Protein AF-A0A0M2NJH7-F1 (afdb_monomer_lite)

Foldseek 3Di:
DAAVVCCCPQFVVQLLALLQQLLLLLQPQNQWDDDLNDIDGDPVRDPRPNLSVQLACSQAFALQVLCCVQPVDSDADLLAGFFDFKKKWAFPDPVLLVLALFRCVVLLLQVVCLVVVVFQWEFDKAAPAALRIETDTDNDSVRSSRRHYDRQESYNSSNCQNVLQPDPTAYEYEEALSNVSSLVSSPVNRHSSVVRYSFYEHEFDLFGFYSVLVVLQVVLLVEPAWRHWDQQDDDPNFTFIWTAHPVGDIDTAGPLLSVLCCLATTRVSSQQAQDGQSNNGQWGWYHQVVDDSMIMITGNDPVSVVSVVVCCVVSGMDMDGDDPVSCCVVVVVSSCSRQPLSQVSVVPRPSHHYHNDDGDDDDPVSNVVSVLSVVSSVVSNDPVNVVVVSVDRSVVSNVVSCVCPVPPPNCLVSVLVVLLVVLVVVLVVQLVVQLVVCVVVVHDNVVSNVVSVVVSLVSSLVSCCCPRLVADQPDPVSVVQLVVLLVVQLVVLVVCLVVQLVCCCPVVVDDSVRSNVSSVVVSSVSSSVSCNPPRRDHPDDDD

InterPro domains:
  IPR007267 GtrA/DPMS, transmembrane domain [PF04138] (419-536)
  IPR007516 Coenzyme F420 hydrogenase/dehydrogenase beta subunit, N-terminal [PF04422] (90-160)
  IPR007525 Coenzyme F420 hydrogenase/dehydrogenase beta subunit, C-terminal [PF04432] (169-322)
  IPR017896 4Fe-4S ferredoxin-type, iron-sulphur binding domain [PF13237] (11-57)
  IPR017896 4Fe-4S ferredoxin-type, iron-sulphur binding domain [PS51379] (8-36)
  IPR017896 4Fe-4S ferredoxin-type, iron-sulphur binding domain [PS51379] (37-66)
  IPR017900 4Fe-4S ferredoxin, iron-sulphur binding, conserved site [PS00198] (17-28)
  IPR017900 4Fe-4S ferredoxin, iron-sulphur binding, conserved site [PS00198] (46-57)
  IPR045220 Oxidoreductase FRHB/FDHB/HCAR-like [PTHR31332] (7-348)

Organism: NCBI:txid270498

pLDDT: mean 88.74, std 12.11, range [30.14, 98.88]

Secondary structure (DSSP, 8-state):
---HHHHIIIIITTT-----SHHHHT-TT--EEEETTEEEE-GGG-----HHHHT-TTTB--HHHHHHHHHS-S--BTTTBS-SEEEEEEES-HHHHTTSSSS-HHHHHHHHHHHTTS-SEEEEEEEEETTEEEEEEE-SHHHHHHT-S---S---GGGGHHHHTT-S--EEEEE-HHHHHHHHHHHTTSTTHHHHEEEEEEE--S----HHHHHHHHHHHT-SS-SEEEEEEEETTEEEEEEE-TTS-EEEEEHHHHHHTHHHHS-GGGGG---SS-TTSSEEEEEETTSTTEEEEEE-SHHHHHHHHHHHHTTSEEEEE--HHHHHHHHHHHHIIIIITHHHHHHHSSS--B-SSPPPPPPHHHHHHHHHHHHHHHHHTSHHHHHHHHHS-HHHHHHHHHHHHH-SSHHHHHHHHHHHHHHHHHHHHHHHHHHHHHHHTT--HHHHHHHHHHHHHHHHHHHIIIIII-----SHHHHHHHHHHHHHHHHHHHHHHHHHHHIIIIIT---HHHHHHHHHHHHHHHHHHHIIIIISPPTT---

Structure (mmCIF, N/CA/C/O backbone):
data_AF-A0A0M2NJH7-F1
#
_entry.id   AF-A0A0M2NJH7-F1
#
loop_
_atom_site.group_PDB
_atom_site.id
_atom_site.type_symbol
_atom_site.label_atom_id
_atom_site.label_alt_id
_atom_site.label_comp_id
_atom_site.label_asym_id
_atom_site.label_entity_id
_atom_site.label_seq_id
_atom_site.pdbx_PDB_ins_code
_atom_site.Cartn_x
_atom_site.Cartn_y
_atom_site.Cartn_z
_atom_site.occupancy
_atom_site.B_iso_or_equiv
_atom_site.auth_seq_id
_atom_site.auth_comp_id
_atom_site.auth_asym_id
_atom_site.auth_atom_id
_atom_site.pdbx_PDB_model_num
ATOM 1 N N . MET A 1 1 ? -25.524 -20.243 -9.686 1.00 62.88 1 MET A N 1
ATOM 2 C CA . MET A 1 1 ? -24.996 -19.366 -8.613 1.00 62.88 1 MET A CA 1
ATOM 3 C C . MET A 1 1 ? -23.492 -19.226 -8.776 1.00 62.88 1 MET A C 1
ATOM 5 O O . MET A 1 1 ? -22.848 -20.219 -9.096 1.00 62.88 1 MET A O 1
ATOM 9 N N . ARG A 1 2 ? -22.940 -18.019 -8.592 1.00 84.69 2 ARG A N 1
ATOM 10 C CA . ARG A 1 2 ? -21.485 -17.800 -8.670 1.00 84.69 2 ARG A CA 1
ATOM 11 C C . ARG A 1 2 ? -20.784 -18.461 -7.480 1.00 84.69 2 ARG A C 1
ATOM 13 O O . ARG A 1 2 ? -21.370 -18.520 -6.406 1.00 84.69 2 ARG A O 1
ATOM 20 N N . ASN A 1 3 ? -19.555 -18.943 -7.633 1.00 88.00 3 ASN A N 1
ATOM 21 C CA . ASN A 1 3 ? -18.816 -19.698 -6.616 1.00 88.00 3 ASN A CA 1
ATOM 22 C C . ASN A 1 3 ? -17.289 -19.451 -6.684 1.00 88.00 3 ASN A C 1
ATOM 24 O O . ASN A 1 3 ? -16.809 -18.465 -7.250 1.00 88.00 3 ASN A O 1
ATOM 28 N N . TRP A 1 4 ? -16.498 -20.331 -6.058 1.00 90.31 4 TRP A N 1
ATOM 29 C CA . TRP A 1 4 ? -15.033 -20.251 -6.068 1.00 90.31 4 TRP A CA 1
ATOM 30 C C . TRP A 1 4 ? -14.425 -20.273 -7.480 1.00 90.31 4 TRP A C 1
ATOM 32 O O . TRP A 1 4 ? -13.431 -19.589 -7.725 1.00 90.31 4 TRP A O 1
ATOM 42 N N . CYS A 1 5 ? -14.991 -21.035 -8.418 1.00 91.62 5 CYS A N 1
ATOM 43 C CA . CYS A 1 5 ? -14.500 -21.101 -9.794 1.00 91.62 5 CYS A CA 1
ATOM 44 C C . CYS A 1 5 ? -14.577 -19.731 -10.480 1.00 91.62 5 CYS A C 1
ATOM 46 O O . CYS A 1 5 ? -13.640 -19.359 -11.196 1.00 91.62 5 CYS A O 1
ATOM 48 N N . ASP A 1 6 ? -15.614 -18.943 -10.190 1.00 94.06 6 ASP A N 1
ATOM 49 C CA . ASP A 1 6 ? -15.730 -17.556 -10.650 1.00 94.06 6 ASP A CA 1
ATOM 50 C C . ASP A 1 6 ? -14.686 -16.666 -9.976 1.00 94.06 6 ASP A C 1
ATOM 52 O O . ASP A 1 6 ? -13.975 -15.928 -10.652 1.00 94.06 6 ASP A O 1
ATOM 56 N N . LEU A 1 7 ? -14.482 -16.788 -8.658 1.00 94.75 7 LEU A N 1
ATOM 57 C CA . LEU A 1 7 ? -13.407 -16.058 -7.970 1.00 94.75 7 LEU A CA 1
ATOM 58 C C . LEU A 1 7 ? -12.029 -16.368 -8.574 1.00 94.75 7 LEU A C 1
ATOM 60 O O . LEU A 1 7 ? -11.223 -15.467 -8.833 1.00 94.75 7 LEU A O 1
ATOM 64 N N . LYS A 1 8 ? -11.755 -17.643 -8.845 1.00 94.94 8 LYS A N 1
ATOM 65 C CA . LYS A 1 8 ? -10.498 -18.090 -9.440 1.00 94.94 8 LYS A CA 1
ATOM 66 C C . LYS A 1 8 ? -10.322 -17.546 -10.856 1.00 94.94 8 LYS A C 1
ATOM 68 O O . LYS A 1 8 ? -9.238 -17.058 -11.176 1.00 94.94 8 LYS A O 1
ATOM 73 N N . SER A 1 9 ? -11.342 -17.639 -11.703 1.00 95.06 9 SER A N 1
ATOM 74 C CA . SER A 1 9 ? -11.264 -17.251 -13.118 1.00 95.06 9 SER A CA 1
ATOM 75 C C . SER A 1 9 ? -11.342 -15.738 -13.336 1.00 95.06 9 SER A C 1
ATOM 77 O O . SER A 1 9 ? -10.591 -15.200 -14.150 1.00 95.06 9 SER A O 1
ATOM 79 N N . GLU A 1 10 ? -12.183 -15.037 -12.582 1.00 94.88 10 GLU A N 1
ATOM 80 C CA . GLU A 1 10 ? -12.456 -13.613 -12.769 1.00 94.88 10 GLU A CA 1
ATOM 81 C C . GLU A 1 10 ? -11.580 -12.695 -11.921 1.00 94.88 10 GLU A C 1
ATOM 83 O O . GLU A 1 10 ? -11.419 -11.529 -12.272 1.00 94.88 10 GLU A O 1
ATOM 88 N N . VAL A 1 11 ? -10.997 -13.181 -10.822 1.00 96.25 11 VAL A N 1
ATOM 89 C CA . VAL A 1 11 ? -10.175 -12.343 -9.937 1.00 96.25 11 VAL A CA 1
ATOM 90 C C . VAL A 1 11 ? -8.737 -12.838 -9.874 1.00 96.25 11 VAL A C 1
ATOM 92 O O . VAL A 1 11 ? -7.811 -12.088 -10.190 1.00 96.25 11 VAL A O 1
ATOM 95 N N . ILE A 1 12 ? -8.526 -14.097 -9.481 1.00 95.25 12 ILE A N 1
ATOM 96 C CA . ILE A 1 12 ? -7.175 -14.619 -9.213 1.00 95.25 12 ILE A CA 1
ATOM 97 C C . ILE A 1 12 ? -6.368 -14.719 -10.512 1.00 95.25 12 ILE A C 1
ATOM 99 O O . ILE A 1 12 ? -5.309 -14.106 -10.620 1.00 95.25 12 ILE A O 1
ATOM 103 N N . LYS A 1 13 ? -6.891 -15.416 -11.530 1.00 95.00 13 LYS A N 1
ATOM 104 C CA . LYS A 1 13 ? -6.233 -15.558 -12.844 1.00 95.00 13 LYS A CA 1
ATOM 105 C C . LYS A 1 13 ? -6.076 -14.229 -13.596 1.00 95.00 13 LYS A C 1
ATOM 107 O O . LYS A 1 13 ? -5.265 -14.141 -14.510 1.00 95.00 13 LYS A O 1
ATOM 112 N N . LYS A 1 14 ? -6.839 -13.199 -13.216 1.00 95.31 14 LYS A N 1
ATOM 113 C CA . LYS A 1 14 ? -6.830 -11.865 -13.834 1.00 95.31 14 LYS A CA 1
ATOM 114 C C . LYS A 1 14 ? -5.924 -10.852 -13.117 1.00 95.31 14 LYS A C 1
ATOM 116 O O . LYS A 1 14 ? -5.950 -9.664 -13.451 1.00 95.31 14 LYS A O 1
ATOM 121 N N . ASP A 1 15 ? -5.109 -11.300 -12.158 1.00 94.12 15 ASP A N 1
ATOM 122 C CA . ASP A 1 15 ? -4.221 -10.445 -11.357 1.00 94.12 15 ASP A CA 1
ATOM 123 C C . ASP A 1 15 ? -4.986 -9.315 -10.631 1.00 94.12 15 ASP A C 1
ATOM 125 O O . ASP A 1 15 ? -4.516 -8.176 -10.540 1.00 94.12 15 ASP A O 1
ATOM 129 N N . LEU A 1 16 ? -6.209 -9.602 -10.171 1.00 96.25 16 LEU A N 1
ATOM 130 C CA . LEU A 1 16 ? -7.076 -8.653 -9.462 1.00 96.25 16 LEU A CA 1
ATOM 131 C C . LEU A 1 16 ? -7.138 -8.904 -7.950 1.00 96.25 16 LEU A C 1
ATOM 133 O O . LEU A 1 16 ? -7.712 -8.091 -7.227 1.00 96.25 16 LEU A O 1
ATOM 137 N N . CYS A 1 17 ? -6.563 -10.002 -7.459 1.00 95.88 17 CYS A N 1
ATOM 138 C CA . CYS A 1 17 ? -6.584 -10.343 -6.040 1.00 95.88 17 CYS A CA 1
ATOM 139 C C . CYS A 1 17 ? -5.734 -9.365 -5.207 1.00 95.88 17 CYS A C 1
ATOM 141 O O . CYS A 1 17 ? -4.560 -9.150 -5.499 1.00 95.88 17 CYS A O 1
ATOM 143 N N . CYS A 1 18 ? -6.325 -8.804 -4.148 1.00 92.06 18 CYS A N 1
ATOM 144 C CA . CYS A 1 18 ? -5.639 -7.932 -3.186 1.00 92.06 18 CYS A CA 1
ATOM 145 C C . CYS A 1 18 ? -4.906 -8.695 -2.074 1.00 92.06 18 CYS A C 1
ATOM 147 O O . CYS A 1 18 ? -4.241 -8.057 -1.268 1.00 92.06 18 CYS A O 1
ATOM 149 N N . LEU A 1 19 ? -5.110 -10.016 -1.968 1.00 95.81 19 LEU A N 1
ATOM 150 C CA . LEU A 1 19 ? -4.747 -10.819 -0.791 1.00 95.81 19 LEU A CA 1
ATOM 151 C C . LEU A 1 19 ? -5.238 -10.201 0.535 1.00 95.81 19 LEU A C 1
ATOM 153 O O . LEU A 1 19 ? -4.581 -10.307 1.561 1.00 95.81 19 LEU A O 1
ATOM 157 N N . CYS A 1 20 ? -6.416 -9.566 0.530 1.00 96.56 20 CYS A N 1
ATOM 158 C CA . CYS A 1 20 ? -6.994 -8.954 1.732 1.00 96.56 20 CYS A CA 1
ATOM 159 C C . CYS A 1 20 ? -7.553 -9.977 2.734 1.00 96.56 20 CYS A C 1
ATOM 161 O O . CYS A 1 20 ? -7.760 -9.629 3.889 1.00 96.56 20 CYS A O 1
ATOM 163 N N . GLY A 1 21 ? -7.808 -11.217 2.301 1.00 97.19 21 GLY A N 1
ATOM 164 C CA . GLY A 1 21 ? -8.358 -12.284 3.140 1.00 97.19 21 GLY A CA 1
ATOM 165 C C . GLY A 1 21 ? -9.885 -12.391 3.148 1.00 97.19 21 GLY A C 1
ATOM 166 O O . GLY A 1 21 ? -10.392 -13.367 3.684 1.00 97.19 21 GLY A O 1
ATOM 167 N N . THR A 1 22 ? -10.632 -11.476 2.511 1.00 97.88 22 THR A N 1
ATOM 168 C CA . THR A 1 22 ? -12.107 -11.455 2.620 1.00 97.88 22 THR A CA 1
ATOM 169 C C . THR A 1 22 ? -12.752 -12.774 2.209 1.00 97.88 22 THR A C 1
ATOM 171 O O . THR A 1 22 ? -13.619 -13.273 2.909 1.00 97.88 22 THR A O 1
ATOM 174 N N . CYS A 1 23 ? -12.304 -13.391 1.113 1.00 97.00 23 CYS A N 1
ATOM 175 C CA . CYS A 1 23 ? -12.850 -14.674 0.669 1.00 97.00 23 CYS A CA 1
ATOM 176 C C . CYS A 1 23 ? -12.716 -15.792 1.719 1.00 97.00 23 CYS A C 1
ATOM 178 O O . CYS A 1 23 ? -13.547 -16.693 1.724 1.00 97.00 23 CYS A O 1
ATOM 180 N N . ILE A 1 24 ? -11.699 -15.727 2.587 1.00 97.06 24 ILE A N 1
ATOM 181 C CA . ILE A 1 24 ? -11.510 -16.664 3.702 1.00 97.06 24 ILE A CA 1
ATOM 182 C C . ILE A 1 24 ? -12.488 -16.312 4.816 1.00 97.06 24 ILE A C 1
ATOM 184 O O . ILE A 1 24 ? -13.287 -17.159 5.193 1.00 97.06 24 ILE A O 1
ATOM 188 N N . GLY A 1 25 ? -12.495 -15.052 5.261 1.00 97.12 25 GLY A N 1
ATOM 189 C CA . GLY A 1 25 ? -13.349 -14.601 6.361 1.00 97.12 25 GLY A CA 1
ATOM 190 C C . GLY A 1 25 ? -14.848 -14.576 6.063 1.00 97.12 25 GLY A C 1
ATOM 191 O O . GLY A 1 25 ? -15.627 -14.272 6.951 1.00 97.12 25 GLY A O 1
ATOM 192 N N . VAL A 1 26 ? -15.293 -14.885 4.843 1.00 96.81 26 VAL A N 1
ATOM 193 C CA . VAL A 1 26 ? -16.725 -15.094 4.548 1.00 96.81 26 VAL A CA 1
ATOM 194 C C . VAL A 1 26 ? -17.069 -16.554 4.256 1.00 96.81 26 VAL A C 1
ATOM 196 O O . VAL A 1 26 ? -18.228 -16.866 3.980 1.00 96.81 26 VAL A O 1
ATOM 199 N N . CYS A 1 27 ? -16.081 -17.453 4.223 1.00 95.31 27 CYS A N 1
ATOM 200 C CA . CYS A 1 27 ? -16.302 -18.844 3.852 1.00 95.31 27 CYS A CA 1
ATOM 201 C C . CYS A 1 27 ? -16.870 -19.627 5.047 1.00 95.31 27 CYS A C 1
ATOM 203 O O . CYS A 1 27 ? -16.138 -19.867 6.002 1.00 95.31 27 CYS A O 1
ATOM 205 N N . PRO A 1 28 ? -18.126 -20.109 4.999 1.00 92.25 28 PRO A N 1
ATOM 206 C CA . PRO A 1 28 ? -18.737 -20.778 6.150 1.00 92.25 28 PRO A CA 1
ATOM 207 C C . PRO A 1 28 ? -18.114 -22.147 6.460 1.00 92.25 28 PRO A C 1
ATOM 209 O O . PRO A 1 28 ? -18.207 -22.623 7.585 1.00 92.25 28 PRO A O 1
ATOM 212 N N . THR A 1 29 ? -17.473 -22.782 5.474 1.00 93.06 29 THR A N 1
ATOM 213 C CA . THR A 1 29 ? -16.895 -24.130 5.594 1.00 93.06 29 THR A CA 1
ATOM 214 C C . THR A 1 29 ? -15.364 -24.142 5.610 1.00 93.06 29 THR A C 1
ATOM 216 O O . THR A 1 29 ? -14.759 -25.208 5.478 1.00 93.06 29 THR A O 1
ATOM 219 N N . ASN A 1 30 ? -14.721 -22.973 5.756 1.00 92.44 30 ASN A N 1
ATOM 220 C CA . ASN A 1 30 ? -13.261 -22.824 5.845 1.00 92.44 30 ASN A CA 1
ATOM 221 C C . ASN A 1 30 ? -12.498 -23.555 4.718 1.00 92.44 30 ASN A C 1
ATOM 223 O O . ASN A 1 30 ? -11.486 -24.219 4.941 1.00 92.44 30 ASN A O 1
ATOM 227 N N . THR A 1 31 ? -13.008 -23.467 3.483 1.00 93.75 31 THR A N 1
ATOM 228 C CA . THR A 1 31 ? -12.424 -24.153 2.308 1.00 93.75 31 THR A CA 1
ATOM 229 C C . THR A 1 31 ? -11.221 -23.441 1.702 1.00 93.75 31 THR A C 1
ATOM 231 O O . THR A 1 31 ? -10.504 -24.045 0.904 1.00 93.75 31 THR A O 1
ATOM 234 N N . ILE A 1 32 ? -11.024 -22.164 2.031 1.00 94.56 32 ILE A N 1
ATOM 235 C CA . ILE A 1 32 ? -10.011 -21.295 1.431 1.00 94.56 32 ILE A CA 1
ATOM 236 C C . ILE A 1 32 ? -8.951 -20.989 2.488 1.00 94.56 32 ILE A C 1
ATOM 238 O O . ILE A 1 32 ? -9.289 -20.632 3.613 1.00 94.56 32 ILE A O 1
ATOM 242 N N . SER A 1 33 ? -7.677 -21.076 2.118 1.00 94.25 33 SER A N 1
ATOM 243 C CA . SER A 1 33 ? -6.546 -20.684 2.966 1.00 94.25 33 SER A CA 1
ATOM 244 C C . SER A 1 33 ? -5.506 -19.895 2.167 1.00 94.25 33 SER A C 1
ATOM 246 O O . SER A 1 33 ? -5.556 -19.858 0.935 1.00 94.25 33 SER A O 1
ATOM 248 N N . ILE A 1 34 ? -4.579 -19.220 2.853 1.00 93.69 34 ILE A N 1
ATOM 249 C CA . ILE A 1 34 ? -3.429 -18.551 2.228 1.00 93.69 34 ILE A CA 1
ATOM 250 C C . ILE A 1 34 ? -2.145 -19.177 2.756 1.00 93.69 34 ILE A C 1
ATOM 252 O O . ILE A 1 34 ? -1.926 -19.214 3.962 1.00 93.69 34 ILE A O 1
ATOM 256 N N . GLU A 1 35 ? -1.265 -19.586 1.848 1.00 89.44 35 GLU A N 1
ATOM 257 C CA . GLU A 1 35 ? 0.104 -19.988 2.162 1.00 89.44 35 GLU A CA 1
ATOM 258 C C . GLU A 1 35 ? 1.058 -19.289 1.189 1.00 89.44 35 GLU A C 1
ATOM 260 O O . GLU A 1 35 ? 0.823 -19.273 -0.020 1.00 89.44 35 GLU A O 1
ATOM 265 N N . LYS A 1 36 ? 2.136 -18.673 1.698 1.00 84.88 36 LYS A N 1
ATOM 266 C CA . LYS A 1 36 ? 3.166 -17.998 0.876 1.00 84.88 36 LYS A CA 1
ATOM 267 C C . LYS A 1 36 ? 2.568 -17.056 -0.188 1.00 84.88 36 LYS A C 1
ATOM 269 O O . LYS A 1 36 ? 2.960 -17.098 -1.355 1.00 84.88 36 LYS A O 1
ATOM 274 N N . GLU A 1 37 ? 1.607 -16.225 0.226 1.00 89.94 37 GLU A N 1
ATOM 275 C CA . GLU A 1 37 ? 0.910 -15.247 -0.630 1.00 89.94 37 GLU A CA 1
ATOM 276 C C . GLU A 1 37 ? 0.114 -15.875 -1.792 1.00 89.94 37 GLU A C 1
ATOM 278 O O . GLU A 1 37 ? -0.165 -15.225 -2.801 1.00 89.94 37 GLU A O 1
ATOM 283 N N . LYS A 1 38 ? -0.272 -17.148 -1.673 1.00 90.62 38 LYS A N 1
ATOM 284 C CA . LYS A 1 38 ? -1.129 -17.848 -2.632 1.00 90.62 38 LYS A CA 1
ATOM 285 C C . LYS A 1 38 ? -2.373 -18.373 -1.942 1.00 90.62 38 LYS A C 1
ATOM 287 O O . LYS A 1 38 ? -2.304 -18.886 -0.833 1.00 90.62 38 LYS A O 1
ATOM 292 N N . LEU A 1 39 ? -3.508 -18.255 -2.626 1.00 92.69 39 LEU A N 1
ATOM 293 C CA . LEU A 1 39 ? -4.759 -18.847 -2.172 1.00 92.69 39 LEU A CA 1
ATOM 294 C C . LEU A 1 39 ? -4.795 -20.338 -2.522 1.00 92.69 39 LEU A C 1
ATOM 296 O O . LEU A 1 39 ? -4.555 -20.716 -3.671 1.00 92.69 39 LEU A O 1
ATOM 300 N N . HIS A 1 40 ? -5.158 -21.152 -1.541 1.00 91.88 40 HIS A N 1
ATOM 301 C CA . HIS A 1 40 ? -5.422 -22.579 -1.669 1.00 91.88 40 HIS A CA 1
ATOM 302 C C . HIS A 1 40 ? -6.913 -22.838 -1.448 1.00 91.88 40 HIS A C 1
ATOM 304 O O . HIS A 1 40 ? -7.577 -22.098 -0.723 1.00 91.88 40 HIS A O 1
ATOM 310 N N . PHE A 1 41 ? -7.445 -23.871 -2.102 1.00 92.50 41 PHE A N 1
ATOM 311 C CA . PHE A 1 41 ? -8.864 -24.206 -2.048 1.00 92.50 41 PHE A CA 1
ATOM 312 C C . PHE A 1 41 ? -9.074 -25.712 -1.960 1.00 92.50 41 PHE A C 1
ATOM 314 O O . PHE A 1 41 ? -8.542 -26.462 -2.780 1.00 92.50 41 PHE A O 1
ATOM 321 N N . ASN A 1 42 ? -9.884 -26.132 -0.993 1.00 89.31 42 ASN A N 1
ATOM 322 C CA . ASN A 1 42 ? -10.319 -27.510 -0.829 1.00 89.31 42 ASN A CA 1
ATOM 323 C C . ASN A 1 42 ? -11.724 -27.698 -1.419 1.00 89.31 42 ASN A C 1
ATOM 325 O O . ASN A 1 42 ? -12.719 -27.258 -0.839 1.00 89.31 42 ASN A O 1
ATOM 329 N N . THR A 1 43 ? -11.800 -28.388 -2.558 1.00 82.88 43 THR A N 1
ATOM 330 C CA . THR A 1 43 ? -13.046 -28.636 -3.298 1.00 82.88 43 THR A CA 1
ATOM 331 C C . THR A 1 43 ? -14.067 -29.445 -2.501 1.00 82.88 43 THR A C 1
ATOM 333 O O . THR A 1 43 ? -15.258 -29.174 -2.613 1.00 82.88 43 THR A O 1
ATOM 336 N N . LYS A 1 44 ? -13.628 -30.391 -1.659 1.00 87.50 44 LYS A N 1
ATOM 337 C CA . LYS A 1 44 ? -14.516 -31.353 -0.981 1.00 87.50 44 LYS A CA 1
ATOM 338 C C . LYS A 1 44 ? -15.455 -30.718 0.049 1.00 87.50 44 LYS A C 1
ATOM 340 O O . LYS A 1 44 ? -16.480 -31.300 0.368 1.00 87.50 44 LYS A O 1
ATOM 345 N N . LYS A 1 45 ? -15.106 -29.544 0.585 1.00 89.19 45 LYS A N 1
ATOM 346 C CA . LYS A 1 45 ? -15.878 -28.851 1.636 1.00 89.19 45 LYS A CA 1
ATOM 347 C C . LYS A 1 45 ? -16.724 -27.686 1.099 1.00 89.19 45 LYS A C 1
ATOM 349 O O . LYS A 1 45 ? -17.351 -26.965 1.876 1.00 89.19 45 LYS A O 1
ATOM 354 N N . CYS A 1 46 ? -16.680 -27.408 -0.206 1.00 92.12 46 CYS A N 1
ATOM 355 C CA . CYS A 1 46 ? -17.322 -26.225 -0.768 1.00 92.12 46 CYS A CA 1
ATOM 356 C C . CYS A 1 46 ? -18.806 -26.468 -1.038 1.00 92.12 46 CYS A C 1
ATOM 358 O O . CYS A 1 46 ? -19.162 -27.357 -1.799 1.00 92.12 46 CYS A O 1
ATOM 360 N N . ILE A 1 47 ? -19.653 -25.606 -0.476 1.00 93.56 47 ILE A N 1
ATOM 361 C CA . ILE A 1 47 ? -21.112 -25.643 -0.661 1.00 93.56 47 ILE A CA 1
ATOM 362 C C . ILE A 1 47 ? -21.609 -24.679 -1.752 1.00 93.56 47 ILE A C 1
ATOM 364 O O . ILE A 1 47 ? -22.793 -24.388 -1.834 1.00 93.56 47 ILE A O 1
ATOM 368 N N . SER A 1 48 ? -20.705 -24.111 -2.560 1.00 93.31 48 SER A N 1
ATOM 369 C CA . SER A 1 48 ? -21.038 -23.205 -3.676 1.00 93.31 48 SER A CA 1
ATOM 370 C C . SER A 1 48 ? -21.925 -21.994 -3.324 1.00 93.31 48 SER A C 1
ATOM 372 O O . SER A 1 48 ? -22.626 -21.470 -4.183 1.00 93.31 48 SER A O 1
ATOM 374 N N . CYS A 1 49 ? -21.837 -21.486 -2.089 1.00 93.75 49 CYS A N 1
ATOM 375 C CA . CYS A 1 49 ? -22.662 -20.373 -1.591 1.00 93.75 49 CYS A CA 1
ATOM 376 C C . CYS A 1 49 ? -22.356 -18.991 -2.205 1.00 93.75 49 CYS A C 1
ATOM 378 O O . CYS A 1 49 ? -23.061 -18.028 -1.932 1.00 93.75 49 CYS A O 1
ATOM 380 N N . GLY A 1 50 ? -21.267 -18.842 -2.966 1.00 94.19 50 GLY A N 1
ATOM 381 C CA . GLY A 1 50 ? -20.937 -17.601 -3.681 1.00 94.19 50 GLY A CA 1
ATOM 382 C C . GLY A 1 50 ? -20.439 -16.415 -2.853 1.00 94.19 50 GLY A C 1
ATOM 383 O O . GLY A 1 50 ? -19.918 -15.461 -3.439 1.00 94.19 50 GLY A O 1
ATOM 384 N N . LYS A 1 51 ? -20.478 -16.482 -1.515 1.00 95.31 51 LYS A N 1
ATOM 385 C CA . LYS A 1 51 ? -20.024 -15.390 -0.630 1.00 95.31 51 LYS A CA 1
ATOM 386 C C . LYS A 1 51 ? -18.612 -14.900 -0.969 1.00 95.31 51 LYS A C 1
ATOM 388 O O . LYS A 1 51 ? -18.368 -13.702 -1.000 1.00 95.31 51 LYS A O 1
ATOM 393 N N . CYS A 1 52 ? -17.694 -15.809 -1.315 1.00 95.44 52 CYS A N 1
ATOM 394 C CA . CYS A 1 52 ? -16.295 -15.477 -1.602 1.00 95.44 52 CYS A CA 1
ATOM 395 C C . CYS A 1 52 ? -16.084 -14.553 -2.816 1.00 95.44 52 CYS A C 1
ATOM 397 O O . CYS A 1 52 ? -15.129 -13.778 -2.818 1.00 95.44 52 CYS A O 1
ATOM 399 N N . ILE A 1 53 ? -16.924 -14.650 -3.854 1.00 95.19 53 ILE A N 1
ATOM 400 C CA . ILE A 1 53 ? -16.865 -13.764 -5.028 1.00 95.19 53 ILE A CA 1
ATOM 401 C C . ILE A 1 53 ? -17.715 -12.515 -4.807 1.00 95.19 53 ILE A C 1
ATOM 403 O O . ILE A 1 53 ? -17.267 -11.425 -5.160 1.00 95.19 53 ILE A O 1
ATOM 407 N N . ALA A 1 54 ? -18.882 -12.656 -4.169 1.00 95.06 54 ALA A N 1
ATOM 408 C CA . ALA A 1 54 ? -19.758 -11.535 -3.840 1.00 95.06 54 ALA A CA 1
ATOM 409 C C . ALA A 1 54 ? -19.032 -10.490 -2.980 1.00 95.06 54 ALA A C 1
ATOM 411 O O . ALA A 1 54 ? -19.012 -9.318 -3.342 1.00 95.06 54 ALA A O 1
ATOM 412 N N . SER A 1 55 ? -18.319 -10.922 -1.934 1.00 96.00 55 SER A N 1
ATOM 413 C CA . SER A 1 55 ? -17.585 -10.032 -1.027 1.00 96.00 55 SER A CA 1
ATOM 414 C C . SER A 1 55 ? -16.216 -9.574 -1.546 1.00 96.00 55 SER A C 1
ATOM 416 O O . SER A 1 55 ? -15.539 -8.764 -0.914 1.00 96.00 55 SER A O 1
ATOM 418 N N . CYS A 1 56 ? -15.757 -10.072 -2.700 1.00 96.88 56 CYS A N 1
ATOM 419 C CA . CYS A 1 56 ? -14.412 -9.777 -3.179 1.00 96.88 56 CYS A CA 1
ATOM 420 C C . CYS A 1 56 ? -14.314 -8.335 -3.718 1.00 96.88 56 CYS A C 1
ATOM 422 O O . CYS A 1 56 ? -14.963 -8.025 -4.721 1.00 96.88 56 CYS A O 1
ATOM 424 N N . PRO A 1 57 ? -13.436 -7.469 -3.175 1.00 96.31 57 PRO A N 1
ATOM 425 C CA . PRO A 1 57 ? -13.172 -6.144 -3.754 1.00 96.31 57 PRO A CA 1
ATOM 426 C C . PRO A 1 57 ? -12.281 -6.233 -5.011 1.00 96.31 57 PRO A C 1
ATOM 428 O O . PRO A 1 57 ? -11.960 -5.238 -5.658 1.00 96.31 57 PRO A O 1
ATOM 431 N N . GLY A 1 58 ? -11.831 -7.445 -5.355 1.00 94.25 58 GLY A N 1
ATOM 432 C CA . GLY A 1 58 ? -10.957 -7.733 -6.482 1.00 94.25 58 GLY A CA 1
ATOM 433 C C . GLY A 1 58 ? -11.612 -7.454 -7.837 1.00 94.25 58 GLY A C 1
ATOM 434 O O . GLY A 1 58 ? -11.023 -6.794 -8.687 1.00 94.25 58 GLY A O 1
ATOM 435 N N . LYS A 1 59 ? -12.845 -7.918 -8.051 1.00 87.00 59 LYS A N 1
ATOM 436 C CA . LYS A 1 59 ? -13.536 -7.685 -9.328 1.00 87.00 59 LYS A CA 1
ATOM 437 C C . LYS A 1 59 ? -13.895 -6.207 -9.526 1.00 87.00 59 LYS A C 1
ATOM 439 O O . LYS A 1 59 ? -13.808 -5.703 -10.638 1.00 87.00 59 LYS A O 1
ATOM 444 N N . GLY A 1 60 ? -14.252 -5.538 -8.440 1.00 92.12 60 GLY A N 1
ATOM 445 C CA . GLY A 1 60 ? -14.735 -4.171 -8.449 1.00 92.12 60 GLY A CA 1
ATOM 446 C C . GLY A 1 60 ? -15.339 -3.789 -7.104 1.00 92.12 60 GLY A C 1
ATOM 447 O O . GLY A 1 60 ? -15.575 -4.654 -6.245 1.00 92.12 60 GLY A O 1
ATOM 448 N N . PHE A 1 61 ? -15.555 -2.496 -6.940 1.00 96.75 61 PHE A N 1
ATOM 449 C CA . PHE A 1 61 ? -16.198 -1.863 -5.798 1.00 96.75 61 PHE A CA 1
ATOM 450 C C . PHE A 1 61 ? -16.912 -0.632 -6.349 1.00 96.75 61 PHE A C 1
ATOM 452 O O . PHE A 1 61 ? -16.231 0.220 -6.900 1.00 96.75 61 PHE A O 1
ATOM 459 N N . ASP A 1 62 ? -18.238 -0.570 -6.284 1.00 97.12 62 ASP A N 1
ATOM 460 C CA . ASP A 1 62 ? -19.010 0.515 -6.900 1.00 97.12 62 ASP A CA 1
ATOM 461 C C . ASP A 1 62 ? -18.890 1.789 -6.049 1.00 97.12 62 ASP A C 1
ATOM 463 O O . ASP A 1 62 ? -19.440 1.872 -4.951 1.00 97.12 62 ASP A O 1
ATOM 467 N N . PHE A 1 63 ? -18.098 2.761 -6.509 1.00 97.31 63 PHE A N 1
ATOM 468 C CA . PHE A 1 63 ? -17.812 3.964 -5.723 1.00 97.31 63 PHE A CA 1
ATOM 469 C C . PHE A 1 63 ? -19.082 4.800 -5.487 1.00 97.31 63 PHE A C 1
ATOM 471 O O . PHE A 1 63 ? -19.350 5.109 -4.324 1.00 97.31 63 PHE A O 1
ATOM 478 N N . PRO A 1 64 ? -19.881 5.150 -6.517 1.00 97.25 64 PRO A N 1
ATOM 479 C CA . PRO A 1 64 ? -21.142 5.866 -6.318 1.00 97.25 64 PRO A CA 1
ATOM 480 C C . PRO A 1 64 ? -22.108 5.160 -5.362 1.00 97.25 64 PRO A C 1
ATOM 482 O O . PRO A 1 64 ? -22.632 5.782 -4.441 1.00 97.25 64 PRO A O 1
ATOM 485 N N . GLU A 1 65 ? -22.318 3.850 -5.519 1.00 97.44 65 GLU A N 1
ATOM 486 C CA . GLU A 1 65 ? -23.231 3.093 -4.657 1.00 97.44 65 GLU A CA 1
ATOM 487 C C . GLU A 1 65 ? -22.817 3.166 -3.184 1.00 97.44 65 GLU A C 1
ATOM 489 O O . GLU A 1 65 ? -23.646 3.468 -2.321 1.00 97.44 65 GLU A O 1
ATOM 494 N N . TYR A 1 66 ? -21.536 2.935 -2.883 1.00 97.75 66 TYR A N 1
ATOM 495 C CA . TYR A 1 66 ? -21.044 2.995 -1.508 1.00 97.75 66 TYR A CA 1
ATOM 496 C C . TYR A 1 66 ? -20.991 4.419 -0.954 1.00 97.75 66 TYR A C 1
ATOM 498 O O . TYR A 1 66 ? -21.229 4.596 0.240 1.00 97.75 66 TYR A O 1
ATOM 506 N N . ASN A 1 67 ? -20.756 5.436 -1.787 1.00 98.06 67 ASN A N 1
ATOM 507 C CA . ASN A 1 67 ? -20.858 6.831 -1.355 1.00 98.06 67 ASN A CA 1
ATOM 508 C C . ASN A 1 67 ? -22.296 7.184 -0.946 1.00 98.06 67 ASN A C 1
ATOM 510 O O . ASN A 1 67 ? -22.498 7.731 0.139 1.00 98.06 67 ASN A O 1
ATOM 514 N N . ARG A 1 68 ? -23.312 6.782 -1.722 1.00 97.75 68 ARG A N 1
ATOM 515 C CA . ARG A 1 68 ? -24.722 6.956 -1.326 1.00 97.75 68 ARG A CA 1
ATOM 516 C C . ARG A 1 68 ? -25.062 6.178 -0.061 1.00 97.75 68 ARG A C 1
ATOM 518 O O . ARG A 1 68 ? -25.647 6.744 0.856 1.00 97.75 68 ARG A O 1
ATOM 525 N N . LYS A 1 69 ? -24.670 4.902 0.016 1.00 97.06 69 LYS A N 1
ATOM 526 C CA . LYS A 1 69 ? -24.955 4.033 1.172 1.00 97.06 69 LYS A CA 1
ATOM 527 C C . LYS A 1 69 ? -24.337 4.548 2.474 1.00 97.06 69 LYS A C 1
ATOM 529 O O . LYS A 1 69 ? -24.974 4.446 3.517 1.00 97.06 69 LYS A O 1
ATOM 534 N N . LEU A 1 70 ? -23.097 5.040 2.434 1.00 96.94 70 LEU A N 1
ATOM 535 C CA . LEU A 1 70 ? -22.345 5.420 3.637 1.00 96.94 70 LEU A CA 1
ATOM 536 C C . LEU A 1 70 ? -22.469 6.905 3.985 1.00 96.94 70 LEU A C 1
ATOM 538 O O . LEU A 1 70 ? -22.426 7.257 5.162 1.00 96.94 70 LEU A O 1
ATOM 542 N N . PHE A 1 71 ? -22.600 7.768 2.978 1.00 97.06 71 PHE A N 1
ATOM 543 C CA . PHE A 1 71 ? -22.491 9.220 3.135 1.00 97.06 71 PHE A CA 1
ATOM 544 C C . PHE A 1 71 ? -23.676 9.995 2.546 1.00 97.06 71 PHE A C 1
ATOM 546 O O . PHE A 1 71 ? -23.729 11.214 2.691 1.00 97.06 71 PHE A O 1
ATOM 553 N N . GLY A 1 72 ? -24.630 9.320 1.894 1.00 96.81 72 GLY A N 1
ATOM 554 C CA . GLY A 1 72 ? -25.844 9.946 1.365 1.00 96.81 72 GLY A CA 1
ATOM 555 C C . GLY A 1 72 ? -25.609 10.906 0.196 1.00 96.81 72 GLY A C 1
ATOM 556 O O . GLY A 1 72 ? -26.439 11.775 -0.043 1.00 96.81 72 GLY A O 1
ATOM 557 N N . THR A 1 73 ? -24.485 10.795 -0.518 1.00 94.81 73 THR A N 1
ATOM 558 C CA . THR A 1 73 ? -24.136 11.711 -1.614 1.00 94.81 73 THR A CA 1
ATOM 559 C C . THR A 1 73 ? -23.361 11.010 -2.723 1.00 94.81 73 THR A C 1
ATOM 561 O O . THR A 1 73 ? -22.604 10.081 -2.460 1.00 94.81 73 THR A O 1
ATOM 564 N N . ASP A 1 74 ? -23.520 11.492 -3.955 1.00 89.56 74 ASP A N 1
ATOM 565 C CA . ASP A 1 74 ? -22.658 11.161 -5.098 1.00 89.56 74 ASP A CA 1
ATOM 566 C C . ASP A 1 74 ? -21.572 12.219 -5.339 1.00 89.56 74 ASP A C 1
ATOM 568 O O . ASP A 1 74 ? -20.610 11.984 -6.073 1.00 89.56 74 ASP A O 1
ATOM 572 N N . HIS A 1 75 ? -21.709 13.395 -4.721 1.00 90.06 75 HIS A N 1
ATOM 573 C CA . HIS A 1 75 ? -20.754 14.482 -4.859 1.00 90.06 75 HIS A CA 1
ATOM 574 C C . HIS A 1 75 ? -19.561 14.253 -3.931 1.00 90.06 75 HIS A C 1
ATOM 576 O O . HIS A 1 75 ? -19.660 14.414 -2.711 1.00 90.06 75 HIS A O 1
ATOM 582 N N . VAL A 1 76 ? -18.430 13.874 -4.524 1.00 94.50 76 VAL A N 1
ATOM 583 C CA . VAL A 1 76 ? -17.190 13.563 -3.812 1.00 94.50 76 VAL A CA 1
ATOM 584 C C . VAL A 1 76 ? -15.990 14.230 -4.464 1.00 94.50 76 VAL A C 1
ATOM 586 O O . VAL A 1 76 ? -15.968 14.471 -5.672 1.00 94.50 76 VAL A O 1
ATOM 589 N N . ASP A 1 77 ? -14.963 14.490 -3.661 1.00 95.75 77 ASP A N 1
ATOM 590 C CA . ASP A 1 77 ? -13.684 14.959 -4.173 1.00 95.75 77 ASP A CA 1
ATOM 591 C C . ASP A 1 77 ? -13.010 13.862 -5.002 1.00 95.75 77 ASP A C 1
ATOM 593 O O . ASP A 1 77 ? -12.893 12.718 -4.553 1.00 95.75 77 ASP A O 1
ATOM 597 N N . GLN A 1 78 ? -12.533 14.202 -6.199 1.00 92.94 78 GLN A N 1
ATOM 598 C CA . GLN A 1 78 ? -11.982 13.194 -7.097 1.00 92.94 78 GLN A CA 1
ATOM 599 C C . GLN A 1 78 ? -10.707 12.558 -6.536 1.00 92.94 78 GLN A C 1
ATOM 601 O O . GLN A 1 78 ? -10.498 11.373 -6.776 1.00 92.94 78 GLN A O 1
ATOM 606 N N . GLU A 1 79 ? -9.885 13.281 -5.766 1.00 95.00 79 GLU A N 1
ATOM 607 C CA . GLU A 1 79 ? -8.634 12.791 -5.185 1.00 95.00 79 GLU A CA 1
ATOM 608 C C . GLU A 1 79 ? -8.806 12.127 -3.812 1.00 95.00 79 GLU A C 1
ATOM 610 O O . GLU A 1 79 ? -8.086 11.166 -3.514 1.00 95.00 79 GLU A O 1
ATOM 615 N N . LEU A 1 80 ? -9.718 12.627 -2.977 1.00 96.75 80 LEU A N 1
ATOM 616 C CA . LEU A 1 80 ? -9.840 12.224 -1.571 1.00 96.75 80 LEU A CA 1
ATOM 617 C C . LEU A 1 80 ? -11.139 11.493 -1.212 1.00 96.75 80 LEU A C 1
ATOM 619 O O . LEU A 1 80 ? -11.205 10.959 -0.097 1.00 96.75 80 LEU A O 1
ATOM 623 N N . GLY A 1 81 ? -12.114 11.426 -2.117 1.00 96.94 81 GLY A N 1
ATOM 624 C CA . GLY A 1 81 ? -13.451 10.889 -1.861 1.00 96.94 81 GLY A CA 1
ATOM 625 C C . GLY A 1 81 ? -14.299 11.830 -1.001 1.00 96.94 81 GLY A C 1
ATOM 626 O O . GLY A 1 81 ? -13.983 13.010 -0.844 1.00 96.94 81 GLY A O 1
ATOM 627 N N . TYR A 1 82 ? -15.381 11.314 -0.416 1.00 97.81 82 TYR A N 1
ATOM 628 C CA . TYR A 1 82 ? -16.179 12.085 0.536 1.00 97.81 82 TYR A CA 1
ATOM 629 C C . TYR A 1 82 ? -15.396 12.339 1.829 1.00 97.81 82 TYR A C 1
ATOM 631 O O . TYR A 1 82 ? -14.770 11.429 2.383 1.00 97.81 82 TYR A O 1
ATOM 639 N N . TYR A 1 83 ? -15.456 13.564 2.341 1.00 97.81 83 TYR A N 1
ATOM 640 C CA . TYR A 1 83 ? -14.964 13.891 3.671 1.00 97.81 83 TYR A CA 1
ATOM 641 C C . TYR A 1 83 ? -15.801 14.997 4.302 1.00 97.81 83 TYR A C 1
ATOM 643 O O . TYR A 1 83 ? -16.294 15.893 3.621 1.00 97.81 83 TYR A O 1
ATOM 651 N N . ARG A 1 84 ? -15.906 14.957 5.630 1.00 97.19 84 ARG A N 1
ATOM 652 C CA . ARG A 1 84 ? -16.548 16.006 6.424 1.00 97.19 84 ARG A CA 1
ATOM 653 C C . ARG A 1 84 ? -15.538 17.033 6.916 1.00 97.19 84 ARG A C 1
ATOM 655 O O . ARG A 1 84 ? -15.806 18.228 6.880 1.00 97.19 84 ARG A O 1
ATOM 662 N N . ARG A 1 85 ? -14.374 16.568 7.383 1.00 98.00 85 ARG A N 1
ATOM 663 C CA . ARG A 1 85 ? -13.324 17.425 7.947 1.00 98.00 85 ARG A CA 1
ATOM 664 C C . ARG A 1 85 ? -11.939 16.848 7.686 1.00 98.00 85 ARG A C 1
ATOM 666 O O . ARG A 1 85 ? -11.763 15.629 7.698 1.00 98.00 85 ARG A O 1
ATOM 673 N N . ILE A 1 86 ? -10.968 17.733 7.463 1.00 98.56 86 ILE A N 1
ATOM 674 C CA . ILE A 1 86 ? -9.552 17.387 7.325 1.00 98.56 86 ILE A CA 1
ATOM 675 C C . ILE A 1 86 ? -8.767 18.133 8.403 1.00 98.56 86 ILE A C 1
ATOM 677 O O . ILE A 1 86 ? -8.859 19.352 8.540 1.00 98.56 86 ILE A O 1
ATOM 681 N N . GLU A 1 87 ? -7.974 17.387 9.155 1.00 98.44 87 GLU A N 1
ATOM 682 C CA . GLU A 1 87 ? -7.131 17.894 10.231 1.00 98.44 87 GLU A CA 1
ATOM 683 C C . GLU A 1 87 ? -5.724 17.303 10.126 1.00 98.44 87 GLU A C 1
ATOM 685 O O . GLU A 1 87 ? -5.453 16.355 9.377 1.00 98.44 87 GLU A O 1
ATOM 690 N N . LYS A 1 88 ? -4.800 17.881 10.885 1.00 98.06 88 LYS A N 1
ATOM 691 C CA . LYS A 1 88 ? -3.457 17.350 11.099 1.00 98.06 88 LYS A CA 1
ATOM 692 C C . LYS A 1 88 ? -3.092 17.458 12.569 1.00 98.06 88 LYS A C 1
ATOM 694 O O . LYS A 1 88 ? -3.448 18.439 13.220 1.00 98.06 88 LYS A O 1
ATOM 699 N N . GLY A 1 89 ? -2.385 16.466 13.086 1.00 96.62 89 GLY A N 1
ATOM 700 C CA . GLY A 1 89 ? -2.098 16.411 14.510 1.00 96.62 89 GLY A CA 1
ATOM 701 C C . GLY A 1 89 ? -1.316 15.186 14.941 1.00 96.62 89 GLY A C 1
ATOM 702 O O . GLY A 1 89 ? -0.927 14.352 14.117 1.00 96.62 89 GLY A O 1
ATOM 703 N N . ALA A 1 90 ? -1.098 15.089 16.242 1.00 97.81 90 ALA A N 1
ATOM 704 C CA . ALA A 1 90 ? -0.408 13.979 16.875 1.00 97.81 90 ALA A CA 1
ATOM 705 C C . ALA A 1 90 ? -0.953 13.727 18.287 1.00 97.81 90 ALA A C 1
ATOM 707 O O . ALA A 1 90 ? -1.723 14.521 18.827 1.00 97.81 90 ALA A O 1
ATOM 708 N N . VAL A 1 91 ? -0.553 12.605 18.875 1.00 97.62 91 VAL A N 1
ATOM 709 C CA . VAL A 1 91 ? -0.753 12.329 20.302 1.00 97.62 91 VAL A CA 1
ATOM 710 C C . VAL A 1 91 ? 0.067 13.282 21.166 1.00 97.62 91 VAL A C 1
ATOM 712 O O . VAL A 1 91 ? 1.185 13.644 20.798 1.00 97.62 91 VAL A O 1
ATOM 715 N N . LEU A 1 92 ? -0.483 13.655 22.323 1.00 96.12 92 LEU A N 1
ATOM 716 C CA . LEU A 1 92 ? 0.217 14.478 23.316 1.00 96.12 92 LEU A CA 1
ATOM 717 C C . LEU A 1 92 ? 1.180 13.657 24.190 1.00 96.12 92 LEU A C 1
ATOM 719 O O . LEU A 1 92 ? 2.187 14.183 24.668 1.00 96.12 92 LEU A O 1
ATOM 723 N N . ASP A 1 93 ? 0.915 12.359 24.358 1.00 95.12 93 ASP A N 1
ATOM 724 C CA . ASP A 1 93 ? 1.814 11.438 25.054 1.00 95.12 93 ASP A CA 1
ATOM 725 C C . ASP A 1 93 ? 3.118 11.239 24.261 1.00 95.12 93 ASP A C 1
ATOM 727 O O . ASP A 1 93 ? 3.151 10.584 23.214 1.00 95.12 93 ASP A O 1
ATOM 731 N N . LYS A 1 94 ? 4.217 11.779 24.800 1.00 92.75 94 LYS A N 1
ATOM 732 C CA . LYS A 1 94 ? 5.561 11.677 24.217 1.00 92.75 94 LYS A CA 1
ATOM 733 C C . LYS A 1 94 ? 6.078 10.237 24.174 1.00 92.75 94 LYS A C 1
ATOM 735 O O . LYS A 1 94 ? 6.700 9.857 23.185 1.00 92.75 94 LYS A O 1
ATOM 740 N N . ALA A 1 95 ? 5.797 9.428 25.198 1.00 91.81 95 ALA A N 1
ATOM 741 C CA . ALA A 1 95 ? 6.252 8.041 25.254 1.00 91.81 95 ALA A CA 1
ATOM 742 C C . ALA A 1 95 ? 5.563 7.190 24.179 1.00 91.81 95 ALA A C 1
ATOM 744 O O . ALA A 1 95 ? 6.192 6.311 23.582 1.00 91.81 95 ALA A O 1
ATOM 745 N N . LEU A 1 96 ? 4.289 7.472 23.893 1.00 92.25 96 LEU A N 1
ATOM 746 C CA . LEU A 1 96 ? 3.594 6.883 22.753 1.00 92.25 96 LEU A CA 1
ATOM 747 C C . LEU A 1 96 ? 4.134 7.426 21.425 1.00 92.25 96 LEU A C 1
ATOM 749 O O . LEU A 1 96 ? 4.389 6.639 20.513 1.00 92.25 96 LEU A O 1
ATOM 753 N N . LEU A 1 97 ? 4.340 8.743 21.311 1.00 91.62 97 LEU A N 1
ATOM 754 C CA . LEU A 1 97 ? 4.829 9.388 20.088 1.00 91.62 97 LEU A CA 1
ATOM 755 C C . LEU A 1 97 ? 6.176 8.812 19.616 1.00 91.62 97 LEU A C 1
ATOM 757 O O . LEU A 1 97 ? 6.379 8.624 18.416 1.00 91.62 97 LEU A O 1
ATOM 761 N N . ASP A 1 98 ? 7.067 8.467 20.545 1.00 87.62 98 ASP A N 1
ATOM 762 C CA . ASP A 1 98 ? 8.376 7.878 20.240 1.00 87.62 98 ASP A CA 1
ATOM 763 C C . ASP A 1 98 ? 8.298 6.423 19.743 1.00 87.62 98 ASP A C 1
ATOM 765 O O . ASP A 1 98 ? 9.210 5.945 19.061 1.00 87.62 98 ASP A O 1
ATOM 769 N N . LYS A 1 99 ? 7.197 5.718 20.033 1.00 87.00 99 LYS A N 1
ATOM 770 C CA . LYS A 1 99 ? 6.962 4.324 19.616 1.00 87.00 99 LYS A CA 1
ATOM 771 C C . LYS A 1 99 ? 6.228 4.204 18.277 1.00 87.00 99 LYS A C 1
ATOM 773 O O . LYS A 1 99 ? 6.178 3.117 17.700 1.00 87.00 99 LYS A O 1
ATOM 778 N N . VAL A 1 100 ? 5.658 5.292 17.757 1.00 87.62 100 VAL A N 1
ATOM 779 C CA . VAL A 1 100 ? 4.841 5.291 16.532 1.00 87.62 100 VAL A CA 1
ATOM 780 C C . VAL A 1 100 ? 5.586 5.889 15.331 1.00 87.62 100 VAL A C 1
ATOM 782 O O . VAL A 1 100 ? 6.528 6.662 15.454 1.00 87.62 100 VAL A O 1
ATOM 785 N N . GLY A 1 101 ? 5.160 5.525 14.116 1.00 78.25 101 GLY A N 1
ATOM 786 C CA . GLY A 1 101 ? 5.824 5.963 12.876 1.00 78.25 101 GLY A CA 1
ATOM 787 C C . GLY A 1 101 ? 5.432 7.356 12.351 1.00 78.25 101 GLY A C 1
ATOM 788 O O . GLY A 1 101 ? 6.044 7.811 11.381 1.00 78.25 101 GLY A O 1
ATOM 789 N N . SER A 1 102 ? 4.408 7.982 12.946 1.00 89.56 102 SER A N 1
ATOM 790 C CA . SER A 1 102 ? 3.762 9.247 12.530 1.00 89.56 102 SER A CA 1
ATOM 791 C C . SER A 1 102 ? 3.165 9.935 13.775 1.00 89.56 102 SER A C 1
ATOM 793 O O . SER A 1 102 ? 3.785 9.874 14.827 1.00 89.56 102 SER A O 1
ATOM 795 N N . GLY A 1 103 ? 1.959 10.516 13.716 1.00 94.62 103 GLY A N 1
ATOM 796 C CA . GLY A 1 103 ? 1.302 11.160 14.866 1.00 94.62 103 GLY A CA 1
ATOM 797 C C . GLY A 1 103 ? 0.542 10.244 15.821 1.00 94.62 103 GLY A C 1
ATOM 798 O O . GLY A 1 103 ? -0.181 10.739 16.670 1.00 94.62 103 GLY A O 1
ATOM 799 N N . GLY A 1 104 ? 0.629 8.919 15.685 1.00 96.12 104 GLY A N 1
ATOM 800 C CA . GLY A 1 104 ? 0.053 7.979 16.667 1.00 96.12 104 GLY A CA 1
ATOM 801 C C . GLY A 1 104 ? -1.478 7.900 16.736 1.00 96.12 104 GLY A C 1
ATOM 802 O O . GLY A 1 104 ? -2.002 7.120 17.522 1.00 96.12 104 GLY A O 1
ATOM 803 N N . ILE A 1 105 ? -2.200 8.638 15.887 1.00 98.00 105 ILE A N 1
ATOM 804 C CA . ILE A 1 105 ? -3.664 8.788 15.960 1.00 98.00 105 ILE A CA 1
ATOM 805 C C . ILE A 1 105 ? -4.429 7.454 15.916 1.00 98.00 105 ILE A C 1
ATOM 807 O O . ILE A 1 105 ? -5.372 7.276 16.675 1.00 98.00 105 ILE A O 1
ATOM 811 N N . ALA A 1 106 ? -4.017 6.489 15.081 1.00 97.94 106 ALA A N 1
ATOM 812 C CA . ALA A 1 106 ? -4.691 5.185 15.005 1.00 97.94 106 ALA A CA 1
ATOM 813 C C . ALA A 1 106 ? -4.624 4.426 16.341 1.00 97.94 106 ALA A C 1
ATOM 815 O O . ALA A 1 106 ? -5.623 3.890 16.814 1.00 97.94 106 ALA A O 1
ATOM 816 N N . THR A 1 107 ? -3.435 4.414 16.951 1.00 98.06 107 THR A N 1
ATOM 817 C CA . THR A 1 107 ? -3.186 3.797 18.256 1.00 98.06 107 THR A CA 1
ATOM 818 C C . THR A 1 107 ? -3.930 4.544 19.356 1.00 98.06 107 THR A C 1
ATOM 820 O O . THR A 1 107 ? -4.552 3.914 20.199 1.00 98.06 107 THR A O 1
ATOM 823 N N . ALA A 1 108 ? -3.942 5.876 19.313 1.00 98.25 108 ALA A N 1
ATOM 824 C CA . ALA A 1 108 ? -4.665 6.689 20.283 1.00 98.25 108 ALA A CA 1
ATOM 825 C C . ALA A 1 108 ? -6.174 6.433 20.255 1.00 98.25 108 ALA A C 1
ATOM 827 O O . ALA A 1 108 ? -6.765 6.245 21.310 1.00 98.25 108 ALA A O 1
ATOM 828 N N . ILE A 1 109 ? -6.785 6.366 19.065 1.00 98.69 109 ILE A N 1
ATOM 829 C CA . ILE A 1 109 ? -8.213 6.043 18.920 1.00 98.69 109 ILE A CA 1
ATOM 830 C C . ILE A 1 109 ? -8.506 4.664 19.521 1.00 98.69 109 ILE A C 1
ATOM 832 O O . ILE A 1 109 ? -9.458 4.515 20.281 1.00 98.69 109 ILE A O 1
ATOM 836 N N . ALA A 1 110 ? -7.674 3.666 19.214 1.00 98.62 110 ALA A N 1
ATOM 837 C CA . ALA A 1 110 ? -7.818 2.317 19.752 1.00 98.62 110 ALA A CA 1
ATOM 838 C C . ALA A 1 110 ? -7.778 2.287 21.288 1.00 98.62 110 ALA A C 1
ATOM 840 O O . ALA A 1 110 ? -8.686 1.744 21.916 1.00 98.62 110 ALA A O 1
ATOM 841 N N . LEU A 1 111 ? -6.750 2.894 21.886 1.00 98.56 111 LEU A N 1
ATOM 842 C CA . LEU A 1 111 ? -6.579 2.941 23.339 1.00 98.56 111 LEU A CA 1
ATOM 843 C C . LEU A 1 111 ? -7.707 3.728 24.017 1.00 98.56 111 LEU A C 1
ATOM 845 O O . LEU A 1 111 ? -8.244 3.278 25.024 1.00 98.56 111 LEU A O 1
ATOM 849 N N . TYR A 1 112 ? -8.104 4.860 23.434 1.00 98.62 112 TYR A N 1
ATOM 850 C CA . TYR A 1 112 ? -9.167 5.710 23.964 1.00 98.62 112 TYR A CA 1
ATOM 851 C C . TYR A 1 112 ? -10.523 4.997 23.984 1.00 98.62 112 TYR A C 1
ATOM 853 O O . TYR A 1 112 ? -11.205 4.986 25.008 1.00 98.62 112 TYR A O 1
ATOM 861 N N . LEU A 1 113 ? -10.898 4.343 22.879 1.00 98.75 113 LEU A N 1
ATOM 862 C CA . LEU A 1 113 ? -12.161 3.606 22.789 1.00 98.75 113 LEU A CA 1
ATOM 863 C C . LEU A 1 113 ? -12.190 2.378 23.715 1.00 98.75 113 LEU A C 1
ATOM 865 O O . LEU A 1 113 ? -13.238 2.090 24.291 1.00 98.75 113 LEU A O 1
ATOM 869 N N . LEU A 1 114 ? -11.060 1.682 23.901 1.00 98.62 114 LEU A N 1
ATOM 870 C CA . LEU A 1 114 ? -10.949 0.588 24.878 1.00 98.62 114 LEU A CA 1
ATOM 871 C C . LEU A 1 114 ? -11.095 1.097 26.314 1.00 98.62 114 LEU A C 1
ATOM 873 O O . LEU A 1 114 ? -11.839 0.518 27.101 1.00 98.62 114 LEU A O 1
ATOM 877 N N . GLN A 1 115 ? -10.430 2.205 26.653 1.00 98.12 115 GLN A N 1
ATOM 878 C CA . GLN A 1 115 ? -10.533 2.824 27.976 1.00 98.12 115 GLN A CA 1
ATOM 879 C C . GLN A 1 115 ? -11.975 3.245 28.292 1.00 98.12 115 GLN A C 1
ATOM 881 O O . GLN A 1 115 ? -12.441 3.063 29.416 1.00 98.12 115 GLN A O 1
ATOM 886 N N . LYS A 1 116 ? -12.695 3.762 27.291 1.00 97.94 116 LYS A N 1
ATOM 887 C CA . LYS A 1 116 ? -14.120 4.117 27.375 1.00 97.94 116 LYS A CA 1
ATOM 888 C C . LYS A 1 116 ? -15.061 2.908 27.350 1.00 97.94 116 LYS A C 1
ATOM 890 O O . LYS A 1 116 ? -16.248 3.082 27.598 1.00 97.94 116 LYS A O 1
ATOM 895 N N . ARG A 1 117 ? -14.547 1.699 27.084 1.00 97.94 117 ARG A N 1
ATOM 896 C CA . ARG A 1 117 ? -15.325 0.457 26.908 1.00 97.94 117 ARG A CA 1
ATOM 897 C C . ARG A 1 117 ? -16.370 0.545 25.786 1.00 97.94 117 ARG A C 1
ATOM 899 O O . ARG A 1 117 ? -17.408 -0.104 25.836 1.00 97.94 117 ARG A O 1
ATOM 906 N N . GLU A 1 118 ? -16.085 1.347 24.764 1.00 98.25 118 GLU A N 1
ATOM 907 C CA . GLU A 1 118 ? -16.906 1.472 23.549 1.00 98.25 118 GLU A CA 1
ATOM 908 C C . GLU A 1 118 ? -16.640 0.324 22.560 1.00 98.25 118 GLU A C 1
ATOM 910 O O . GLU A 1 118 ? -17.474 -0.012 21.713 1.00 98.25 118 GLU A O 1
ATOM 915 N N . ILE A 1 119 ? -15.456 -0.279 22.677 1.00 98.62 119 ILE A N 1
ATOM 916 C CA . ILE A 1 119 ? -15.018 -1.466 21.949 1.00 98.62 119 ILE A CA 1
ATOM 917 C C . ILE A 1 119 ? -14.393 -2.459 22.930 1.00 98.62 119 ILE A C 1
ATOM 919 O O . ILE A 1 119 ? -13.842 -2.064 23.955 1.00 98.62 119 ILE A O 1
ATOM 923 N N . ASP A 1 120 ? -14.410 -3.732 22.559 1.00 98.62 120 ASP A N 1
ATOM 924 C CA . ASP A 1 120 ? -13.808 -4.840 23.305 1.00 98.62 120 ASP A CA 1
ATOM 925 C C . ASP A 1 120 ? -12.462 -5.276 22.701 1.00 98.62 120 ASP A C 1
ATOM 927 O O . ASP A 1 120 ? -11.665 -5.967 23.336 1.00 98.62 120 ASP A O 1
ATOM 931 N N . GLY A 1 121 ? -12.185 -4.882 21.455 1.00 98.62 121 GLY A N 1
ATOM 932 C CA . GLY A 1 121 ? -10.929 -5.203 20.791 1.00 98.62 121 GLY A CA 1
ATOM 933 C C . GLY A 1 121 ? -10.703 -4.463 19.479 1.00 98.62 121 GLY A C 1
ATOM 934 O O . GLY A 1 121 ? -11.578 -3.795 18.927 1.00 98.62 121 GLY A O 1
ATOM 935 N N . VAL A 1 122 ? -9.496 -4.617 18.952 1.00 98.88 122 VAL A N 1
ATOM 936 C CA . VAL A 1 122 ? -9.029 -3.968 17.729 1.00 98.88 122 VAL A CA 1
ATOM 937 C C . VAL A 1 122 ? -8.642 -5.036 16.720 1.00 98.88 122 VAL A C 1
ATOM 939 O O . VAL A 1 122 ? -7.717 -5.812 16.954 1.00 98.88 122 VAL A O 1
ATOM 942 N N . ILE A 1 123 ? -9.330 -5.068 15.582 1.00 98.81 123 ILE A N 1
ATOM 943 C CA . ILE A 1 123 ? -8.956 -5.899 14.437 1.00 98.81 123 ILE A CA 1
ATOM 944 C C . ILE A 1 123 ? -7.855 -5.161 13.678 1.00 98.81 123 ILE A C 1
ATOM 946 O O . ILE A 1 123 ? -8.106 -4.142 13.032 1.00 98.81 123 ILE A O 1
ATOM 950 N N . CYS A 1 124 ? -6.631 -5.671 13.749 1.00 98.12 124 CYS A N 1
ATOM 951 C CA . CYS A 1 124 ? -5.471 -5.081 13.090 1.00 98.12 124 CYS A CA 1
ATOM 952 C C . CYS A 1 124 ? -4.448 -6.163 12.712 1.00 98.12 124 CYS A C 1
ATOM 954 O O . CYS A 1 124 ? -4.783 -7.336 12.529 1.00 98.12 124 CYS A O 1
ATOM 956 N N . ILE A 1 125 ? -3.186 -5.765 12.550 1.00 97.19 125 ILE A N 1
ATOM 957 C CA . ILE A 1 125 ? -2.069 -6.675 12.296 1.00 97.19 125 ILE A CA 1
ATOM 958 C C . ILE A 1 125 ? -1.067 -6.612 13.446 1.00 97.19 125 ILE A C 1
ATOM 960 O O . ILE A 1 125 ? -0.913 -5.565 14.068 1.00 97.19 125 ILE A O 1
ATOM 964 N N . ARG A 1 126 ? -0.347 -7.708 13.684 1.00 95.81 126 ARG A N 1
ATOM 965 C CA . ARG A 1 126 ? 0.774 -7.782 14.630 1.00 95.81 126 ARG A CA 1
ATOM 966 C C . ARG A 1 126 ? 1.965 -8.510 14.024 1.00 95.81 126 ARG A C 1
ATOM 968 O O . ARG A 1 126 ? 1.811 -9.259 13.057 1.00 95.81 126 ARG A O 1
ATOM 975 N N . GLU A 1 127 ? 3.139 -8.302 14.602 1.00 95.19 127 GLU A N 1
ATOM 976 C CA . GLU A 1 127 ? 4.326 -9.106 14.310 1.00 95.19 127 GLU A CA 1
ATOM 977 C C . GLU A 1 127 ? 4.266 -10.413 15.112 1.00 95.19 127 GLU A C 1
ATOM 979 O O . GLU A 1 127 ? 3.997 -10.395 16.309 1.00 95.19 127 GLU A O 1
ATOM 984 N N . LYS A 1 128 ? 4.444 -11.554 14.441 1.00 94.31 128 LYS A N 1
ATOM 985 C CA . LYS A 1 128 ? 4.517 -12.883 15.075 1.00 94.31 128 LYS A CA 1
ATOM 986 C C . LYS A 1 128 ? 5.968 -13.304 15.315 1.00 94.31 128 LYS A C 1
ATOM 988 O O . LYS A 1 128 ? 6.262 -13.984 16.290 1.00 94.31 128 LYS A O 1
ATOM 993 N N . ALA A 1 129 ? 6.844 -12.932 14.393 1.00 93.56 129 ALA A N 1
ATOM 994 C CA . ALA A 1 129 ? 8.286 -13.138 14.423 1.00 93.56 129 ALA A CA 1
ATOM 995 C C . ALA A 1 129 ? 8.934 -12.019 13.587 1.00 93.56 129 ALA A C 1
ATOM 997 O O . ALA A 1 129 ? 8.217 -11.397 12.798 1.00 93.56 129 ALA A O 1
ATOM 998 N N . PRO A 1 130 ? 10.247 -11.751 13.708 1.00 93.69 130 PRO A N 1
ATOM 999 C CA . PRO A 1 130 ? 10.893 -10.668 12.972 1.00 93.69 130 PRO A CA 1
ATOM 1000 C C . PRO A 1 130 ? 10.573 -10.695 11.471 1.00 93.69 130 PRO A C 1
ATOM 1002 O O . PRO A 1 130 ? 10.895 -11.649 10.761 1.00 93.69 130 PRO A O 1
ATOM 1005 N N . ALA A 1 131 ? 9.944 -9.622 10.989 1.00 92.81 131 ALA A N 1
ATOM 1006 C CA . ALA A 1 131 ? 9.489 -9.442 9.608 1.00 92.81 131 ALA A CA 1
ATOM 1007 C C . ALA A 1 131 ? 8.306 -10.329 9.155 1.00 92.81 131 ALA A C 1
ATOM 1009 O O . ALA A 1 131 ? 7.955 -10.317 7.970 1.00 92.81 131 ALA A O 1
ATOM 1010 N N . GLU A 1 132 ? 7.672 -11.076 10.058 1.00 94.06 132 GLU A N 1
ATOM 1011 C CA . GLU A 1 132 ? 6.495 -11.910 9.804 1.00 94.06 132 GLU A CA 1
ATOM 1012 C C . GLU A 1 132 ? 5.262 -11.349 10.515 1.00 94.06 132 GLU A C 1
ATOM 1014 O O . GLU A 1 132 ? 5.214 -11.244 11.740 1.00 94.06 132 GLU A O 1
ATOM 1019 N N . TYR A 1 133 ? 4.227 -11.027 9.740 1.00 95.31 133 TYR A N 1
ATOM 1020 C CA . TYR A 1 133 ? 3.045 -10.324 10.236 1.00 95.31 133 TYR A CA 1
ATOM 1021 C C . TYR A 1 133 ? 1.768 -11.131 10.006 1.00 95.31 133 TYR A C 1
ATOM 1023 O O . TYR A 1 133 ? 1.617 -11.798 8.982 1.00 95.31 133 TYR A O 1
ATOM 1031 N N . THR A 1 134 ? 0.828 -11.033 10.942 1.00 96.19 134 THR A N 1
ATOM 1032 C CA . THR A 1 134 ? -0.469 -11.721 10.893 1.00 96.19 134 THR A CA 1
ATOM 1033 C C . THR A 1 134 ? -1.602 -10.794 11.314 1.00 96.19 134 THR A C 1
ATOM 1035 O O . THR A 1 134 ? -1.380 -9.842 12.060 1.00 96.19 134 THR A O 1
ATOM 1038 N N . ALA A 1 135 ? -2.819 -11.091 10.858 1.00 97.62 135 ALA A N 1
ATOM 1039 C CA . ALA A 1 135 ? -4.031 -10.498 11.412 1.00 97.62 135 ALA A CA 1
ATOM 1040 C C . ALA A 1 135 ? -4.182 -10.893 12.891 1.00 97.62 135 ALA A C 1
ATOM 1042 O O . ALA A 1 135 ? -3.810 -12.012 13.265 1.00 97.62 135 ALA A O 1
ATOM 1043 N N . ALA A 1 136 ? -4.715 -9.994 13.714 1.00 97.94 136 ALA A N 1
ATOM 1044 C CA . ALA A 1 136 ? -4.999 -10.244 15.122 1.00 97.94 136 ALA A CA 1
ATOM 1045 C C . ALA A 1 136 ? -6.175 -9.396 15.622 1.00 97.94 136 ALA A C 1
ATOM 1047 O O . ALA A 1 136 ? -6.487 -8.351 15.049 1.00 97.94 136 ALA A O 1
ATOM 1048 N N . VAL A 1 137 ? -6.780 -9.855 16.717 1.00 98.50 137 VAL A N 1
ATOM 1049 C CA . VAL A 1 137 ? -7.661 -9.060 17.575 1.00 98.50 137 VAL A CA 1
ATOM 1050 C C . VAL A 1 137 ? -6.873 -8.733 18.836 1.00 98.50 137 VAL A C 1
ATOM 1052 O O . VAL A 1 137 ? -6.421 -9.655 19.513 1.00 98.50 137 VAL A O 1
ATOM 1055 N N . LEU A 1 138 ? -6.669 -7.450 19.121 1.00 98.56 138 LEU A N 1
ATOM 1056 C CA . LEU A 1 138 ? -5.899 -6.984 20.275 1.00 98.56 138 LEU A CA 1
ATOM 1057 C C . LEU A 1 138 ? -6.798 -6.193 21.225 1.00 98.56 138 LEU A C 1
ATOM 1059 O O . LEU A 1 138 ? -7.527 -5.311 20.780 1.00 98.56 138 LEU A O 1
ATOM 1063 N N . SER A 1 139 ? -6.728 -6.488 22.518 1.00 97.94 139 SER A N 1
ATOM 1064 C CA . SER A 1 139 ? -7.452 -5.760 23.572 1.00 97.94 139 SER A CA 1
ATOM 1065 C C . SER A 1 139 ? -6.530 -5.243 24.679 1.00 97.94 139 SER A C 1
ATOM 1067 O O . SER A 1 139 ? -6.904 -4.331 25.411 1.00 97.94 139 SER A O 1
ATOM 1069 N N . ASN A 1 140 ? -5.309 -5.779 24.787 1.00 98.19 140 ASN A N 1
ATOM 1070 C CA . ASN A 1 140 ? -4.307 -5.293 25.726 1.00 98.19 140 ASN A CA 1
ATOM 1071 C C . ASN A 1 140 ? -3.610 -4.023 25.176 1.00 98.19 140 ASN A C 1
ATOM 1073 O O . ASN A 1 140 ? -3.142 -4.041 24.032 1.00 98.19 140 ASN A O 1
ATOM 1077 N N . PRO A 1 141 ? -3.508 -2.934 25.966 1.00 97.19 141 PRO A N 1
ATOM 1078 C CA . PRO A 1 141 ? -2.848 -1.697 25.546 1.00 97.19 141 PRO A CA 1
ATOM 1079 C C . PRO A 1 141 ? -1.415 -1.867 25.026 1.00 97.19 141 PRO A C 1
ATOM 1081 O O . PRO A 1 141 ? -1.072 -1.290 23.992 1.00 97.19 141 PRO A O 1
ATOM 1084 N N . ASP A 1 142 ? -0.589 -2.682 25.684 1.00 96.62 142 ASP A N 1
ATOM 1085 C CA . ASP A 1 142 ? 0.809 -2.878 25.293 1.00 96.62 142 ASP A CA 1
ATOM 1086 C C . ASP A 1 142 ? 0.921 -3.614 23.959 1.00 96.62 142 ASP A C 1
ATOM 1088 O O . ASP A 1 142 ? 1.736 -3.233 23.114 1.00 96.62 142 ASP A O 1
ATOM 1092 N N . ASP A 1 143 ? 0.063 -4.607 23.718 1.00 97.31 143 ASP A N 1
ATOM 1093 C CA . ASP A 1 143 ? 0.004 -5.310 22.432 1.00 97.31 143 ASP A CA 1
ATOM 1094 C C . ASP A 1 143 ? -0.371 -4.357 21.287 1.00 97.31 143 ASP A C 1
ATOM 1096 O O . ASP A 1 143 ? 0.188 -4.433 20.189 1.00 97.31 143 ASP A O 1
ATOM 1100 N N . ILE A 1 144 ? -1.293 -3.422 21.534 1.00 97.88 144 ILE A N 1
ATOM 1101 C CA . ILE A 1 144 ? -1.723 -2.416 20.549 1.00 97.88 144 ILE A CA 1
ATOM 1102 C C . ILE A 1 144 ? -0.587 -1.434 20.247 1.00 97.88 144 ILE A C 1
ATOM 1104 O O . ILE A 1 144 ? -0.366 -1.073 19.086 1.00 97.88 144 ILE A O 1
ATOM 1108 N N . ILE A 1 145 ? 0.166 -1.021 21.268 1.00 96.31 145 ILE A N 1
ATOM 1109 C CA . ILE A 1 145 ? 1.341 -0.159 21.103 1.00 96.31 145 ILE A CA 1
ATOM 1110 C C . ILE A 1 145 ? 2.439 -0.897 20.326 1.00 96.31 145 ILE A C 1
ATOM 1112 O O . ILE A 1 145 ? 3.011 -0.331 19.394 1.00 96.31 145 ILE A O 1
ATOM 1116 N N . GLN A 1 146 ? 2.700 -2.171 20.626 1.00 94.56 146 GLN A N 1
ATOM 1117 C CA . GLN A 1 146 ? 3.662 -3.001 19.883 1.00 94.56 146 GLN A CA 1
ATOM 1118 C C . GLN A 1 146 ? 3.240 -3.222 18.421 1.00 94.56 146 GLN A C 1
ATOM 1120 O O . GLN A 1 146 ? 4.070 -3.266 17.507 1.00 94.56 146 GLN A O 1
ATOM 1125 N N . ALA A 1 147 ? 1.935 -3.305 18.163 1.00 95.25 147 ALA A N 1
ATOM 1126 C CA . ALA A 1 147 ? 1.383 -3.394 16.817 1.00 95.25 147 ALA A CA 1
ATOM 1127 C C . ALA A 1 147 ? 1.520 -2.091 16.006 1.00 95.25 147 ALA A C 1
ATOM 1129 O O . ALA A 1 147 ? 1.346 -2.122 14.781 1.00 95.25 147 ALA A O 1
ATOM 1130 N N . ALA A 1 148 ? 1.888 -0.963 16.621 1.00 92.69 148 ALA A N 1
ATOM 1131 C CA . ALA A 1 148 ? 1.978 0.328 15.949 1.00 92.69 148 ALA A CA 1
ATOM 1132 C C . ALA A 1 148 ? 3.089 0.409 14.884 1.00 92.69 148 ALA A C 1
ATOM 1134 O O . ALA A 1 148 ? 4.070 -0.337 14.871 1.00 92.69 148 ALA A O 1
ATOM 1135 N N . GLY A 1 149 ? 2.927 1.337 13.939 1.00 88.50 149 GLY A N 1
ATOM 1136 C CA . GLY A 1 149 ? 3.862 1.551 12.831 1.00 88.50 149 GLY A CA 1
ATOM 1137 C C . GLY A 1 149 ? 3.516 0.767 11.560 1.00 88.50 149 GLY A C 1
ATOM 1138 O O . GLY A 1 149 ? 2.775 -0.214 11.571 1.00 88.50 149 GLY A O 1
ATOM 1139 N N . SER A 1 150 ? 4.042 1.235 10.428 1.00 89.88 150 SER A N 1
ATOM 1140 C CA . SER A 1 150 ? 3.714 0.707 9.100 1.00 89.88 150 SER A CA 1
ATOM 1141 C C . SER A 1 150 ? 4.430 -0.614 8.824 1.00 89.88 150 SER A C 1
ATOM 1143 O O . SER A 1 150 ? 5.650 -0.674 8.920 1.00 89.88 150 SER A O 1
ATOM 1145 N N . LYS A 1 151 ? 3.700 -1.651 8.407 1.00 93.06 151 LYS A N 1
ATOM 1146 C CA . LYS A 1 151 ? 4.271 -2.921 7.935 1.00 93.06 151 LYS A CA 1
ATOM 1147 C C . LYS A 1 151 ? 4.020 -3.044 6.435 1.00 93.06 151 LYS A C 1
ATOM 1149 O O . LYS A 1 151 ? 2.893 -3.283 6.013 1.00 93.06 151 LYS A O 1
ATOM 1154 N N . TYR A 1 152 ? 5.056 -2.845 5.621 1.00 92.00 152 TYR A N 1
ATOM 1155 C CA . TYR A 1 152 ? 4.931 -2.847 4.156 1.00 92.00 152 TYR A CA 1
ATOM 1156 C C . TYR A 1 152 ? 5.021 -4.271 3.585 1.00 92.00 152 TYR A C 1
ATOM 1158 O O . TYR A 1 152 ? 5.927 -4.585 2.812 1.00 92.00 152 TYR A O 1
ATOM 1166 N N . SER A 1 153 ? 4.094 -5.128 4.011 1.00 92.75 153 SER A N 1
ATOM 1167 C CA . SER A 1 153 ? 3.924 -6.508 3.553 1.00 92.75 153 SER A CA 1
ATOM 1168 C C . SER A 1 153 ? 2.436 -6.814 3.355 1.00 92.75 153 SER A C 1
ATOM 1170 O O . SER A 1 153 ? 1.566 -6.193 3.979 1.00 92.75 153 SER A O 1
ATOM 1172 N N . LEU A 1 154 ? 2.115 -7.767 2.482 1.00 94.88 154 LEU A N 1
ATOM 1173 C CA . LEU A 1 154 ? 0.743 -8.227 2.282 1.00 94.88 154 LEU A CA 1
ATOM 1174 C C . LEU A 1 154 ? 0.297 -9.081 3.474 1.00 94.88 154 LEU A C 1
ATOM 1176 O O . LEU A 1 154 ? 0.718 -10.225 3.624 1.00 94.88 154 LEU A O 1
ATOM 1180 N N . VAL A 1 155 ? -0.590 -8.524 4.301 1.00 95.81 155 VAL A N 1
ATOM 1181 C CA . VAL A 1 155 ? -1.195 -9.217 5.445 1.00 95.81 155 VAL A CA 1
ATOM 1182 C C . VAL A 1 155 ? -2.704 -9.325 5.220 1.00 95.81 155 VAL A C 1
ATOM 1184 O O . VAL A 1 155 ? -3.363 -8.299 5.034 1.00 95.81 155 VAL A O 1
ATOM 1187 N N . PRO A 1 156 ? -3.287 -10.534 5.200 1.00 96.50 156 PRO A N 1
ATOM 1188 C CA . PRO A 1 156 ? -4.706 -10.711 4.927 1.00 96.50 156 PRO A CA 1
ATOM 1189 C C . PRO A 1 156 ? -5.548 -10.462 6.193 1.00 96.50 156 PRO A C 1
ATOM 1191 O O . PRO A 1 156 ? -5.983 -11.403 6.844 1.00 96.50 156 PRO A O 1
ATOM 1194 N N . THR A 1 157 ? -5.794 -9.199 6.556 1.00 97.12 157 THR A N 1
ATOM 1195 C CA . THR A 1 157 ? -6.536 -8.830 7.783 1.00 97.12 157 THR A CA 1
ATOM 1196 C C . THR A 1 157 ? -7.947 -9.432 7.849 1.00 97.12 157 THR A C 1
ATOM 1198 O O . THR A 1 157 ? -8.407 -9.832 8.914 1.00 97.12 157 THR A O 1
ATOM 1201 N N . ASN A 1 158 ? -8.627 -9.587 6.707 1.00 98.50 158 ASN A N 1
ATOM 1202 C CA . ASN A 1 158 ? -10.023 -10.036 6.657 1.00 98.50 158 ASN A CA 1
ATOM 1203 C C . ASN A 1 158 ? -10.206 -11.553 6.808 1.00 98.50 158 ASN A C 1
ATOM 1205 O O . ASN A 1 158 ? -11.306 -12.044 6.574 1.00 98.50 158 ASN A O 1
ATOM 1209 N N . ILE A 1 159 ? -9.174 -12.320 7.171 1.00 97.62 159 ILE A N 1
ATOM 1210 C CA . ILE A 1 159 ? -9.350 -13.751 7.479 1.00 97.62 159 ILE A CA 1
ATOM 1211 C C . ILE A 1 159 ? -10.196 -13.975 8.738 1.00 97.62 159 ILE A C 1
ATOM 1213 O O . ILE A 1 159 ? -10.817 -15.021 8.860 1.00 97.62 159 ILE A O 1
ATOM 1217 N N . LEU A 1 160 ? -10.249 -12.988 9.639 1.00 96.94 160 LEU A N 1
ATOM 1218 C CA . LEU A 1 160 ? -10.905 -13.099 10.946 1.00 96.94 160 LEU A CA 1
ATOM 1219 C C . LEU A 1 160 ? -12.430 -12.887 10.892 1.00 96.94 160 LEU A C 1
ATOM 1221 O O . LEU A 1 160 ? -13.119 -13.162 11.867 1.00 96.94 160 LEU A O 1
ATOM 1225 N N . LEU A 1 161 ? -12.985 -12.401 9.774 1.00 97.62 161 LEU A N 1
ATOM 1226 C CA . LEU A 1 161 ? -14.360 -11.875 9.736 1.00 97.62 161 LEU A CA 1
ATOM 1227 C C . LEU A 1 161 ? -15.438 -12.903 10.117 1.00 97.62 161 LEU A C 1
ATOM 1229 O O . LEU A 1 161 ? -16.393 -12.553 10.803 1.00 97.62 161 LEU A O 1
ATOM 1233 N N . SER A 1 162 ? -15.282 -14.169 9.729 1.00 92.62 162 SER A N 1
ATOM 1234 C CA . SER A 1 162 ? -16.258 -15.224 10.028 1.00 92.62 162 SER A CA 1
ATOM 1235 C C . SER A 1 162 ? -16.262 -15.613 11.499 1.00 92.62 162 SER A C 1
ATOM 1237 O O . SER A 1 162 ? -17.273 -16.091 12.003 1.00 92.62 162 SER A O 1
ATOM 1239 N N . GLU A 1 163 ? -15.121 -15.464 12.172 1.00 94.00 163 GLU A N 1
ATOM 1240 C CA . GLU A 1 163 ? -15.016 -15.680 13.612 1.00 94.00 163 GLU A CA 1
ATOM 1241 C C . GLU A 1 163 ? -15.609 -14.487 14.352 1.00 94.00 163 GLU A C 1
ATOM 1243 O O . GLU A 1 163 ? -16.439 -14.685 15.232 1.00 94.00 163 GLU A O 1
ATOM 1248 N N . ILE A 1 164 ? -15.273 -13.266 13.923 1.00 97.31 164 ILE A N 1
ATOM 1249 C CA . ILE A 1 164 ? -15.817 -12.014 14.464 1.00 97.31 164 ILE A CA 1
ATOM 1250 C C . ILE A 1 164 ? -17.345 -11.980 14.379 1.00 97.31 164 ILE A C 1
ATOM 1252 O O . ILE A 1 164 ? -17.993 -11.632 15.354 1.00 97.31 164 ILE A O 1
ATOM 1256 N N . ALA A 1 165 ? -17.942 -12.402 13.264 1.00 96.56 165 ALA A N 1
ATOM 1257 C CA . ALA A 1 165 ? -19.398 -12.402 13.094 1.00 96.56 165 ALA A CA 1
ATOM 1258 C C . ALA A 1 165 ? -20.155 -13.266 14.126 1.00 96.56 165 ALA A C 1
ATOM 1260 O O . ALA A 1 165 ? -21.342 -13.056 14.352 1.00 96.56 165 ALA A O 1
ATOM 1261 N N . LYS A 1 166 ? -19.476 -14.234 14.760 1.00 95.19 166 LYS A N 1
ATOM 1262 C CA . LYS A 1 166 ? -20.051 -15.138 15.774 1.00 95.19 166 LYS A CA 1
ATOM 1263 C C . LYS A 1 166 ? -19.888 -14.621 17.206 1.00 95.19 166 LYS A C 1
ATOM 1265 O O . LYS A 1 166 ? -20.332 -15.281 18.143 1.00 95.19 166 LYS A O 1
ATOM 1270 N N . LYS A 1 167 ? -19.189 -13.502 17.382 1.00 96.62 167 LYS A N 1
ATOM 1271 C CA . LYS A 1 167 ? -18.878 -12.890 18.676 1.00 96.62 167 LYS A CA 1
ATOM 1272 C C . LYS A 1 167 ? -19.979 -11.925 19.103 1.00 96.62 167 LYS A C 1
ATOM 1274 O O . LYS A 1 167 ? -20.810 -11.535 18.285 1.00 96.62 167 LYS A O 1
ATOM 1279 N N . GLN A 1 168 ? -20.000 -11.567 20.385 1.00 96.06 168 GLN A N 1
ATOM 1280 C CA . GLN A 1 168 ? -20.891 -10.518 20.899 1.00 96.06 168 GLN A CA 1
ATOM 1281 C C . GLN A 1 168 ? -20.177 -9.172 21.053 1.00 96.06 168 GLN A C 1
ATOM 1283 O O . GLN A 1 168 ? -20.804 -8.117 20.992 1.00 96.06 168 GLN A O 1
ATOM 1288 N N . GLU A 1 169 ? -18.862 -9.236 21.169 1.00 97.88 169 GLU A N 1
ATOM 1289 C CA . GLU A 1 169 ? -17.926 -8.135 21.276 1.00 97.88 169 GLU A CA 1
ATOM 1290 C C . GLU A 1 169 ? -17.999 -7.167 20.078 1.00 97.88 169 GLU A C 1
ATOM 1292 O O . GLU A 1 169 ? -18.309 -7.552 18.941 1.00 97.88 169 GLU A O 1
ATOM 1297 N N . LYS A 1 170 ? -17.687 -5.897 20.337 1.00 98.38 170 LYS A N 1
ATOM 1298 C CA . LYS A 1 170 ? -17.575 -4.816 19.355 1.00 98.38 170 LYS A CA 1
ATOM 1299 C C . LYS A 1 170 ? -16.117 -4.470 19.092 1.00 98.38 170 LYS A C 1
ATOM 1301 O O . LYS A 1 170 ? -15.299 -4.391 20.004 1.00 98.38 170 LYS A O 1
ATOM 1306 N N . TYR A 1 171 ? -15.793 -4.193 17.835 1.00 98.81 171 TYR 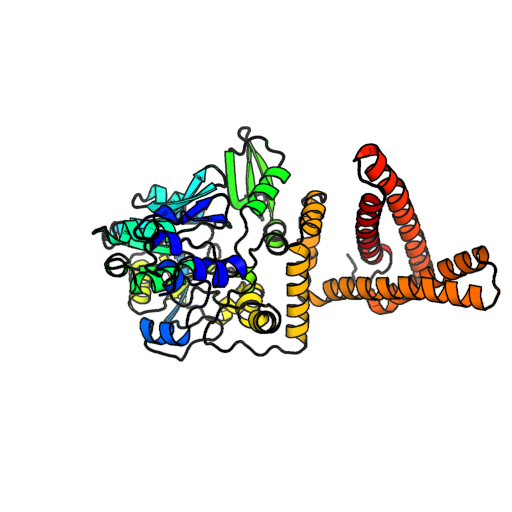A N 1
ATOM 1307 C CA . TYR A 1 171 ? -14.416 -4.039 17.390 1.00 98.81 171 TYR A CA 1
ATOM 1308 C C . TYR A 1 171 ? -14.174 -2.743 16.624 1.00 98.81 171 TYR A C 1
ATOM 1310 O O . TYR A 1 171 ? -14.950 -2.364 15.742 1.00 98.81 171 TYR A O 1
ATOM 1318 N N . LEU A 1 172 ? -13.034 -2.110 16.893 1.00 98.88 172 LEU A N 1
ATOM 1319 C CA . LEU A 1 172 ? -12.431 -1.139 15.983 1.00 98.88 172 LEU A CA 1
ATOM 1320 C C . LEU A 1 172 ? -11.666 -1.893 14.895 1.00 98.88 172 LEU A C 1
ATOM 1322 O O . LEU A 1 172 ? -10.807 -2.718 15.195 1.00 98.88 172 LEU A O 1
ATOM 1326 N N . TYR A 1 173 ? -11.933 -1.596 13.631 1.00 98.88 173 TYR A N 1
ATOM 1327 C CA . TYR A 1 173 ? -11.215 -2.194 12.511 1.00 98.88 173 TYR A CA 1
ATOM 1328 C C . TYR A 1 173 ? -10.160 -1.231 11.964 1.00 98.88 173 TYR A C 1
ATOM 1330 O O . TYR A 1 173 ? -10.495 -0.114 11.580 1.00 98.88 173 TYR A O 1
ATOM 1338 N N . ILE A 1 174 ? -8.903 -1.665 11.855 1.00 98.75 174 ILE A N 1
ATOM 1339 C CA . ILE A 1 174 ? -7.810 -0.885 11.258 1.00 98.75 174 ILE A CA 1
ATOM 1340 C C . ILE A 1 174 ? -7.234 -1.650 10.067 1.00 98.75 174 ILE A C 1
ATOM 1342 O O . ILE A 1 174 ? -6.669 -2.737 10.216 1.00 98.75 174 ILE A O 1
ATOM 1346 N N . GLY A 1 175 ? -7.324 -1.063 8.874 1.00 98.00 175 GLY A N 1
ATOM 1347 C CA . GLY A 1 175 ? -6.845 -1.705 7.653 1.00 98.00 175 GLY A CA 1
ATOM 1348 C C . GLY A 1 175 ? -6.427 -0.746 6.546 1.00 98.00 175 GLY A C 1
ATOM 1349 O O . GLY A 1 175 ? -6.351 0.469 6.706 1.00 98.00 175 GLY A O 1
ATOM 1350 N N . LEU A 1 176 ? -6.109 -1.327 5.396 1.00 98.25 176 LEU A N 1
ATOM 1351 C CA . LEU A 1 176 ? -5.838 -0.622 4.146 1.00 98.25 176 LEU A CA 1
ATOM 1352 C C . LEU A 1 176 ? -7.128 -0.468 3.323 1.00 98.25 176 LEU A C 1
ATOM 1354 O O . LEU A 1 176 ? -8.062 -1.253 3.516 1.00 98.25 176 LEU A O 1
ATOM 1358 N N . PRO A 1 177 ? -7.168 0.429 2.319 1.00 98.38 177 PRO A N 1
ATOM 1359 C CA . PRO A 1 177 ? -8.396 0.717 1.578 1.00 98.38 177 PRO A CA 1
ATOM 1360 C C . PRO A 1 177 ? -9.052 -0.523 0.957 1.00 98.38 177 PRO A C 1
ATOM 1362 O O . PRO A 1 177 ? -10.248 -0.755 1.092 1.00 98.38 177 PRO A O 1
ATOM 1365 N N . CYS A 1 178 ? -8.253 -1.408 0.351 1.00 97.62 178 CYS A N 1
ATOM 1366 C CA . CYS A 1 178 ? -8.760 -2.647 -0.240 1.00 97.62 178 CYS A CA 1
ATOM 1367 C C . CYS A 1 178 ? -9.293 -3.656 0.792 1.00 97.62 178 CYS A C 1
ATOM 1369 O O . CYS A 1 178 ? -10.081 -4.531 0.434 1.00 97.62 178 CYS A O 1
ATOM 1371 N N . GLN A 1 179 ? -8.848 -3.570 2.047 1.00 98.50 179 GLN A N 1
ATOM 1372 C CA . GLN A 1 179 ? -9.327 -4.418 3.131 1.00 98.50 179 GLN A CA 1
ATOM 1373 C C . GLN A 1 179 ? -10.633 -3.858 3.707 1.00 98.50 179 GLN A C 1
ATOM 1375 O O . GLN A 1 179 ? -11.566 -4.638 3.875 1.00 98.50 179 GLN A O 1
ATOM 1380 N N . VAL A 1 180 ? -10.749 -2.532 3.871 1.00 98.81 180 VAL A N 1
ATOM 1381 C CA . VAL A 1 180 ? -12.010 -1.859 4.243 1.00 98.81 180 VAL A CA 1
ATOM 1382 C C . VAL A 1 180 ? -13.093 -2.113 3.194 1.00 98.81 180 VAL A C 1
ATOM 1384 O O . VAL A 1 180 ? -14.171 -2.580 3.537 1.00 98.81 180 VAL A O 1
ATOM 1387 N N . GLN A 1 181 ? -12.793 -1.947 1.903 1.00 98.56 181 GLN A N 1
ATOM 1388 C CA . GLN A 1 181 ? -13.726 -2.293 0.818 1.00 98.56 181 GLN A CA 1
ATOM 1389 C C . GLN A 1 181 ? -14.197 -3.754 0.902 1.00 98.56 181 GLN A C 1
ATOM 1391 O O . GLN A 1 181 ? -15.371 -4.059 0.716 1.00 98.56 181 GLN A O 1
ATOM 1396 N N . GLY A 1 182 ? -13.282 -4.679 1.203 1.00 98.31 182 GLY A N 1
ATOM 1397 C CA . GLY A 1 182 ? -13.627 -6.084 1.392 1.00 98.31 182 GLY A CA 1
ATOM 1398 C C . GLY A 1 182 ? -14.455 -6.350 2.653 1.00 98.31 182 GLY A C 1
ATOM 1399 O O . GLY A 1 182 ? -15.282 -7.253 2.633 1.00 98.31 182 GLY A O 1
ATOM 1400 N N . LEU A 1 183 ? -14.234 -5.596 3.730 1.00 98.75 183 LEU A N 1
ATOM 1401 C CA . LEU A 1 183 ? -15.023 -5.667 4.960 1.00 98.75 183 LEU A CA 1
ATOM 1402 C C . LEU A 1 183 ? -16.456 -5.186 4.709 1.00 98.75 183 LEU A C 1
ATOM 1404 O O . LEU A 1 183 ? -17.393 -5.896 5.056 1.00 98.75 183 LEU A O 1
ATOM 1408 N N . LEU A 1 184 ? -16.624 -4.037 4.050 1.00 98.62 184 LEU A N 1
ATOM 1409 C CA . LEU A 1 184 ? -17.936 -3.471 3.725 1.00 98.62 184 LEU A CA 1
ATOM 1410 C C . LEU A 1 184 ? -18.777 -4.442 2.892 1.00 98.62 184 LEU A C 1
ATOM 1412 O O . LEU A 1 184 ? -19.909 -4.746 3.250 1.00 98.62 184 LEU A O 1
ATOM 1416 N N . LYS A 1 185 ? -18.191 -5.033 1.843 1.00 98.19 185 LYS A N 1
ATOM 1417 C CA . LYS A 1 185 ? -18.875 -6.067 1.051 1.00 98.19 185 LYS A CA 1
ATOM 1418 C C . LYS A 1 185 ? -19.149 -7.351 1.845 1.00 98.19 185 LYS A C 1
ATOM 1420 O O . LYS A 1 185 ? -20.086 -8.081 1.540 1.00 98.19 185 LYS A O 1
ATOM 1425 N N . ALA A 1 186 ? -18.316 -7.682 2.835 1.00 98.00 186 ALA A N 1
ATOM 1426 C CA . ALA A 1 186 ? -18.555 -8.837 3.699 1.00 98.00 186 ALA A CA 1
ATOM 1427 C C . ALA A 1 186 ? -19.745 -8.611 4.640 1.00 98.00 186 ALA A C 1
ATOM 1429 O O . ALA A 1 186 ? -20.534 -9.533 4.819 1.00 98.00 186 ALA A O 1
ATOM 1430 N N . MET A 1 187 ? -19.916 -7.399 5.177 1.00 97.94 187 MET A N 1
ATOM 1431 C CA . MET A 1 187 ? -21.054 -7.032 6.034 1.00 97.94 187 MET A CA 1
ATOM 1432 C C . MET A 1 187 ? -22.412 -7.193 5.341 1.00 97.94 187 MET A C 1
ATOM 1434 O O . MET A 1 187 ? -23.413 -7.386 6.016 1.00 97.94 187 MET A O 1
ATOM 1438 N N . GLU A 1 188 ? -22.455 -7.139 4.009 1.00 95.75 188 GLU A N 1
ATOM 1439 C CA . GLU A 1 188 ? -23.684 -7.344 3.230 1.00 95.75 188 GLU A CA 1
ATOM 1440 C C . GLU A 1 188 ? -24.063 -8.826 3.055 1.00 95.75 188 GLU A C 1
ATOM 1442 O O . GLU A 1 188 ? -25.167 -9.125 2.611 1.00 95.75 188 GLU A O 1
ATOM 1447 N N . CYS A 1 189 ? -23.160 -9.770 3.349 1.00 93.50 189 CYS A N 1
ATOM 1448 C CA . CYS A 1 189 ? -23.377 -11.200 3.072 1.00 93.50 189 CYS A CA 1
ATOM 1449 C C . CYS A 1 189 ? -23.006 -12.148 4.227 1.00 93.50 189 CYS A C 1
ATOM 1451 O O . CYS A 1 189 ? -23.155 -13.375 4.110 1.00 93.50 189 CYS A O 1
ATOM 1453 N N . VAL A 1 190 ? -22.490 -11.605 5.329 1.00 95.25 190 VAL A N 1
ATOM 1454 C CA . VAL A 1 190 ? -22.178 -12.325 6.563 1.00 95.25 190 VAL A CA 1
ATOM 1455 C C . VAL A 1 190 ? -23.042 -11.756 7.677 1.00 95.25 190 VAL A C 1
ATOM 1457 O O . VAL A 1 190 ? -22.794 -10.653 8.160 1.00 95.25 190 VAL A O 1
ATOM 1460 N N . ASP A 1 191 ? -24.034 -12.542 8.080 1.00 94.12 191 ASP A N 1
ATOM 1461 C CA . ASP A 1 191 ? -24.977 -12.181 9.134 1.00 94.12 191 ASP A CA 1
ATOM 1462 C C . ASP A 1 191 ? -24.241 -11.904 10.449 1.00 94.12 191 ASP A C 1
ATOM 1464 O O . ASP A 1 191 ? -23.291 -12.608 10.803 1.00 94.12 191 ASP A O 1
ATOM 1468 N N . GLY A 1 192 ? -24.656 -10.854 11.157 1.00 94.56 192 GLY A N 1
ATOM 1469 C CA . GLY A 1 192 ? -24.079 -10.453 12.439 1.00 94.56 192 GLY A CA 1
ATOM 1470 C C . GLY A 1 192 ? -22.767 -9.668 12.349 1.00 94.56 192 GLY A C 1
ATOM 1471 O O . GLY A 1 192 ? -22.363 -9.082 13.349 1.00 94.56 192 GLY A O 1
ATOM 1472 N N . LEU A 1 193 ? -22.078 -9.633 11.197 1.00 97.94 193 LEU A N 1
ATOM 1473 C CA . LEU A 1 193 ? -20.766 -8.978 11.085 1.00 97.94 193 LEU A CA 1
ATOM 1474 C C . LEU A 1 193 ? -20.854 -7.454 11.233 1.00 97.94 193 LEU A C 1
ATOM 1476 O O . LEU A 1 193 ? -19.971 -6.848 11.842 1.00 97.94 193 LEU A O 1
ATOM 1480 N N . LYS A 1 194 ? -21.892 -6.829 10.668 1.00 97.44 194 LYS A N 1
ATOM 1481 C CA . LYS A 1 194 ? -22.062 -5.369 10.686 1.00 97.44 194 LYS A CA 1
ATOM 1482 C C . LYS A 1 194 ? -22.196 -4.847 12.117 1.00 97.44 194 LYS A C 1
ATOM 1484 O O . LYS A 1 194 ? -21.591 -3.837 12.459 1.00 97.44 194 LYS A O 1
ATOM 1489 N N . GLU A 1 195 ? -22.924 -5.572 12.956 1.00 97.25 195 GLU A N 1
ATOM 1490 C CA . GLU A 1 195 ? -23.214 -5.239 14.351 1.00 97.25 195 GLU A CA 1
ATOM 1491 C C . GLU A 1 195 ? -21.965 -5.304 15.242 1.00 97.25 195 GLU A C 1
ATOM 1493 O O . GLU A 1 195 ? -21.927 -4.661 16.293 1.00 97.25 195 GLU A O 1
ATOM 1498 N N . ARG A 1 196 ? -20.929 -6.047 14.822 1.00 98.31 196 ARG A N 1
ATOM 1499 C CA . ARG A 1 196 ? -19.659 -6.163 15.558 1.00 98.31 196 ARG A CA 1
ATOM 1500 C C . ARG A 1 196 ? -18.643 -5.097 15.212 1.00 98.31 196 ARG A C 1
ATOM 1502 O O . ARG A 1 196 ? -17.712 -4.904 15.983 1.00 98.31 196 ARG A O 1
ATOM 1509 N N . ILE A 1 197 ? -18.769 -4.398 14.089 1.00 98.56 197 ILE A N 1
ATOM 1510 C CA . ILE A 1 197 ? -17.796 -3.364 13.729 1.00 98.56 197 ILE A CA 1
ATOM 1511 C C . ILE A 1 197 ? -18.280 -2.017 14.248 1.00 98.56 197 ILE A C 1
ATOM 1513 O O . ILE A 1 197 ? -19.216 -1.421 13.724 1.00 98.56 197 ILE A O 1
ATOM 1517 N N . TYR A 1 198 ? -17.606 -1.528 15.286 1.00 98.56 198 TYR A N 1
ATOM 1518 C CA . TYR A 1 198 ? -17.892 -0.236 15.889 1.00 98.56 198 TYR A CA 1
ATOM 1519 C C . TYR A 1 198 ? -17.515 0.900 14.941 1.00 98.56 198 TYR A C 1
ATOM 1521 O O . TYR A 1 198 ? -18.329 1.779 14.691 1.00 98.56 198 TYR A O 1
ATOM 1529 N N . MET A 1 199 ? -16.287 0.889 14.426 1.00 98.62 199 MET A N 1
ATOM 1530 C CA . MET A 1 199 ? -15.740 1.927 13.552 1.00 98.62 199 MET A CA 1
ATOM 1531 C C . MET A 1 199 ? -14.619 1.339 12.691 1.00 98.62 199 MET A C 1
ATOM 1533 O O . MET A 1 199 ? -13.973 0.357 13.066 1.00 98.62 199 MET A O 1
ATOM 1537 N N . THR A 1 200 ? -14.367 1.957 11.546 1.00 98.88 200 THR A N 1
ATOM 1538 C CA . THR A 1 200 ? -13.311 1.610 10.601 1.00 98.88 200 THR A CA 1
ATOM 1539 C C . THR A 1 200 ? -12.298 2.744 10.456 1.00 98.88 200 THR A C 1
ATOM 1541 O O . THR A 1 200 ? -12.636 3.905 10.225 1.00 98.88 200 THR A O 1
ATOM 1544 N N . ILE A 1 201 ? -11.021 2.386 10.538 1.00 98.88 201 ILE A N 1
ATOM 1545 C CA . ILE A 1 201 ? -9.885 3.239 10.211 1.00 98.88 201 ILE A CA 1
ATOM 1546 C C . ILE A 1 201 ? -9.220 2.674 8.960 1.00 98.88 201 ILE A C 1
ATOM 1548 O O . ILE A 1 201 ? -8.775 1.522 8.948 1.00 98.88 201 ILE A O 1
ATOM 1552 N N . SER A 1 202 ? -9.090 3.501 7.922 1.00 98.62 202 SER A N 1
ATOM 1553 C CA . SER A 1 202 ? -8.221 3.191 6.786 1.00 98.62 202 SER A CA 1
ATOM 1554 C C . SER A 1 202 ? -6.939 4.005 6.836 1.00 98.62 202 SER A C 1
ATOM 1556 O O . SER A 1 202 ? -6.963 5.227 6.963 1.00 98.62 202 SER A O 1
ATOM 1558 N N . LEU A 1 203 ? -5.804 3.347 6.642 1.00 98.00 203 LEU A N 1
ATOM 1559 C CA . LEU A 1 203 ? -4.536 4.037 6.419 1.00 98.00 203 LEU A CA 1
ATOM 1560 C C . LEU A 1 203 ? -4.400 4.437 4.944 1.00 98.00 203 LEU A C 1
ATOM 1562 O O . LEU A 1 203 ? -4.794 3.678 4.053 1.00 98.00 203 LEU A O 1
ATOM 1566 N N . PHE A 1 204 ? -3.796 5.593 4.669 1.00 97.31 204 PHE A N 1
ATOM 1567 C CA . PHE A 1 204 ? -3.425 5.989 3.311 1.00 97.31 204 PHE A CA 1
ATOM 1568 C C . PHE A 1 204 ? -2.481 4.944 2.720 1.00 97.31 204 PHE A C 1
ATOM 1570 O O . PHE A 1 204 ? -1.512 4.518 3.353 1.00 97.31 204 PHE A O 1
ATOM 1577 N N . CYS A 1 205 ? -2.738 4.535 1.481 1.00 95.88 205 CYS A N 1
ATOM 1578 C CA . CYS A 1 205 ? -1.983 3.461 0.852 1.00 95.88 205 CYS A CA 1
ATOM 1579 C C . CYS A 1 205 ? -1.608 3.823 -0.580 1.00 95.88 205 CYS A C 1
ATOM 1581 O O . CYS A 1 205 ? -2.470 3.938 -1.445 1.00 95.88 205 CYS A O 1
ATOM 1583 N N . GLY A 1 206 ? -0.309 3.944 -0.858 1.00 92.31 206 GLY A N 1
ATOM 1584 C CA . GLY A 1 206 ? 0.207 4.065 -2.225 1.00 92.31 206 GLY A CA 1
ATOM 1585 C C . GLY A 1 206 ? 0.456 2.703 -2.867 1.00 92.31 206 GLY A C 1
ATOM 1586 O O . GLY A 1 206 ? -0.171 2.331 -3.861 1.00 92.31 206 GLY A O 1
ATOM 1587 N N . PHE A 1 207 ? 1.362 1.946 -2.253 1.00 87.75 207 PHE A N 1
ATOM 1588 C CA . PHE A 1 207 ? 1.760 0.602 -2.653 1.00 87.75 207 PHE A CA 1
ATOM 1589 C C . PHE A 1 207 ? 1.822 -0.291 -1.419 1.00 87.75 207 PHE A C 1
ATOM 1591 O O . PHE A 1 207 ? 2.140 0.176 -0.327 1.00 87.75 207 PHE A O 1
ATOM 1598 N N . ASN A 1 208 ? 1.582 -1.579 -1.626 1.00 91.75 208 ASN A N 1
ATOM 1599 C CA . ASN A 1 208 ? 2.057 -2.617 -0.723 1.00 91.75 208 ASN A CA 1
ATOM 1600 C C . ASN A 1 208 ? 3.107 -3.461 -1.469 1.00 91.75 208 ASN A C 1
ATOM 1602 O O . ASN A 1 208 ? 3.284 -3.288 -2.679 1.00 91.75 208 ASN A O 1
ATOM 1606 N N . MET A 1 209 ? 3.814 -4.348 -0.778 1.00 92.38 209 MET A N 1
ATOM 1607 C CA . MET A 1 209 ? 4.865 -5.181 -1.362 1.00 92.38 209 MET A CA 1
ATOM 1608 C C . MET A 1 209 ? 4.628 -6.659 -1.069 1.00 92.38 209 MET A C 1
ATOM 1610 O O . MET A 1 209 ? 4.187 -7.023 0.017 1.00 92.38 209 MET A O 1
ATOM 1614 N N . GLU A 1 210 ? 4.961 -7.504 -2.047 1.00 94.25 210 GLU A N 1
ATOM 1615 C CA . GLU A 1 210 ? 5.116 -8.944 -1.834 1.00 94.25 210 GLU A CA 1
ATOM 1616 C C . GLU A 1 210 ? 6.166 -9.190 -0.735 1.00 94.25 210 GLU A C 1
ATOM 1618 O O . GLU A 1 210 ? 7.214 -8.535 -0.715 1.00 94.25 210 GLU A O 1
ATOM 1623 N N . TYR A 1 211 ? 5.971 -10.210 0.097 1.00 92.94 211 TYR A N 1
ATOM 1624 C CA . TYR A 1 211 ? 6.911 -10.635 1.143 1.00 92.94 211 TYR A CA 1
ATOM 1625 C C . TYR A 1 211 ? 8.313 -10.953 0.590 1.00 92.94 211 TYR A C 1
ATOM 1627 O O . TYR A 1 211 ? 9.326 -10.896 1.290 1.00 92.94 211 TYR A O 1
ATOM 1635 N N . LYS A 1 212 ? 8.415 -11.222 -0.716 1.00 92.94 212 LYS A N 1
ATOM 1636 C CA . LYS A 1 212 ? 9.693 -11.329 -1.437 1.00 92.94 212 LYS A CA 1
ATOM 1637 C C . LYS A 1 212 ? 10.574 -10.079 -1.314 1.00 92.94 212 LYS A C 1
ATOM 1639 O O . LYS A 1 212 ? 11.791 -10.238 -1.311 1.00 92.94 212 LYS A O 1
ATOM 1644 N N . ALA A 1 213 ? 10.006 -8.877 -1.191 1.00 93.06 213 ALA A N 1
ATOM 1645 C CA . ALA A 1 213 ? 10.769 -7.648 -0.949 1.00 93.06 213 ALA A CA 1
ATOM 1646 C C . ALA A 1 213 ? 11.459 -7.678 0.421 1.00 93.06 213 ALA A C 1
ATOM 1648 O O . ALA A 1 213 ? 12.638 -7.355 0.542 1.00 93.06 213 ALA A O 1
ATOM 1649 N N . THR A 1 214 ? 10.745 -8.137 1.447 1.00 93.19 214 THR A N 1
ATOM 1650 C CA . THR A 1 214 ? 11.281 -8.329 2.798 1.00 93.19 214 THR A CA 1
ATOM 1651 C C . THR A 1 214 ? 12.389 -9.375 2.796 1.00 93.19 214 THR A C 1
ATOM 1653 O O . THR A 1 214 ? 13.490 -9.110 3.275 1.00 93.19 214 THR A O 1
ATOM 1656 N N . LYS A 1 215 ? 12.163 -10.528 2.148 1.00 92.81 215 LYS A N 1
ATOM 1657 C CA . LYS A 1 215 ? 13.201 -11.560 1.980 1.00 92.81 215 LYS A CA 1
ATOM 1658 C C . LYS A 1 215 ? 14.424 -11.052 1.222 1.00 92.81 215 LYS A C 1
ATOM 1660 O O . LYS A 1 215 ? 15.539 -11.453 1.538 1.00 92.81 215 LYS A O 1
ATOM 1665 N N . TYR A 1 216 ? 14.230 -10.194 0.222 1.00 92.50 216 TYR A N 1
ATOM 1666 C CA . TYR A 1 216 ? 15.326 -9.548 -0.496 1.00 92.50 216 TYR A CA 1
ATOM 1667 C C . TYR A 1 216 ? 16.199 -8.725 0.460 1.00 92.50 216 TYR A C 1
ATOM 1669 O O . TYR A 1 216 ? 17.417 -8.884 0.452 1.00 92.50 216 TYR A O 1
ATOM 1677 N N . LEU A 1 217 ? 15.590 -7.907 1.322 1.00 93.31 217 LEU A N 1
ATOM 1678 C CA . LEU A 1 217 ? 16.325 -7.089 2.289 1.00 93.31 217 LEU A CA 1
ATOM 1679 C C . LEU A 1 217 ? 17.056 -7.935 3.337 1.00 93.31 217 LEU A C 1
ATOM 1681 O O . LEU A 1 217 ? 18.227 -7.678 3.595 1.00 93.31 217 LEU A O 1
ATOM 1685 N N . ILE A 1 218 ? 16.414 -8.982 3.863 1.00 93.94 218 ILE A N 1
ATOM 1686 C CA . ILE A 1 218 ? 17.045 -9.928 4.801 1.00 93.94 218 ILE A CA 1
ATOM 1687 C C . ILE A 1 218 ? 18.246 -10.628 4.150 1.00 93.94 218 ILE A C 1
ATOM 1689 O O . ILE A 1 218 ? 19.301 -10.759 4.753 1.00 93.94 218 ILE A O 1
ATOM 1693 N N . ARG A 1 219 ? 18.141 -11.039 2.883 1.00 92.94 219 ARG A N 1
ATOM 1694 C CA . ARG A 1 219 ? 19.288 -11.624 2.169 1.00 92.94 219 ARG A CA 1
ATOM 1695 C C . ARG A 1 219 ? 20.410 -10.612 1.965 1.00 92.94 219 ARG A C 1
ATOM 1697 O O . ARG A 1 219 ? 21.576 -10.962 2.100 1.00 92.94 219 ARG A O 1
ATOM 1704 N N . LYS A 1 220 ? 20.066 -9.363 1.642 1.00 89.19 220 LYS A N 1
ATOM 1705 C CA . LYS A 1 220 ? 21.041 -8.285 1.436 1.00 89.19 220 LYS A CA 1
ATOM 1706 C C . LYS A 1 220 ? 21.735 -7.833 2.719 1.00 89.19 220 LYS A C 1
ATOM 1708 O O . LYS A 1 220 ? 22.838 -7.309 2.606 1.00 89.19 220 LYS A O 1
ATOM 1713 N N . SER A 1 221 ? 21.149 -8.057 3.897 1.00 92.25 221 SER A N 1
ATOM 1714 C CA . SER A 1 221 ? 21.852 -7.815 5.162 1.00 92.25 221 SER A CA 1
ATOM 1715 C C . SER A 1 221 ? 22.980 -8.816 5.413 1.00 92.25 221 SER A C 1
ATOM 1717 O O . SER A 1 221 ? 23.919 -8.505 6.140 1.00 92.25 221 SER A O 1
ATOM 1719 N N . GLY A 1 222 ? 22.910 -10.004 4.803 1.00 91.31 222 GLY A N 1
ATOM 1720 C CA . GLY A 1 222 ? 23.870 -11.086 5.021 1.00 91.31 222 GLY A CA 1
ATOM 1721 C C . GLY A 1 222 ? 23.710 -11.786 6.375 1.00 91.31 222 GLY A C 1
ATOM 1722 O O . GLY A 1 222 ? 24.574 -12.575 6.754 1.00 91.31 222 GLY A O 1
ATOM 1723 N N . PHE A 1 223 ? 22.631 -11.516 7.116 1.00 94.38 223 PHE A N 1
ATOM 1724 C CA . PHE A 1 223 ? 22.404 -12.113 8.432 1.00 94.38 223 PHE A CA 1
ATOM 1725 C C . PHE A 1 223 ? 21.790 -13.506 8.304 1.00 94.38 223 PHE A C 1
ATOM 1727 O O . PHE A 1 223 ? 20.805 -13.701 7.591 1.00 94.38 223 PHE A O 1
ATOM 1734 N N . LYS A 1 224 ? 22.358 -14.481 9.024 1.00 89.44 224 LYS A N 1
ATOM 1735 C CA . LYS A 1 224 ? 21.813 -15.848 9.095 1.00 89.44 224 LYS A CA 1
ATOM 1736 C C . LYS A 1 224 ? 20.519 -15.899 9.909 1.00 89.44 224 LYS A C 1
ATOM 1738 O O . LYS A 1 224 ? 19.598 -16.623 9.545 1.00 89.44 224 LYS A O 1
ATOM 1743 N N . LYS A 1 225 ? 20.460 -15.118 10.990 1.00 92.94 225 LYS A N 1
ATOM 1744 C CA . LYS A 1 225 ? 19.309 -14.991 11.883 1.00 92.94 225 LYS A CA 1
ATOM 1745 C C . LYS A 1 225 ? 19.047 -13.513 12.154 1.00 92.94 225 LYS A C 1
ATOM 1747 O O . LYS A 1 225 ? 19.980 -12.756 12.402 1.00 92.94 225 LYS A O 1
ATOM 1752 N N . VAL A 1 226 ? 17.785 -13.116 12.032 1.00 95.81 226 VAL A N 1
ATOM 1753 C CA . VAL A 1 226 ? 17.326 -11.741 12.248 1.00 95.81 226 VAL A CA 1
ATOM 1754 C C . VAL A 1 226 ? 16.641 -11.690 13.606 1.00 95.81 226 VAL A C 1
ATOM 1756 O O . VAL A 1 226 ? 15.668 -12.412 13.813 1.00 95.81 226 VAL A O 1
ATOM 1759 N N . SER A 1 227 ? 17.133 -10.834 14.498 1.00 96.19 227 SER A N 1
ATOM 1760 C CA . SER A 1 227 ? 16.536 -10.581 15.816 1.00 96.19 227 SER A CA 1
ATOM 1761 C C . SER A 1 227 ? 15.441 -9.522 15.737 1.00 96.19 227 SER A C 1
ATOM 1763 O O . SER A 1 227 ? 14.439 -9.591 16.445 1.00 96.19 227 SER A O 1
ATOM 1765 N N . ARG A 1 228 ? 15.613 -8.537 14.846 1.00 95.25 228 ARG A N 1
ATOM 1766 C CA . ARG A 1 228 ? 14.723 -7.381 14.720 1.00 95.25 228 ARG A CA 1
ATOM 1767 C C . ARG A 1 228 ? 14.620 -6.921 13.273 1.00 95.25 228 ARG A C 1
ATOM 1769 O O . ARG A 1 228 ? 15.630 -6.785 12.582 1.00 95.25 228 ARG A O 1
ATOM 1776 N N . PHE A 1 229 ? 13.402 -6.624 12.827 1.00 95.56 229 PHE A N 1
ATOM 1777 C CA . PHE A 1 229 ? 13.138 -6.031 11.519 1.00 95.56 229 PHE A CA 1
ATOM 1778 C C . PHE A 1 229 ? 12.172 -4.858 11.668 1.00 95.56 229 PHE A C 1
ATOM 1780 O O . PHE A 1 229 ? 11.021 -5.032 12.056 1.00 95.56 229 PHE A O 1
ATOM 1787 N N . GLN A 1 230 ? 12.617 -3.650 11.336 1.00 93.50 230 GLN A N 1
ATOM 1788 C CA . GLN A 1 230 ? 11.817 -2.442 11.507 1.00 93.50 230 GLN A CA 1
ATOM 1789 C C . GLN A 1 230 ? 11.667 -1.675 10.206 1.00 93.50 230 GLN A C 1
ATOM 1791 O O . GLN A 1 230 ? 12.626 -1.127 9.658 1.00 93.50 230 GLN A O 1
ATOM 1796 N N . TYR A 1 231 ? 10.427 -1.556 9.747 1.00 92.00 231 TYR A N 1
ATOM 1797 C CA . TYR A 1 231 ? 10.069 -0.535 8.774 1.00 92.00 231 TYR A CA 1
ATOM 1798 C C . TYR A 1 231 ? 10.001 0.834 9.447 1.00 92.00 231 TYR A C 1
ATOM 1800 O O . TYR A 1 231 ? 9.495 0.964 10.557 1.00 92.00 231 TYR A O 1
ATOM 1808 N N . ARG A 1 232 ? 10.461 1.867 8.734 1.00 89.06 232 ARG A N 1
ATOM 1809 C CA . ARG A 1 232 ? 10.608 3.235 9.261 1.00 89.06 232 ARG A CA 1
ATOM 1810 C C . ARG A 1 232 ? 11.519 3.311 10.498 1.00 89.06 232 ARG A C 1
ATOM 1812 O O . ARG A 1 232 ? 11.368 4.226 11.300 1.00 89.06 232 ARG A O 1
ATOM 1819 N N . GLY A 1 233 ? 12.474 2.387 10.624 1.00 89.62 233 GLY A N 1
ATOM 1820 C CA . GLY A 1 233 ? 13.548 2.490 11.611 1.00 89.62 233 GLY A CA 1
ATOM 1821 C C . GLY A 1 233 ? 14.399 3.734 11.357 1.00 89.62 233 GLY A C 1
ATOM 1822 O O . GLY A 1 233 ? 14.513 4.188 10.212 1.00 89.62 233 GLY A O 1
ATOM 1823 N N . LYS A 1 234 ? 14.976 4.294 12.420 1.00 88.94 234 LYS A N 1
ATOM 1824 C CA . LYS A 1 234 ? 15.842 5.475 12.354 1.00 88.94 234 LYS A CA 1
ATOM 1825 C C . LYS A 1 234 ? 17.294 5.062 12.570 1.00 88.94 234 LYS A C 1
ATOM 1827 O O . LYS A 1 234 ? 17.568 4.297 13.489 1.00 88.94 234 LYS A O 1
ATOM 1832 N N . LYS A 1 235 ? 18.200 5.574 11.742 1.00 89.56 235 LYS A N 1
ATOM 1833 C CA . LYS A 1 235 ? 19.649 5.430 11.913 1.00 89.56 235 LYS A CA 1
ATOM 1834 C C . LYS A 1 235 ? 20.344 6.658 11.339 1.00 89.56 235 LYS A C 1
ATOM 1836 O O . LYS A 1 235 ? 20.002 7.076 10.237 1.00 89.56 235 LYS A O 1
ATOM 1841 N N . ASP A 1 236 ? 21.260 7.252 12.099 1.00 88.19 236 ASP A N 1
ATOM 1842 C CA . ASP A 1 236 ? 22.058 8.419 11.688 1.00 88.19 236 ASP A CA 1
ATOM 1843 C C . ASP A 1 236 ? 21.210 9.594 11.151 1.00 88.19 236 ASP A C 1
ATOM 1845 O O . ASP A 1 236 ? 21.529 10.216 10.142 1.00 88.19 236 ASP A O 1
ATOM 1849 N N . GLY A 1 237 ? 20.067 9.866 11.794 1.00 82.50 237 GLY A N 1
ATOM 1850 C CA . GLY A 1 237 ? 19.126 10.921 11.384 1.00 82.50 237 GLY A CA 1
ATOM 1851 C C . GLY A 1 237 ? 18.250 10.584 10.166 1.00 82.50 237 GLY A C 1
ATOM 1852 O O . GLY A 1 237 ? 17.322 11.328 9.852 1.00 82.50 237 GLY A O 1
ATOM 1853 N N . GLU A 1 238 ? 18.474 9.444 9.513 1.00 85.19 238 GLU A N 1
ATOM 1854 C CA . GLU A 1 238 ? 17.707 8.974 8.361 1.00 85.19 238 GLU A CA 1
ATOM 1855 C C . GLU A 1 238 ? 16.616 7.982 8.776 1.00 85.19 238 GLU A C 1
ATOM 1857 O O . GLU A 1 238 ? 16.759 7.209 9.722 1.00 85.19 238 GLU A O 1
ATOM 1862 N N . THR A 1 239 ? 15.510 7.963 8.029 1.00 88.12 239 THR A N 1
ATOM 1863 C CA . THR A 1 239 ? 14.441 6.963 8.193 1.00 88.12 239 THR A CA 1
ATOM 1864 C C . THR A 1 239 ? 14.514 5.929 7.075 1.00 88.12 239 THR A C 1
ATOM 1866 O O . THR A 1 239 ? 14.635 6.278 5.899 1.00 88.12 239 THR A O 1
ATOM 1869 N N . GLY A 1 240 ? 14.381 4.649 7.411 1.00 89.81 240 GLY A N 1
ATOM 1870 C CA . GLY A 1 240 ? 14.564 3.551 6.468 1.00 89.81 240 GLY A CA 1
ATOM 1871 C C . GLY A 1 240 ? 14.021 2.217 6.963 1.00 89.81 240 GLY A C 1
ATOM 1872 O O . GLY A 1 240 ? 13.093 2.167 7.767 1.00 89.81 240 GLY A O 1
ATOM 1873 N N . VAL A 1 241 ? 14.572 1.125 6.447 1.00 94.12 241 VAL A N 1
ATOM 1874 C CA . VAL A 1 241 ? 14.415 -0.212 7.023 1.00 94.12 241 VAL A CA 1
ATOM 1875 C C . VAL A 1 241 ? 15.683 -0.531 7.800 1.00 94.12 241 VAL A C 1
ATOM 1877 O O . VAL A 1 241 ? 16.776 -0.460 7.236 1.00 94.12 241 VAL A O 1
ATOM 1880 N N . LEU A 1 242 ? 15.517 -0.877 9.074 1.00 95.06 242 LEU A N 1
ATOM 1881 C CA . LEU A 1 242 ? 16.588 -1.290 9.974 1.00 95.06 242 LEU A CA 1
ATOM 1882 C C . LEU A 1 242 ? 16.415 -2.776 10.295 1.00 95.06 242 LEU A C 1
ATOM 1884 O O . LEU A 1 242 ? 15.328 -3.209 10.680 1.00 95.06 242 LEU A O 1
ATOM 1888 N N . ILE A 1 243 ? 17.473 -3.554 10.101 1.00 96.44 243 ILE A N 1
ATOM 1889 C CA . ILE A 1 243 ? 17.522 -4.989 10.387 1.00 96.44 243 ILE A CA 1
ATOM 1890 C C . ILE A 1 243 ? 18.675 -5.217 11.352 1.00 96.44 243 ILE A C 1
ATOM 1892 O O . ILE A 1 243 ? 19.764 -4.702 11.105 1.00 96.44 243 ILE A O 1
ATOM 1896 N N . SER A 1 244 ? 18.456 -6.015 12.390 1.00 96.75 244 SER A N 1
ATOM 1897 C CA . SER A 1 244 ? 19.492 -6.390 13.355 1.00 96.75 244 SER A CA 1
ATOM 1898 C C . SER A 1 244 ? 19.615 -7.911 13.450 1.00 96.75 244 SER A C 1
ATOM 1900 O O . SER A 1 244 ? 18.625 -8.629 13.268 1.00 96.75 244 SER A O 1
ATOM 1902 N N . ASP A 1 245 ? 20.823 -8.405 13.708 1.00 95.88 245 ASP A N 1
ATOM 1903 C CA . ASP A 1 245 ? 21.064 -9.803 14.081 1.00 95.88 245 ASP A CA 1
ATOM 1904 C C . ASP A 1 245 ? 21.082 -9.987 15.610 1.00 95.88 245 ASP A C 1
ATOM 1906 O O . ASP A 1 245 ? 20.908 -9.034 16.376 1.00 95.88 245 ASP A O 1
ATOM 1910 N N . ASP A 1 246 ? 21.249 -11.229 16.065 1.00 93.56 246 ASP A N 1
ATOM 1911 C CA . ASP A 1 246 ? 21.307 -11.561 17.497 1.00 93.56 246 ASP A CA 1
ATOM 1912 C C . ASP A 1 246 ? 22.569 -11.006 18.192 1.00 93.56 246 ASP A C 1
ATOM 1914 O O . ASP A 1 246 ? 22.594 -10.903 19.414 1.00 93.56 246 ASP A O 1
ATOM 1918 N N . ASN A 1 247 ? 23.598 -10.615 17.431 1.00 93.00 247 ASN A N 1
ATOM 1919 C CA . ASN A 1 247 ? 24.851 -10.053 17.950 1.00 93.00 247 ASN A CA 1
ATOM 1920 C C . ASN A 1 247 ? 24.833 -8.513 17.990 1.00 93.00 247 ASN A C 1
ATOM 1922 O O . ASN A 1 247 ? 25.854 -7.890 18.273 1.00 93.00 247 ASN A O 1
ATOM 1926 N N . GLY A 1 248 ? 23.701 -7.883 17.656 1.00 91.12 248 GLY A N 1
ATOM 1927 C CA . GLY A 1 248 ? 23.561 -6.427 17.599 1.00 91.12 248 GLY A CA 1
ATOM 1928 C C . GLY A 1 248 ? 24.133 -5.777 16.335 1.00 91.12 248 GLY A C 1
ATOM 1929 O O . GLY A 1 248 ? 24.165 -4.550 16.245 1.00 91.12 248 GLY A O 1
ATOM 1930 N N . LYS A 1 249 ? 24.555 -6.549 15.325 1.00 94.62 249 LYS A N 1
ATOM 1931 C CA . LYS A 1 249 ? 24.977 -6.001 14.032 1.00 94.62 249 LYS A CA 1
ATOM 1932 C C . LYS A 1 249 ? 23.763 -5.496 13.268 1.00 94.62 249 LYS A C 1
ATOM 1934 O O . LYS A 1 249 ? 22.752 -6.183 13.148 1.00 94.62 249 LYS A O 1
ATOM 1939 N N . GLU A 1 250 ? 23.897 -4.313 12.678 1.00 95.44 250 GLU A N 1
ATOM 1940 C CA . GLU A 1 250 ? 22.801 -3.650 11.979 1.00 95.44 250 GLU A CA 1
ATOM 1941 C C . GLU A 1 250 ? 23.038 -3.522 10.474 1.00 95.44 250 GLU A C 1
ATOM 1943 O O . GLU A 1 250 ? 24.132 -3.207 10.004 1.00 95.44 250 GLU A O 1
ATOM 1948 N N . PHE A 1 251 ? 21.962 -3.685 9.715 1.00 93.88 251 PHE A N 1
ATOM 1949 C CA . PHE A 1 251 ? 21.865 -3.358 8.303 1.00 93.88 251 PHE A CA 1
ATOM 1950 C C . PHE A 1 251 ? 20.769 -2.312 8.114 1.00 93.88 251 PHE A C 1
ATOM 1952 O O . PHE A 1 251 ? 19.641 -2.490 8.573 1.00 93.88 251 PHE A O 1
ATOM 1959 N N . PHE A 1 252 ? 21.092 -1.232 7.406 1.00 93.94 252 PHE A N 1
ATOM 1960 C CA . PHE A 1 252 ? 20.167 -0.132 7.169 1.00 93.94 252 PHE A CA 1
ATOM 1961 C C . PHE A 1 252 ? 20.064 0.201 5.685 1.00 93.94 252 PHE A C 1
ATOM 1963 O O . PHE A 1 252 ? 21.066 0.300 4.975 1.00 93.94 252 PHE A O 1
ATOM 1970 N N . ILE A 1 253 ? 18.836 0.420 5.227 1.00 88.38 253 ILE A N 1
ATOM 1971 C CA . ILE A 1 253 ? 18.543 0.963 3.904 1.00 88.38 253 ILE A CA 1
ATOM 1972 C C . ILE A 1 253 ? 17.558 2.117 4.046 1.00 88.38 253 ILE A C 1
ATOM 1974 O O . ILE A 1 253 ? 16.472 1.962 4.597 1.00 88.38 253 ILE A O 1
ATOM 1978 N N . ASP A 1 254 ? 17.927 3.286 3.533 1.00 86.69 254 ASP A N 1
ATOM 1979 C CA . ASP A 1 254 ? 17.105 4.489 3.671 1.00 86.69 254 ASP A CA 1
ATOM 1980 C C . ASP A 1 254 ? 15.755 4.403 2.930 1.00 86.69 254 ASP A C 1
ATOM 1982 O O . ASP A 1 254 ? 15.481 3.491 2.132 1.00 86.69 254 ASP A O 1
ATOM 1986 N N . LYS A 1 255 ? 14.901 5.410 3.163 1.00 82.00 255 LYS A N 1
ATOM 1987 C CA . LYS A 1 255 ? 13.578 5.534 2.540 1.00 82.00 255 LYS A CA 1
ATOM 1988 C C . LYS A 1 255 ? 13.605 5.408 1.022 1.00 82.00 255 LYS A C 1
ATOM 1990 O O . LYS A 1 255 ? 12.686 4.841 0.430 1.00 82.00 255 LYS A O 1
ATOM 1995 N N . HIS A 1 256 ? 14.632 5.928 0.365 1.00 73.62 256 HIS A N 1
ATOM 1996 C CA . HIS A 1 256 ? 14.735 5.908 -1.090 1.00 73.62 256 HIS A CA 1
ATOM 1997 C C . HIS A 1 256 ? 15.093 4.516 -1.602 1.00 73.62 256 HIS A C 1
ATOM 1999 O O . HIS A 1 256 ? 14.498 4.055 -2.579 1.00 73.62 256 HIS A O 1
ATOM 2005 N N . GLY A 1 257 ? 16.020 3.833 -0.935 1.00 71.56 257 GLY A N 1
ATOM 2006 C CA . GLY A 1 257 ? 16.412 2.471 -1.276 1.00 71.56 257 GLY A CA 1
ATOM 2007 C C . GLY A 1 257 ? 15.253 1.485 -1.152 1.00 71.56 257 GLY A C 1
ATOM 2008 O O . GLY A 1 257 ? 14.989 0.743 -2.097 1.00 71.56 257 GLY A O 1
ATOM 2009 N N . TYR A 1 258 ? 14.509 1.509 -0.041 1.00 82.19 258 TYR A N 1
ATOM 2010 C CA . TYR A 1 258 ? 13.396 0.567 0.121 1.00 82.19 258 TYR A CA 1
ATOM 2011 C C . TYR A 1 258 ? 12.191 0.926 -0.763 1.00 82.19 258 TYR A C 1
ATOM 2013 O O . TYR A 1 258 ? 11.585 0.029 -1.340 1.00 82.19 258 TYR A O 1
ATOM 2021 N N . THR A 1 259 ? 11.838 2.211 -0.938 1.00 80.88 259 THR A N 1
ATOM 2022 C CA . THR A 1 259 ? 10.681 2.579 -1.789 1.00 80.88 259 THR A CA 1
ATOM 2023 C C . THR A 1 259 ? 10.907 2.262 -3.267 1.00 80.88 259 THR A C 1
ATOM 2025 O O . THR A 1 259 ? 9.942 2.049 -3.999 1.00 80.88 259 THR A O 1
ATOM 2028 N N . PHE A 1 260 ? 12.164 2.160 -3.708 1.00 78.31 260 PHE A N 1
ATOM 2029 C CA . PHE A 1 260 ? 12.510 1.688 -5.049 1.00 78.31 260 PHE A CA 1
ATOM 2030 C C . PHE A 1 260 ? 12.060 0.239 -5.297 1.00 78.31 260 PHE A C 1
ATOM 2032 O O . PHE A 1 260 ? 11.704 -0.113 -6.423 1.00 78.31 260 PHE A O 1
ATOM 2039 N N . LEU A 1 261 ? 11.976 -0.586 -4.246 1.00 85.81 261 LEU A N 1
ATOM 2040 C CA . LEU A 1 261 ? 11.509 -1.972 -4.337 1.00 85.81 261 LEU A CA 1
ATOM 2041 C C . LEU A 1 261 ? 10.052 -2.086 -4.797 1.00 85.81 261 LEU A C 1
ATOM 2043 O O . LEU A 1 261 ? 9.691 -3.118 -5.362 1.00 85.81 261 LEU A O 1
ATOM 2047 N N . ASN A 1 262 ? 9.243 -1.027 -4.665 1.00 87.25 262 ASN A N 1
ATOM 2048 C CA . ASN A 1 262 ? 7.882 -0.988 -5.211 1.00 87.25 262 ASN A CA 1
ATOM 2049 C C . ASN A 1 262 ? 7.861 -1.282 -6.720 1.00 87.25 262 ASN A C 1
ATOM 2051 O O . ASN A 1 262 ? 6.940 -1.935 -7.203 1.00 87.25 262 ASN A O 1
ATOM 2055 N N . VAL A 1 263 ? 8.892 -0.865 -7.466 1.00 85.44 263 VAL A N 1
ATOM 2056 C CA . VAL A 1 263 ? 8.983 -1.111 -8.917 1.00 85.44 263 VAL A CA 1
ATOM 2057 C C . VAL A 1 263 ? 9.123 -2.603 -9.241 1.00 85.44 263 VAL A C 1
ATOM 2059 O O . VAL A 1 263 ? 8.682 -3.057 -10.294 1.00 85.44 263 VAL A O 1
ATOM 2062 N N . PHE A 1 264 ? 9.696 -3.377 -8.321 1.00 87.19 264 PHE A N 1
ATOM 2063 C CA . PHE A 1 264 ? 10.024 -4.786 -8.529 1.00 87.19 264 PHE A CA 1
ATOM 2064 C C . PHE A 1 264 ? 9.023 -5.727 -7.870 1.00 87.19 264 PHE A C 1
ATOM 2066 O O . PHE A 1 264 ? 8.709 -6.778 -8.430 1.00 87.19 264 PHE A O 1
ATOM 2073 N N . TYR A 1 265 ? 8.528 -5.361 -6.688 1.00 93.25 265 TYR A N 1
ATOM 2074 C CA . TYR A 1 265 ? 7.799 -6.250 -5.784 1.00 93.25 265 TYR A CA 1
ATOM 2075 C C . TYR A 1 265 ? 6.395 -5.760 -5.417 1.00 93.25 265 TYR A C 1
ATOM 2077 O O . TYR A 1 265 ? 5.732 -6.413 -4.615 1.00 93.25 265 TYR A O 1
ATOM 2085 N N . ALA A 1 266 ? 5.901 -4.654 -5.986 1.00 92.44 266 ALA A N 1
ATOM 2086 C CA . ALA A 1 266 ? 4.488 -4.319 -5.826 1.00 92.44 266 ALA A CA 1
ATOM 2087 C C . ALA A 1 266 ? 3.615 -5.374 -6.533 1.00 92.44 266 ALA A C 1
ATOM 2089 O O . ALA A 1 266 ? 3.866 -5.687 -7.704 1.00 92.44 266 ALA A O 1
ATOM 2090 N N . PRO A 1 267 ? 2.564 -5.901 -5.881 1.00 93.75 267 PRO A N 1
ATOM 2091 C CA . PRO A 1 267 ? 1.651 -6.825 -6.534 1.00 93.75 267 PRO A CA 1
ATOM 2092 C C . PRO A 1 267 ? 0.909 -6.094 -7.656 1.00 93.75 267 PRO A C 1
ATOM 2094 O O . PRO A 1 267 ? 0.524 -4.930 -7.520 1.00 93.75 267 PRO A O 1
ATOM 2097 N N . LYS A 1 268 ? 0.640 -6.792 -8.765 1.00 93.62 268 LYS A N 1
ATOM 2098 C CA . LYS A 1 268 ? -0.039 -6.208 -9.938 1.00 93.62 268 LYS A CA 1
ATOM 2099 C C . LYS A 1 268 ? -1.389 -5.569 -9.603 1.00 93.62 268 LYS A C 1
ATOM 2101 O O . LYS A 1 268 ? -1.790 -4.613 -10.260 1.00 93.62 268 LYS A O 1
ATOM 2106 N N . ARG A 1 269 ? -2.080 -6.045 -8.561 1.00 94.19 269 ARG A N 1
ATOM 2107 C CA . ARG A 1 269 ? -3.308 -5.416 -8.063 1.00 94.19 269 ARG A CA 1
ATOM 2108 C C . ARG A 1 269 ? -3.082 -3.977 -7.581 1.00 94.19 269 ARG A C 1
ATOM 2110 O O . ARG A 1 269 ? -3.918 -3.121 -7.856 1.00 94.19 269 ARG A O 1
ATOM 2117 N N . CYS A 1 270 ? -1.955 -3.654 -6.944 1.00 95.19 270 CYS A N 1
ATOM 2118 C CA . CYS A 1 270 ? -1.644 -2.268 -6.573 1.00 95.19 270 CYS A CA 1
ATOM 2119 C C . CYS A 1 270 ? -1.540 -1.351 -7.804 1.00 95.19 270 CYS A C 1
ATOM 2121 O O . CYS A 1 270 ? -1.854 -0.167 -7.703 1.00 95.19 270 CYS A O 1
ATOM 2123 N N . TRP A 1 271 ? -1.219 -1.896 -8.986 1.00 95.06 271 TRP A N 1
ATOM 2124 C CA . TRP A 1 271 ? -1.198 -1.140 -10.243 1.00 95.06 271 TRP A CA 1
ATOM 2125 C C . TRP A 1 271 ? -2.582 -0.800 -10.782 1.00 95.06 271 TRP A C 1
ATOM 2127 O O . TRP A 1 271 ? -2.680 -0.035 -11.738 1.00 95.06 271 TRP A O 1
ATOM 2137 N N . LYS A 1 272 ? -3.633 -1.360 -10.197 1.00 96.06 272 LYS A N 1
ATOM 2138 C CA . LYS A 1 272 ? -5.016 -1.179 -10.632 1.00 96.06 272 LYS A CA 1
ATOM 2139 C C . LYS A 1 272 ? -5.894 -0.577 -9.535 1.00 96.06 272 LYS A C 1
ATOM 2141 O O . LYS A 1 272 ? -7.094 -0.473 -9.714 1.00 96.06 272 LYS A O 1
ATOM 2146 N N . CYS A 1 273 ? -5.308 -0.226 -8.390 1.00 95.62 273 CYS A N 1
ATOM 2147 C CA . CYS A 1 273 ? -6.049 0.261 -7.236 1.00 95.62 273 CYS A CA 1
ATOM 2148 C C . CYS A 1 273 ? -6.215 1.782 -7.299 1.00 95.62 273 CYS A C 1
ATOM 2150 O O . CYS A 1 273 ? -5.206 2.487 -7.231 1.00 95.62 273 CYS A O 1
ATOM 2152 N N . TYR A 1 274 ? -7.462 2.251 -7.386 1.00 96.06 274 TYR A N 1
ATOM 2153 C CA . TYR A 1 274 ? -7.805 3.677 -7.433 1.00 96.06 274 TYR A CA 1
ATOM 2154 C C . TYR A 1 274 ? -7.785 4.347 -6.052 1.00 96.06 274 TYR A C 1
ATOM 2156 O O . TYR A 1 274 ? -7.289 5.457 -5.907 1.00 96.06 274 TYR A O 1
ATOM 2164 N N . ASP A 1 275 ? -8.241 3.632 -5.024 1.00 97.38 275 ASP A N 1
ATOM 2165 C CA . ASP A 1 275 ? -8.379 4.174 -3.671 1.00 97.38 275 ASP A CA 1
ATOM 2166 C C . ASP A 1 275 ? -7.010 4.431 -3.017 1.00 97.38 275 ASP A C 1
ATOM 2168 O O . ASP A 1 275 ? -6.174 3.520 -2.884 1.00 97.38 275 ASP A O 1
ATOM 2172 N N . TYR A 1 276 ? -6.777 5.692 -2.657 1.00 97.50 276 TYR A N 1
ATOM 2173 C CA . TYR A 1 276 ? -5.572 6.170 -1.983 1.00 97.50 276 TYR A CA 1
ATOM 2174 C C . TYR A 1 276 ? -5.829 6.442 -0.505 1.00 97.50 276 TYR A C 1
ATOM 2176 O O . TYR A 1 276 ? -5.108 5.916 0.348 1.00 97.50 276 TYR A O 1
ATOM 2184 N N . SER A 1 277 ? -6.821 7.289 -0.228 1.00 97.81 277 SER A N 1
ATOM 2185 C CA . SER A 1 277 ? -7.066 7.845 1.096 1.00 97.81 277 SER A CA 1
ATOM 2186 C C . SER A 1 277 ? -7.892 6.913 1.975 1.00 97.81 277 SER A C 1
ATOM 2188 O O . SER A 1 277 ? -8.033 7.209 3.150 1.00 97.81 277 SER A O 1
ATOM 2190 N N . GLY A 1 278 ? -8.416 5.794 1.467 1.00 98.06 278 GLY A N 1
ATOM 2191 C CA . GLY A 1 278 ? -9.336 4.947 2.220 1.00 98.06 278 GLY A CA 1
ATOM 2192 C C . GLY A 1 278 ? -10.740 5.522 2.223 1.00 98.06 278 GLY A C 1
ATOM 2193 O O . GLY A 1 278 ? -11.283 5.793 3.291 1.00 98.06 278 GLY A O 1
ATOM 2194 N N . GLU A 1 279 ? -11.285 5.745 1.029 1.00 98.31 279 GLU A N 1
ATOM 2195 C CA . GLU A 1 279 ? -12.457 6.600 0.765 1.00 98.31 279 GLU A CA 1
ATOM 2196 C C . GLU A 1 279 ? -13.735 6.198 1.507 1.00 98.31 279 GLU A C 1
ATOM 2198 O O . GLU A 1 279 ? -14.599 7.036 1.739 1.00 98.31 279 GLU A O 1
ATOM 2203 N N . PHE A 1 280 ? -13.812 4.944 1.949 1.00 98.50 280 PHE A N 1
ATOM 2204 C CA . PHE A 1 280 ? -15.014 4.342 2.525 1.00 98.50 280 PHE A CA 1
ATOM 2205 C C . PHE A 1 280 ? -14.861 3.935 4.001 1.00 98.50 280 PHE A C 1
ATOM 2207 O O . PHE A 1 280 ? -15.635 3.121 4.492 1.00 98.50 280 PHE A O 1
ATOM 2214 N N . ALA A 1 281 ? -13.846 4.446 4.704 1.00 98.69 281 ALA A N 1
ATOM 2215 C CA . ALA A 1 281 ? -13.708 4.265 6.155 1.00 98.69 281 ALA A CA 1
ATOM 2216 C C . ALA A 1 281 ? -14.430 5.370 6.946 1.00 98.69 281 ALA A C 1
ATOM 2218 O O . ALA A 1 281 ? -14.747 6.415 6.393 1.00 98.69 281 ALA A O 1
ATOM 2219 N N . ASP A 1 282 ? -14.627 5.203 8.252 1.00 98.88 282 ASP A N 1
ATOM 2220 C CA . ASP A 1 282 ? -15.122 6.289 9.114 1.00 98.88 282 ASP A CA 1
ATOM 2221 C C . ASP A 1 282 ? -14.042 7.360 9.324 1.00 98.88 282 ASP A C 1
ATOM 2223 O O . ASP A 1 282 ? -14.298 8.563 9.217 1.00 98.88 282 ASP A O 1
ATOM 2227 N N . VAL A 1 283 ? -12.810 6.909 9.576 1.00 98.88 283 VAL A N 1
ATOM 2228 C CA . VAL A 1 283 ? -11.618 7.749 9.724 1.00 98.88 283 VAL A CA 1
ATOM 2229 C C . VAL A 1 283 ? -10.559 7.286 8.733 1.00 98.88 283 VAL A C 1
ATOM 2231 O O . VAL A 1 283 ? -10.279 6.092 8.596 1.00 98.88 283 VAL A O 1
ATOM 2234 N N . SER A 1 284 ? -9.905 8.227 8.064 1.00 98.81 284 SER A N 1
ATOM 2235 C CA . SER A 1 284 ? -8.717 7.931 7.272 1.00 98.81 284 SER A CA 1
ATOM 2236 C C . SER A 1 284 ? -7.484 8.653 7.775 1.00 98.81 284 SER A C 1
ATOM 2238 O O . SER A 1 284 ? -7.525 9.849 8.054 1.00 98.81 284 SER A O 1
ATOM 2240 N N . LEU A 1 285 ? -6.375 7.921 7.868 1.00 98.38 285 LEU A N 1
ATOM 2241 C CA . LEU A 1 285 ? -5.141 8.408 8.472 1.00 98.38 285 LEU A CA 1
ATOM 2242 C C . LEU A 1 285 ? -3.963 8.290 7.510 1.00 98.38 285 LEU A C 1
ATOM 2244 O O . LEU A 1 285 ? -3.725 7.240 6.916 1.00 98.38 285 LEU A O 1
ATOM 2248 N N . GLY A 1 286 ? -3.186 9.358 7.399 1.00 95.75 286 GLY A N 1
ATOM 2249 C CA . GLY A 1 286 ? -1.963 9.404 6.600 1.00 95.75 286 GLY A CA 1
ATOM 2250 C C . GLY A 1 286 ? -0.862 10.177 7.304 1.00 95.75 286 GLY A C 1
ATOM 2251 O O . GLY A 1 286 ? -1.057 10.683 8.402 1.00 95.75 286 GLY A O 1
ATOM 2252 N N . ASP A 1 287 ? 0.295 10.307 6.666 1.00 93.12 287 ASP A N 1
ATOM 2253 C CA . ASP A 1 287 ? 1.347 11.179 7.187 1.00 93.12 287 ASP A CA 1
ATOM 2254 C C . ASP A 1 287 ? 1.072 12.652 6.825 1.00 93.12 287 ASP A C 1
ATOM 2256 O O . ASP A 1 287 ? 0.776 12.961 5.665 1.00 93.12 287 ASP A O 1
ATOM 2260 N N . ALA A 1 288 ? 1.270 13.564 7.780 1.00 93.69 288 ALA A N 1
ATOM 2261 C CA . ALA A 1 288 ? 1.356 15.007 7.541 1.00 93.69 288 ALA A CA 1
ATOM 2262 C C . ALA A 1 288 ? 2.830 15.440 7.617 1.00 93.69 288 ALA A C 1
ATOM 2264 O O . ALA A 1 288 ? 3.315 15.820 8.677 1.00 93.69 288 ALA A O 1
ATOM 2265 N N . TRP A 1 289 ? 3.575 15.308 6.511 1.00 86.06 289 TRP A N 1
ATOM 2266 C CA . TRP A 1 289 ? 5.038 15.506 6.489 1.00 86.06 289 TRP A CA 1
ATOM 2267 C C . TRP A 1 289 ? 5.494 16.938 6.781 1.00 86.06 289 TRP A C 1
ATOM 2269 O O . TRP A 1 289 ? 6.668 17.142 7.076 1.00 86.06 289 TRP A O 1
ATOM 2279 N N . GLU A 1 290 ? 4.597 17.915 6.707 1.00 88.00 290 GLU A N 1
ATOM 2280 C CA . GLU A 1 290 ? 4.867 19.292 7.114 1.00 88.00 290 GLU A CA 1
ATOM 2281 C C . GLU A 1 290 ? 4.794 19.503 8.634 1.00 88.00 290 GLU A C 1
ATOM 2283 O O . GLU A 1 290 ? 5.184 20.557 9.125 1.00 88.00 290 GLU A O 1
ATOM 2288 N N . VAL A 1 291 ? 4.310 18.508 9.383 1.00 87.19 291 VAL A N 1
ATOM 2289 C CA . VAL A 1 291 ? 4.266 18.506 10.847 1.00 87.19 291 VAL A CA 1
ATOM 2290 C C . VAL A 1 291 ? 5.232 17.439 11.357 1.00 87.19 291 VAL A C 1
ATOM 2292 O O . VAL A 1 291 ? 5.189 16.278 10.940 1.00 87.19 291 VAL A O 1
ATOM 2295 N N . LYS A 1 292 ? 6.124 17.813 12.278 1.00 84.25 292 LYS A N 1
ATOM 2296 C CA . LYS A 1 292 ? 7.060 16.861 12.891 1.00 84.25 292 LYS A CA 1
ATOM 2297 C C . LYS A 1 292 ? 6.268 15.769 13.611 1.00 84.25 292 LYS A C 1
ATOM 2299 O O . LYS A 1 292 ? 5.494 16.069 14.508 1.00 84.25 292 LYS A O 1
ATOM 2304 N N . ASN A 1 293 ? 6.472 14.513 13.208 1.00 84.31 293 ASN A N 1
ATOM 2305 C CA . ASN A 1 293 ? 5.685 13.367 13.676 1.00 84.31 293 ASN A CA 1
ATOM 2306 C C . ASN A 1 293 ? 4.163 13.581 13.530 1.00 84.31 293 ASN A C 1
ATOM 2308 O O . ASN A 1 293 ? 3.403 13.135 14.373 1.00 84.31 293 ASN A O 1
ATOM 2312 N N . GLY A 1 294 ? 3.697 14.271 12.485 1.00 93.44 294 GLY A N 1
ATOM 2313 C CA . GLY A 1 294 ? 2.271 14.528 12.286 1.00 93.44 294 GLY A CA 1
ATOM 2314 C C . GLY A 1 294 ? 1.547 13.439 11.500 1.00 93.44 294 GLY A C 1
ATOM 2315 O O . GLY A 1 294 ? 2.084 12.842 10.560 1.00 93.44 294 GLY A O 1
ATOM 2316 N N . SER A 1 295 ? 0.280 13.235 11.838 1.00 97.12 295 SER A N 1
ATOM 2317 C CA . SER A 1 295 ? -0.683 12.486 11.037 1.00 97.12 295 SER A CA 1
ATOM 2318 C C . SER A 1 295 ? -1.708 13.426 10.415 1.00 97.12 295 SER A C 1
ATOM 2320 O O . SER A 1 295 ? -2.170 14.370 11.050 1.00 97.12 295 SER A O 1
ATOM 2322 N N . ARG A 1 296 ? -2.105 13.132 9.178 1.00 97.69 296 ARG A N 1
ATOM 2323 C CA . ARG A 1 296 ? -3.314 13.673 8.559 1.00 97.69 296 ARG A CA 1
ATOM 2324 C C . ARG A 1 296 ? -4.510 12.853 9.029 1.00 97.69 296 ARG A C 1
ATOM 2326 O O . ARG A 1 296 ? -4.418 11.625 9.056 1.00 97.69 296 ARG A O 1
ATOM 2333 N N . ILE A 1 297 ? -5.609 13.523 9.343 1.00 98.62 297 ILE A N 1
ATOM 2334 C CA . ILE A 1 297 ? -6.864 12.921 9.789 1.00 98.62 297 ILE A CA 1
ATOM 2335 C C . ILE A 1 297 ? -7.962 13.387 8.838 1.00 98.62 297 ILE A C 1
ATOM 2337 O O . ILE A 1 297 ? -8.169 14.586 8.673 1.00 98.62 297 ILE A O 1
ATOM 2341 N N . ILE A 1 298 ? -8.642 12.449 8.188 1.00 98.75 298 ILE A N 1
ATOM 2342 C CA . ILE A 1 298 ? -9.851 12.718 7.410 1.00 98.75 298 ILE A CA 1
ATOM 2343 C C . ILE A 1 298 ? -11.010 12.041 8.133 1.00 98.75 298 ILE A C 1
ATOM 2345 O O . ILE A 1 298 ? -11.103 10.813 8.139 1.00 98.75 298 ILE A O 1
ATOM 2349 N N . SER A 1 299 ? -11.892 12.840 8.721 1.00 98.75 299 SER A N 1
ATOM 2350 C CA . SER A 1 299 ? -13.145 12.356 9.299 1.00 98.75 299 SER A CA 1
ATOM 2351 C C . SER A 1 299 ? -14.195 12.311 8.197 1.00 98.75 299 SER A C 1
ATOM 2353 O O . SER A 1 299 ? -14.508 13.342 7.589 1.00 98.75 299 SER A O 1
ATOM 2355 N N . ARG A 1 300 ? -14.723 11.120 7.903 1.00 98.44 300 ARG A N 1
ATOM 2356 C CA . ARG A 1 300 ? -15.671 10.919 6.795 1.00 98.44 300 ARG A CA 1
ATOM 2357 C C . ARG A 1 300 ? -17.122 11.020 7.209 1.00 98.44 300 ARG A C 1
ATOM 2359 O O . ARG A 1 300 ? -17.967 11.198 6.355 1.00 98.44 300 ARG A O 1
ATOM 2366 N N . ASN A 1 301 ? -17.427 10.944 8.497 1.00 97.69 301 ASN A N 1
ATOM 2367 C CA . ASN A 1 301 ? -18.783 11.119 8.999 1.00 97.69 301 ASN A CA 1
ATOM 2368 C C . ASN A 1 301 ? -18.798 11.842 10.348 1.00 97.69 301 ASN A C 1
ATOM 2370 O O . ASN A 1 301 ? -17.759 12.141 10.938 1.00 97.69 301 ASN A O 1
ATOM 2374 N N . GLU A 1 302 ? -20.005 12.148 10.818 1.00 97.69 302 GLU A N 1
ATOM 2375 C CA . GLU A 1 302 ? -20.230 12.892 12.057 1.00 97.69 302 GLU A CA 1
ATOM 2376 C C . GLU A 1 302 ? -19.712 12.154 13.296 1.00 97.69 302 GLU A C 1
ATOM 2378 O O . GLU A 1 302 ? -19.185 12.770 14.217 1.00 97.69 302 GLU A O 1
ATOM 2383 N N . ARG A 1 303 ? -19.820 10.823 13.330 1.00 97.62 303 ARG A N 1
ATOM 2384 C CA . ARG A 1 303 ? -19.319 10.026 14.455 1.00 97.62 303 ARG A CA 1
ATOM 2385 C C . ARG A 1 303 ? -17.797 10.108 14.564 1.00 97.62 303 ARG A C 1
ATOM 2387 O O . ARG A 1 303 ? -17.280 10.304 15.658 1.00 97.62 303 ARG A O 1
ATOM 2394 N N . ALA A 1 304 ? -17.098 10.000 13.437 1.00 98.50 304 ALA A N 1
ATOM 2395 C CA . ALA A 1 304 ? -15.655 10.186 13.366 1.00 98.50 304 ALA A CA 1
ATOM 2396 C C . ALA A 1 304 ? -15.234 11.602 13.788 1.00 98.50 304 ALA A C 1
ATOM 2398 O O . ALA A 1 304 ? -14.308 11.748 14.578 1.00 98.50 304 ALA A O 1
ATOM 2399 N N . ALA A 1 305 ? -15.921 12.643 13.303 1.00 98.56 305 ALA A N 1
ATOM 2400 C CA . ALA A 1 305 ? -15.620 14.029 13.669 1.00 98.56 305 ALA A CA 1
ATOM 2401 C C . ALA A 1 305 ? -15.775 14.276 15.181 1.00 98.56 305 ALA A C 1
ATOM 2403 O O . ALA A 1 305 ? -14.845 14.778 15.810 1.00 98.56 305 ALA A O 1
ATOM 2404 N N . ARG A 1 306 ? -16.889 13.825 15.775 1.00 98.50 306 ARG A N 1
ATOM 2405 C CA . ARG A 1 306 ? -17.135 13.947 17.221 1.00 98.50 306 ARG A CA 1
ATOM 2406 C C . ARG A 1 306 ? -16.097 13.216 18.065 1.00 98.50 306 ARG A C 1
ATOM 2408 O O . ARG A 1 306 ? -15.642 13.774 19.054 1.00 98.50 306 ARG A O 1
ATOM 2415 N N . LEU A 1 307 ? -15.677 12.017 17.655 1.00 98.69 307 LEU A N 1
ATOM 2416 C CA . LEU A 1 307 ? -14.625 11.278 18.360 1.00 98.69 307 LEU A CA 1
ATOM 2417 C C . LEU A 1 307 ? -13.301 12.058 18.386 1.00 98.69 307 LEU A C 1
ATOM 2419 O O . LEU A 1 307 ? -12.647 12.127 19.422 1.00 98.69 307 LEU A O 1
ATOM 2423 N N . ILE A 1 308 ? -12.907 12.668 17.263 1.00 98.62 308 ILE A N 1
ATOM 2424 C CA . ILE A 1 308 ? -11.688 13.489 17.206 1.00 98.62 308 ILE A CA 1
ATOM 2425 C C . ILE A 1 308 ? -11.813 14.728 18.109 1.00 98.62 308 ILE A C 1
ATOM 2427 O O . ILE A 1 308 ? -10.866 15.040 18.832 1.00 98.62 308 ILE A O 1
ATOM 2431 N N . ASP A 1 309 ? -12.974 15.389 18.127 1.00 98.56 309 ASP A N 1
ATOM 2432 C CA . ASP A 1 309 ? -13.231 16.549 18.997 1.00 98.56 309 ASP A CA 1
ATOM 2433 C C . ASP A 1 309 ? -13.205 16.173 20.488 1.00 98.56 309 ASP A C 1
ATOM 2435 O O . ASP A 1 309 ? -12.631 16.896 21.310 1.00 98.56 309 ASP A O 1
ATOM 2439 N N . GLU A 1 310 ? -13.766 15.015 20.840 1.00 98.50 310 GLU A N 1
ATOM 2440 C CA . GLU A 1 310 ? -13.755 14.476 22.202 1.00 98.50 310 GLU A CA 1
ATOM 2441 C C . GLU A 1 310 ? -12.328 14.140 22.653 1.00 98.50 310 GLU A C 1
ATOM 2443 O O . GLU A 1 310 ? -11.909 14.542 23.741 1.00 98.50 310 GLU A O 1
ATOM 2448 N N . MET A 1 311 ? -11.548 13.455 21.811 1.00 98.56 311 MET A N 1
ATOM 2449 C CA . MET A 1 311 ? -10.151 13.117 22.106 1.00 98.56 311 MET A CA 1
ATOM 2450 C C . MET A 1 311 ? -9.275 14.364 22.251 1.00 98.56 311 MET A C 1
ATOM 2452 O O . MET A 1 311 ? -8.402 14.399 23.123 1.00 98.56 311 MET A O 1
ATOM 2456 N N . LYS A 1 312 ? -9.510 15.392 21.427 1.00 98.12 312 LYS A N 1
ATOM 2457 C CA . LYS A 1 312 ? -8.839 16.692 21.541 1.00 98.12 312 LYS A CA 1
ATOM 2458 C C . LYS A 1 312 ? -9.180 17.378 22.862 1.00 98.12 312 LYS A C 1
ATOM 2460 O O . LYS A 1 312 ? -8.280 17.787 23.587 1.00 98.12 312 LYS A O 1
ATOM 2465 N N . SER A 1 313 ? -10.466 17.453 23.203 1.00 98.00 313 SER A N 1
ATOM 2466 C CA . SER A 1 313 ? -10.938 18.077 24.450 1.00 98.00 313 SER A CA 1
ATOM 2467 C C . SER A 1 313 ? -10.479 17.315 25.698 1.00 98.00 313 SER A C 1
ATOM 2469 O O . SER A 1 313 ? -10.249 17.916 26.740 1.00 98.00 313 SER A O 1
ATOM 2471 N N . SER A 1 314 ? -10.287 15.998 25.580 1.00 97.44 314 SER A N 1
ATOM 2472 C CA . SER A 1 314 ? -9.761 15.134 26.645 1.00 97.44 314 SER A CA 1
ATOM 2473 C C . SER A 1 314 ? -8.232 15.190 26.786 1.00 97.44 314 SER A C 1
ATOM 2475 O O . SER A 1 314 ? -7.677 14.447 27.592 1.00 97.44 314 SER A O 1
ATOM 2477 N N . GLY A 1 315 ? -7.527 16.001 25.987 1.00 97.19 315 GLY A N 1
ATOM 2478 C CA . GLY A 1 315 ? -6.067 16.121 26.051 1.00 97.19 315 GLY A CA 1
ATOM 2479 C C . GLY A 1 315 ? -5.303 14.875 25.583 1.00 97.19 315 GLY A C 1
ATOM 2480 O O . GLY A 1 315 ? -4.149 14.684 25.958 1.00 97.19 315 GLY A O 1
ATOM 2481 N N . VAL A 1 316 ? -5.919 14.017 24.764 1.00 97.62 316 VAL A N 1
ATOM 2482 C CA . VAL A 1 316 ? -5.277 12.798 24.230 1.00 97.62 316 VAL A CA 1
ATOM 2483 C C . VAL A 1 316 ? -4.467 13.112 22.971 1.00 97.62 316 VAL A C 1
ATOM 2485 O O . VAL A 1 316 ? -3.388 12.555 22.742 1.00 97.62 316 VAL A O 1
ATOM 2488 N N . ILE A 1 317 ? -4.990 14.016 22.144 1.00 97.88 317 ILE A N 1
ATOM 2489 C CA . ILE A 1 317 ? -4.389 14.445 20.881 1.00 97.88 317 ILE A CA 1
ATOM 2490 C C . ILE A 1 317 ? -4.423 15.964 20.762 1.00 97.88 317 ILE A C 1
ATOM 2492 O O . ILE A 1 317 ? -5.312 16.626 21.292 1.00 97.88 317 ILE A O 1
ATOM 2496 N N . GLU A 1 318 ? -3.492 16.503 19.987 1.00 97.19 318 GLU A N 1
ATOM 2497 C CA . GLU A 1 318 ? -3.517 17.884 19.525 1.00 97.19 318 GLU A CA 1
ATOM 2498 C C . GLU A 1 318 ? -3.731 17.891 18.011 1.00 97.19 318 GLU A C 1
ATOM 2500 O O . GLU A 1 318 ? -2.988 17.247 17.264 1.00 97.19 318 GLU A O 1
ATOM 2505 N N . THR A 1 319 ? -4.755 18.614 17.548 1.00 97.19 319 THR A N 1
ATOM 2506 C CA . THR A 1 319 ? -5.073 18.745 16.122 1.00 97.19 319 THR A CA 1
ATOM 2507 C C . THR A 1 319 ? -5.314 20.195 15.722 1.00 97.19 319 THR A C 1
ATOM 2509 O O . THR A 1 319 ? -5.851 21.009 16.482 1.00 97.19 319 THR A O 1
ATOM 2512 N N . SER A 1 320 ? -4.959 20.502 14.478 1.00 97.12 320 SER A N 1
ATOM 2513 C CA . SER A 1 320 ? -5.244 21.765 13.800 1.00 97.12 320 SER A CA 1
ATOM 2514 C C . SER A 1 320 ? -5.925 21.502 12.452 1.00 97.12 320 SER A C 1
ATOM 2516 O O . SER A 1 320 ? -5.725 20.430 11.863 1.00 97.12 320 SER A O 1
ATOM 2518 N N . PRO A 1 321 ? -6.719 22.457 11.932 1.00 98.00 321 PRO A N 1
ATOM 2519 C CA . PRO A 1 321 ? -7.308 22.339 10.605 1.00 98.00 321 PRO A CA 1
ATOM 2520 C C . PRO A 1 321 ? -6.258 22.102 9.516 1.00 98.00 321 PRO A C 1
ATOM 2522 O O . PRO A 1 321 ? -5.117 22.572 9.583 1.00 98.00 321 PRO A O 1
ATOM 2525 N N . SER A 1 322 ? -6.656 21.378 8.477 1.00 97.25 322 SER A N 1
ATOM 2526 C CA . SER A 1 322 ? -5.848 21.164 7.284 1.00 97.25 322 SER A CA 1
ATOM 2527 C C . SER A 1 322 ? -6.729 21.144 6.040 1.00 97.25 322 SER A C 1
ATOM 2529 O O . SER A 1 322 ? -7.944 20.993 6.123 1.00 97.25 322 SER A O 1
ATOM 2531 N N . ALA A 1 323 ? -6.121 21.316 4.871 1.00 96.19 323 ALA A N 1
ATOM 2532 C CA . ALA A 1 323 ? -6.819 21.325 3.598 1.00 96.19 323 ALA A CA 1
ATOM 2533 C C . ALA A 1 323 ? -6.362 20.188 2.680 1.00 96.19 323 ALA A C 1
ATOM 2535 O O . ALA A 1 323 ? -5.248 19.665 2.783 1.00 96.19 323 ALA A O 1
ATOM 2536 N N . LYS A 1 324 ? -7.197 19.884 1.679 1.00 96.12 324 LYS A N 1
ATOM 2537 C CA . LYS A 1 324 ? -6.846 19.016 0.543 1.00 96.12 324 LYS A CA 1
ATOM 2538 C C . LYS A 1 324 ? -5.484 19.384 -0.054 1.00 96.12 324 LYS A C 1
ATOM 2540 O O . LYS A 1 324 ? -4.650 18.510 -0.277 1.00 96.12 324 LYS A O 1
ATOM 2545 N N . ASN A 1 325 ? -5.231 20.678 -0.255 1.00 96.00 325 ASN A N 1
ATOM 2546 C CA . ASN A 1 325 ? -3.985 21.165 -0.845 1.00 96.00 325 ASN A CA 1
ATOM 2547 C C . ASN A 1 325 ? -2.737 20.799 -0.024 1.00 96.00 325 ASN A C 1
ATOM 2549 O O . ASN A 1 325 ? -1.680 20.594 -0.615 1.00 96.00 325 ASN A O 1
ATOM 2553 N N . ASP A 1 326 ? -2.839 20.648 1.300 1.00 95.00 326 ASP A N 1
ATOM 2554 C CA . ASP A 1 326 ? -1.713 20.197 2.131 1.00 95.00 326 ASP A CA 1
ATOM 2555 C C . ASP A 1 326 ? -1.368 18.729 1.843 1.00 95.00 326 ASP A C 1
ATOM 2557 O O . ASP A 1 326 ? -0.194 18.354 1.740 1.00 95.00 326 ASP A O 1
ATOM 2561 N N . ILE A 1 327 ? -2.395 17.891 1.653 1.00 94.56 327 ILE A N 1
ATOM 2562 C CA . ILE A 1 327 ? -2.234 16.488 1.253 1.00 94.56 327 ILE A CA 1
ATOM 2563 C C . ILE A 1 327 ? -1.616 16.418 -0.141 1.00 94.56 327 ILE A C 1
ATOM 2565 O O . ILE A 1 327 ? -0.652 15.681 -0.333 1.00 94.56 327 ILE A O 1
ATOM 2569 N N . LEU A 1 328 ? -2.120 17.201 -1.098 1.00 92.44 328 LEU A N 1
ATOM 2570 C CA . LEU A 1 328 ? -1.581 17.217 -2.458 1.00 92.44 328 LEU A CA 1
ATOM 2571 C C . LEU A 1 328 ? -0.118 17.668 -2.478 1.00 92.44 328 LEU A C 1
ATOM 2573 O O . LEU A 1 328 ? 0.702 17.007 -3.100 1.00 92.44 328 LEU A O 1
ATOM 2577 N N . LYS A 1 329 ? 0.249 18.719 -1.738 1.00 90.81 329 LYS A N 1
ATOM 2578 C CA . LYS A 1 329 ? 1.639 19.201 -1.664 1.00 90.81 329 LYS A CA 1
ATOM 2579 C C . LYS A 1 329 ? 2.592 18.165 -1.070 1.00 90.81 329 LYS A C 1
ATOM 2581 O O . LYS A 1 329 ? 3.696 17.979 -1.575 1.00 90.81 329 LYS A O 1
ATOM 2586 N N . THR A 1 330 ? 2.181 17.486 -0.001 1.00 88.88 330 THR A N 1
ATOM 2587 C CA . THR A 1 330 ? 3.060 16.542 0.709 1.00 88.88 330 THR A CA 1
ATOM 2588 C C . THR A 1 330 ? 3.068 15.142 0.103 1.00 88.88 330 THR A C 1
ATOM 2590 O O . THR A 1 330 ? 4.077 14.449 0.200 1.00 88.88 330 THR A O 1
ATOM 2593 N N . GLN A 1 331 ? 1.992 14.723 -0.565 1.00 88.75 331 GLN A N 1
ATOM 2594 C CA . GLN A 1 331 ? 1.810 13.358 -1.072 1.00 88.75 331 GLN A CA 1
ATOM 2595 C C . GLN A 1 331 ? 1.617 13.285 -2.596 1.00 88.75 331 GLN A C 1
ATOM 2597 O O . GLN A 1 331 ? 1.232 12.229 -3.104 1.00 88.75 331 GLN A O 1
ATOM 2602 N N . ASP A 1 332 ? 1.933 14.359 -3.333 1.00 86.06 332 ASP A N 1
ATOM 2603 C CA . ASP A 1 332 ? 1.697 14.513 -4.780 1.00 86.06 332 ASP A CA 1
ATOM 2604 C C . ASP A 1 332 ? 2.018 13.250 -5.584 1.00 86.06 332 ASP A C 1
ATOM 2606 O O . ASP A 1 332 ? 1.159 12.709 -6.267 1.00 86.06 332 ASP A O 1
ATOM 2610 N N . LYS A 1 333 ? 3.232 12.705 -5.451 1.00 86.56 333 LYS A N 1
ATOM 2611 C CA . LYS A 1 333 ? 3.666 11.546 -6.252 1.00 86.56 333 LYS A CA 1
ATOM 2612 C C . LYS A 1 333 ? 2.763 10.323 -6.068 1.00 86.56 333 LYS A C 1
ATOM 2614 O O . LYS A 1 333 ? 2.555 9.563 -7.012 1.00 86.56 333 LYS A O 1
ATOM 2619 N N . VAL A 1 334 ? 2.254 10.106 -4.856 1.00 90.12 334 VAL A N 1
ATOM 2620 C CA . VAL A 1 334 ? 1.390 8.960 -4.549 1.00 90.12 334 VAL A CA 1
ATOM 2621 C C . VAL A 1 334 ? -0.046 9.242 -4.975 1.00 90.12 334 VAL A C 1
ATOM 2623 O O . VAL A 1 334 ? -0.672 8.355 -5.553 1.00 90.12 334 VAL A O 1
ATOM 2626 N N . VAL A 1 335 ? -0.543 10.463 -4.760 1.00 93.44 335 VAL A N 1
ATOM 2627 C CA . VAL A 1 335 ? -1.870 10.885 -5.234 1.00 93.44 335 VAL A CA 1
ATOM 2628 C C . VAL A 1 335 ? -1.925 10.848 -6.759 1.00 93.44 335 VAL A C 1
ATOM 2630 O O . VAL A 1 335 ? -2.801 10.197 -7.317 1.00 93.44 335 VAL A O 1
ATOM 2633 N N . THR A 1 336 ? -0.948 11.442 -7.442 1.00 91.88 336 THR A N 1
ATOM 2634 C CA . THR A 1 336 ? -0.803 11.412 -8.902 1.00 91.88 336 THR A CA 1
ATOM 2635 C C . THR A 1 336 ? -0.760 9.980 -9.411 1.00 91.88 336 THR A C 1
ATOM 2637 O O . THR A 1 336 ? -1.540 9.638 -10.297 1.00 91.88 336 THR A O 1
ATOM 2640 N N . TYR A 1 337 ? 0.043 9.100 -8.798 1.00 92.50 337 TYR A N 1
ATOM 2641 C CA . TYR A 1 337 ? 0.003 7.682 -9.145 1.00 92.50 337 TYR A CA 1
ATOM 2642 C C . TYR A 1 337 ? -1.422 7.137 -9.006 1.00 92.50 337 TYR A C 1
ATOM 2644 O O . TYR A 1 337 ? -1.998 6.673 -9.984 1.00 92.50 337 TYR A O 1
ATOM 2652 N N . LYS A 1 338 ? -2.021 7.204 -7.817 1.00 95.31 338 LYS A N 1
ATOM 2653 C CA . LYS A 1 338 ? -3.282 6.526 -7.486 1.00 95.31 338 LYS A CA 1
ATOM 2654 C C . LYS A 1 338 ? -4.512 7.072 -8.200 1.00 95.31 338 LYS A C 1
ATOM 2656 O O . LYS A 1 338 ? -5.349 6.271 -8.602 1.00 95.31 338 LYS A O 1
ATOM 2661 N N . LYS A 1 339 ? -4.601 8.388 -8.361 1.00 95.06 339 LYS A N 1
ATOM 2662 C CA . LYS A 1 339 ? -5.815 9.095 -8.775 1.00 95.06 339 LYS A CA 1
ATOM 2663 C C . LYS A 1 339 ? -5.734 9.609 -10.211 1.00 95.06 339 LYS A C 1
ATOM 2665 O O . LYS A 1 339 ? -6.732 9.541 -10.917 1.00 95.06 339 LYS A O 1
ATOM 2670 N N . LYS A 1 340 ? -4.547 9.999 -10.694 1.00 94.19 340 LYS A N 1
ATOM 2671 C CA . LYS A 1 340 ? -4.352 10.486 -12.073 1.00 94.19 340 LYS A CA 1
ATOM 2672 C C . LYS A 1 340 ? -3.849 9.394 -13.019 1.00 94.19 340 LYS A C 1
ATOM 2674 O O . LYS A 1 340 ? -4.568 8.973 -13.924 1.00 94.19 340 LYS A O 1
ATOM 2679 N N . ASP A 1 341 ? -2.657 8.840 -12.781 1.00 94.25 341 ASP A N 1
ATOM 2680 C CA . ASP A 1 341 ? -2.011 7.847 -13.665 1.00 94.25 341 ASP A CA 1
ATOM 2681 C C . ASP A 1 341 ? -2.830 6.555 -13.823 1.00 94.25 341 ASP A C 1
ATOM 2683 O O . ASP A 1 341 ? -2.585 5.728 -14.709 1.00 94.25 341 ASP A O 1
ATOM 2687 N N . ILE A 1 342 ? -3.794 6.334 -12.929 1.00 95.75 342 ILE A N 1
ATOM 2688 C CA . ILE A 1 342 ? -4.763 5.244 -13.007 1.00 95.75 342 ILE A CA 1
ATOM 2689 C C . ILE A 1 342 ? -5.581 5.280 -14.303 1.00 95.75 342 ILE A C 1
ATOM 2691 O O . ILE A 1 342 ? -5.841 4.212 -14.848 1.00 95.75 342 ILE A O 1
ATOM 2695 N N . ALA A 1 343 ? -5.882 6.460 -14.858 1.00 95.50 343 ALA A N 1
ATOM 2696 C CA . ALA A 1 343 ? -6.645 6.609 -16.096 1.00 95.50 343 ALA A CA 1
ATOM 2697 C C . ALA A 1 343 ? -5.938 5.920 -17.272 1.00 95.50 343 ALA A C 1
ATOM 2699 O O . ALA A 1 343 ? -6.525 5.123 -18.006 1.00 95.50 343 ALA A O 1
ATOM 2700 N N . LEU A 1 344 ? -4.624 6.137 -17.400 1.00 95.56 344 LEU A N 1
ATOM 2701 C CA . LEU A 1 344 ? -3.812 5.440 -18.396 1.00 95.56 344 LEU A CA 1
ATOM 2702 C C . LEU A 1 344 ? -3.771 3.929 -18.129 1.00 95.56 344 LEU A C 1
ATOM 2704 O O . LEU A 1 344 ? -3.807 3.129 -19.067 1.00 95.56 344 LEU A O 1
ATOM 2708 N N . ARG A 1 345 ? -3.643 3.525 -16.863 1.00 95.38 345 ARG A N 1
ATOM 2709 C CA . ARG A 1 345 ? -3.550 2.109 -16.485 1.00 95.38 345 ARG A CA 1
ATOM 2710 C C . ARG A 1 345 ? -4.861 1.373 -16.751 1.00 95.38 345 ARG A C 1
ATOM 2712 O O . ARG A 1 345 ? -4.787 0.256 -17.250 1.00 95.38 345 ARG A O 1
ATOM 2719 N N . ALA A 1 346 ? -6.010 2.005 -16.531 1.00 95.62 346 ALA A N 1
ATOM 2720 C CA . ALA A 1 346 ? -7.324 1.487 -16.900 1.00 95.62 346 ALA A CA 1
ATOM 2721 C C . ALA A 1 346 ? -7.443 1.258 -18.414 1.00 95.62 346 ALA A C 1
ATOM 2723 O O . ALA A 1 346 ? -7.907 0.208 -18.841 1.00 95.62 346 ALA A O 1
ATOM 2724 N N . GLN A 1 347 ? -6.916 2.179 -19.230 1.00 94.19 347 GLN A N 1
ATOM 2725 C CA . GLN A 1 347 ? -6.900 2.043 -20.694 1.00 94.19 347 GLN A CA 1
ATOM 2726 C C . GLN A 1 347 ? -5.914 0.975 -21.204 1.00 94.19 347 GLN A C 1
ATOM 2728 O O . GLN A 1 347 ? -6.135 0.367 -22.250 1.00 94.19 347 GLN A O 1
ATOM 2733 N N . LYS A 1 348 ? -4.769 0.779 -20.531 1.00 93.88 348 LYS A N 1
ATOM 2734 C CA . LYS A 1 348 ? -3.646 -0.038 -21.044 1.00 93.88 348 LYS A CA 1
ATOM 2735 C C . LYS A 1 348 ? -3.504 -1.418 -20.409 1.00 93.88 348 LYS A C 1
ATOM 2737 O O . LYS A 1 348 ? -2.825 -2.271 -20.988 1.00 93.88 348 LYS A O 1
ATOM 2742 N N . LEU A 1 349 ? -4.037 -1.643 -19.212 1.00 93.69 349 LEU A N 1
ATOM 2743 C CA . LEU A 1 349 ? -3.951 -2.932 -18.531 1.00 93.69 349 LEU A CA 1
ATOM 2744 C C . LEU A 1 349 ? -5.198 -3.762 -18.820 1.00 93.69 349 LEU A C 1
ATOM 2746 O O . LEU A 1 349 ? -6.317 -3.335 -18.569 1.00 93.69 349 LEU A O 1
ATOM 2750 N N . LYS A 1 350 ? -4.988 -4.999 -19.282 1.00 90.31 350 LYS A N 1
ATOM 2751 C CA . LYS A 1 350 ? -6.066 -5.987 -19.380 1.00 90.31 350 LYS A CA 1
ATOM 2752 C C . LYS A 1 350 ? -6.594 -6.320 -17.985 1.00 90.31 350 LYS A C 1
ATOM 2754 O O . LYS A 1 350 ? -5.805 -6.444 -17.042 1.00 90.31 350 LYS A O 1
ATOM 2759 N N . ASN A 1 351 ? -7.899 -6.575 -17.902 1.00 92.44 351 ASN A N 1
ATOM 2760 C CA . ASN A 1 351 ? -8.616 -6.914 -16.674 1.00 92.44 351 ASN A CA 1
ATOM 2761 C C . ASN A 1 351 ? -8.421 -5.843 -15.591 1.00 92.44 351 ASN A C 1
ATOM 2763 O O . ASN A 1 351 ? -7.478 -5.918 -14.797 1.00 92.44 351 ASN A O 1
ATOM 2767 N N . PHE A 1 352 ? -9.302 -4.852 -15.561 1.00 95.44 352 PHE A N 1
ATOM 2768 C CA . PHE A 1 352 ? -9.258 -3.746 -14.612 1.00 95.44 352 PHE A CA 1
ATOM 2769 C C . PHE A 1 352 ? -10.439 -3.849 -13.628 1.00 95.44 352 PHE A C 1
ATOM 2771 O O . PHE A 1 352 ? -11.484 -4.349 -14.042 1.00 95.44 352 PHE A O 1
ATOM 2778 N N . PRO A 1 353 ? -10.282 -3.473 -12.342 1.00 95.62 353 PRO A N 1
ATOM 2779 C CA . PRO A 1 353 ? -11.397 -3.461 -11.404 1.00 95.62 353 PRO A CA 1
ATOM 2780 C C . PRO A 1 353 ? -12.471 -2.487 -11.868 1.00 95.62 353 PRO A C 1
ATOM 2782 O O . PRO A 1 353 ? -12.150 -1.375 -12.285 1.00 95.62 353 PRO A O 1
ATOM 2785 N N . ASP A 1 354 ? -13.725 -2.896 -11.756 1.00 94.19 354 ASP A N 1
ATOM 2786 C CA . ASP A 1 354 ? -14.839 -1.997 -12.014 1.00 94.19 354 ASP A CA 1
ATOM 2787 C C . ASP A 1 354 ? -15.103 -1.130 -10.780 1.00 94.19 354 ASP A C 1
ATOM 2789 O O . ASP A 1 354 ? -15.447 -1.644 -9.713 1.00 94.19 354 ASP A O 1
ATOM 2793 N N . TYR A 1 355 ? -14.863 0.170 -10.912 1.00 95.62 355 TYR A N 1
ATOM 2794 C CA . TYR A 1 355 ? -15.109 1.142 -9.849 1.00 95.62 355 TYR A CA 1
ATOM 2795 C C . TYR A 1 355 ? -16.386 1.955 -10.062 1.00 95.62 355 TYR A C 1
ATOM 2797 O O . TYR A 1 355 ? -16.732 2.754 -9.194 1.00 95.62 355 TYR A O 1
ATOM 2805 N N . ASN A 1 356 ? -17.053 1.780 -11.210 1.00 95.25 356 ASN A N 1
ATOM 2806 C CA . ASN A 1 356 ? -18.195 2.584 -11.640 1.00 95.25 356 ASN A CA 1
ATOM 2807 C C . ASN A 1 356 ? -17.969 4.104 -11.473 1.00 95.25 356 ASN A C 1
ATOM 2809 O O . ASN A 1 356 ? -18.810 4.837 -10.967 1.00 95.25 356 ASN A O 1
ATOM 2813 N N . THR A 1 357 ? -16.774 4.590 -11.823 1.00 92.19 357 THR A N 1
ATOM 2814 C CA . THR A 1 357 ? -16.392 5.999 -11.651 1.00 92.19 357 THR A CA 1
ATOM 2815 C C . THR A 1 357 ? -15.479 6.468 -12.778 1.00 92.19 357 THR A C 1
ATOM 2817 O O . THR A 1 357 ? -14.771 5.669 -13.399 1.00 92.19 357 THR A O 1
ATOM 2820 N N . SER A 1 358 ? -15.480 7.774 -13.038 1.00 91.12 358 SER A N 1
ATOM 2821 C CA . SER A 1 358 ? -14.613 8.418 -14.021 1.00 91.12 358 SER A CA 1
ATOM 2822 C C . SER A 1 358 ? -13.246 8.766 -13.428 1.00 91.12 358 SER A C 1
ATOM 2824 O O . SER A 1 358 ? -13.134 9.310 -12.327 1.00 91.12 358 SER A O 1
ATOM 2826 N N . PHE A 1 359 ? -12.187 8.515 -14.195 1.00 94.00 359 PHE A N 1
ATOM 2827 C CA . PHE A 1 359 ? -10.828 8.922 -13.832 1.00 94.00 359 PHE A CA 1
ATOM 2828 C C . PHE A 1 359 ? -10.467 10.275 -14.442 1.00 94.00 359 PHE A C 1
ATOM 2830 O O . PHE A 1 359 ? -11.064 10.689 -15.433 1.00 94.00 359 PHE A O 1
ATOM 2837 N N . HIS A 1 360 ? -9.460 10.941 -13.871 1.00 90.00 360 HIS A N 1
ATOM 2838 C CA . HIS A 1 360 ? -8.958 12.205 -14.404 1.00 90.00 360 HIS A CA 1
ATOM 2839 C C . HIS A 1 360 ? -8.494 12.065 -15.857 1.00 90.00 360 HIS A C 1
ATOM 2841 O O . HIS A 1 360 ? -7.831 11.089 -16.232 1.00 90.00 360 HIS A O 1
ATOM 2847 N N . GLU A 1 361 ? -8.756 13.098 -16.650 1.00 89.81 361 GLU A N 1
ATOM 2848 C CA . GLU A 1 361 ? -8.105 13.254 -17.939 1.00 89.81 361 GLU A CA 1
ATOM 2849 C C . GLU A 1 361 ? -6.646 13.668 -17.746 1.00 89.81 361 GLU A C 1
ATOM 2851 O O . GLU A 1 361 ? -6.318 14.531 -16.935 1.00 89.81 361 GLU A O 1
ATOM 2856 N N . LEU A 1 362 ? -5.753 13.013 -18.487 1.00 90.25 362 LEU A N 1
ATOM 2857 C CA . LEU A 1 362 ? -4.321 13.286 -18.429 1.00 90.25 362 LEU A CA 1
ATOM 2858 C C . LEU A 1 362 ? -3.918 14.198 -19.578 1.00 90.25 362 LEU A C 1
ATOM 2860 O O . LEU A 1 362 ? -4.152 13.852 -20.746 1.00 90.25 362 LEU A O 1
ATOM 2864 N N . SER A 1 363 ? -3.192 15.268 -19.256 1.00 90.81 363 SER A N 1
ATOM 2865 C CA . SER A 1 363 ? -2.458 16.056 -20.246 1.00 90.81 363 SER A CA 1
ATOM 2866 C C . SER A 1 363 ? -1.455 15.186 -21.019 1.00 90.81 363 SER A C 1
ATOM 2868 O O . SER A 1 363 ? -1.082 14.079 -20.608 1.00 90.81 363 SER A O 1
ATOM 2870 N N . ILE A 1 364 ? -0.965 15.682 -22.160 1.00 85.06 364 ILE A N 1
ATOM 2871 C CA . ILE A 1 364 ? 0.020 14.962 -22.988 1.00 85.06 364 ILE A CA 1
ATOM 2872 C C . ILE A 1 364 ? 1.281 14.624 -22.177 1.00 85.06 364 ILE A C 1
ATOM 2874 O O . ILE A 1 364 ? 1.841 13.531 -22.321 1.00 85.06 364 ILE A O 1
ATOM 2878 N N . GLU A 1 365 ? 1.730 15.540 -21.322 1.00 83.00 365 GLU A N 1
ATOM 2879 C CA . GLU A 1 365 ? 2.929 15.357 -20.508 1.00 83.00 365 GLU A CA 1
ATOM 2880 C C . GLU A 1 365 ? 2.710 14.353 -19.370 1.00 83.00 365 GLU A C 1
ATOM 2882 O O . GLU A 1 365 ? 3.504 13.418 -19.221 1.00 83.00 365 GLU A O 1
ATOM 2887 N N . GLU A 1 366 ? 1.611 14.472 -18.620 1.00 87.38 366 GLU A N 1
ATOM 2888 C CA . GLU A 1 366 ? 1.245 13.500 -17.580 1.00 87.38 366 GLU A CA 1
ATOM 2889 C C . GLU A 1 366 ? 1.088 12.101 -18.182 1.00 87.38 366 GLU A C 1
ATOM 2891 O O . GLU A 1 366 ? 1.635 11.125 -17.668 1.00 87.38 366 GLU A O 1
ATOM 2896 N N . ARG A 1 367 ? 0.454 11.991 -19.354 1.00 88.62 367 ARG A N 1
ATOM 2897 C CA . ARG A 1 367 ? 0.315 10.721 -20.076 1.00 88.62 367 ARG A CA 1
ATOM 2898 C C . ARG A 1 367 ? 1.668 10.112 -20.443 1.00 88.62 367 ARG A C 1
ATOM 2900 O O . ARG A 1 367 ? 1.815 8.889 -20.377 1.00 88.62 367 ARG A O 1
ATOM 2907 N N . LYS A 1 368 ? 2.660 10.918 -20.839 1.00 83.06 368 LYS A N 1
ATOM 2908 C CA . LYS A 1 368 ? 4.033 10.439 -21.097 1.00 83.06 368 LYS A CA 1
ATOM 2909 C C . LYS A 1 368 ? 4.675 9.916 -19.807 1.00 83.06 368 LYS A C 1
ATOM 2911 O O . LYS A 1 368 ? 5.180 8.792 -19.819 1.00 83.06 368 LYS A O 1
ATOM 2916 N N . LYS A 1 369 ? 4.593 10.665 -18.700 1.00 79.44 369 LYS A N 1
ATOM 2917 C CA . LYS A 1 369 ? 5.115 10.265 -17.374 1.00 79.44 369 LYS A CA 1
ATOM 2918 C C . LYS A 1 369 ? 4.477 8.965 -16.874 1.00 79.44 369 LYS A C 1
ATOM 2920 O O . LYS A 1 369 ? 5.188 8.032 -16.500 1.00 79.44 369 LYS A O 1
ATOM 2925 N N . ALA A 1 370 ? 3.157 8.850 -16.970 1.00 86.38 370 ALA A N 1
ATOM 2926 C CA . ALA A 1 370 ? 2.417 7.657 -16.577 1.00 86.38 370 ALA A CA 1
ATOM 2927 C C . ALA A 1 370 ? 2.796 6.428 -17.430 1.00 86.38 370 ALA A C 1
ATOM 2929 O O . ALA A 1 370 ? 2.967 5.328 -16.899 1.00 86.38 370 ALA A O 1
ATOM 2930 N N . LYS A 1 371 ? 2.981 6.593 -18.754 1.00 87.31 371 LYS A N 1
ATOM 2931 C CA . LYS A 1 371 ? 3.422 5.506 -19.662 1.00 87.31 371 LYS A CA 1
ATOM 2932 C C . LYS A 1 371 ? 4.805 4.996 -19.284 1.00 87.31 371 LYS A C 1
ATOM 2934 O O . LYS A 1 371 ? 5.021 3.787 -19.223 1.00 87.31 371 LYS A O 1
ATOM 2939 N N . ILE A 1 372 ? 5.710 5.928 -19.021 1.00 80.00 372 ILE A N 1
ATOM 2940 C CA . ILE A 1 372 ? 7.066 5.678 -18.547 1.00 80.00 372 ILE A CA 1
ATOM 2941 C C . ILE A 1 372 ? 7.045 4.875 -17.248 1.00 80.00 372 ILE A C 1
ATOM 2943 O O . ILE A 1 372 ? 7.663 3.815 -17.161 1.00 80.00 372 ILE A O 1
ATOM 2947 N N . PHE A 1 373 ? 6.294 5.341 -16.253 1.00 82.88 373 PHE A N 1
ATOM 2948 C CA . PHE A 1 373 ? 6.261 4.684 -14.957 1.00 82.88 373 PHE A CA 1
ATOM 2949 C C . PHE A 1 373 ? 5.630 3.289 -15.049 1.00 82.88 373 PHE A C 1
ATOM 2951 O O . PHE A 1 373 ? 6.146 2.333 -14.471 1.00 82.88 373 PHE A O 1
ATOM 2958 N N . LEU A 1 374 ? 4.577 3.125 -15.857 1.00 86.69 374 LEU A N 1
ATOM 2959 C CA . LEU A 1 374 ? 3.989 1.815 -16.138 1.00 86.69 374 LEU A CA 1
ATOM 2960 C C . LEU A 1 374 ? 4.978 0.862 -16.826 1.00 86.69 374 LEU A C 1
ATOM 2962 O O . LEU A 1 374 ? 4.976 -0.334 -16.528 1.00 86.69 374 LEU A O 1
ATOM 2966 N N . LEU A 1 375 ? 5.823 1.361 -17.732 1.00 83.44 375 LEU A N 1
ATOM 2967 C CA . LEU A 1 375 ? 6.889 0.565 -18.339 1.00 83.44 375 LEU A CA 1
ATOM 2968 C C . LEU A 1 375 ? 7.902 0.112 -17.279 1.00 83.44 375 LEU A C 1
ATOM 2970 O O . LEU A 1 375 ? 8.227 -1.072 -17.240 1.00 83.44 375 LEU A O 1
ATOM 2974 N N . CYS A 1 376 ? 8.323 1.002 -16.375 1.00 80.75 376 CYS A N 1
ATOM 2975 C CA . CYS A 1 376 ? 9.202 0.648 -15.256 1.00 80.75 376 CYS A CA 1
ATOM 2976 C C . CYS A 1 376 ? 8.605 -0.461 -14.388 1.00 80.75 376 CYS A C 1
ATOM 2978 O O . CYS A 1 376 ? 9.300 -1.424 -14.081 1.00 80.75 376 CYS A O 1
ATOM 2980 N N . LEU A 1 377 ? 7.318 -0.364 -14.040 1.00 85.25 377 LEU A N 1
ATOM 2981 C CA . LEU A 1 377 ? 6.612 -1.405 -13.287 1.00 85.25 377 LEU A CA 1
ATOM 2982 C C . LEU A 1 377 ? 6.617 -2.748 -14.035 1.00 85.25 377 LEU A C 1
ATOM 2984 O O . LEU A 1 377 ? 6.935 -3.784 -13.453 1.00 85.25 377 LEU A O 1
ATOM 2988 N N . LYS A 1 378 ? 6.307 -2.742 -15.339 1.00 86.50 378 LYS A N 1
ATOM 2989 C CA . LYS A 1 378 ? 6.309 -3.957 -16.172 1.00 86.50 378 LYS A CA 1
ATOM 2990 C C . LYS A 1 378 ? 7.691 -4.603 -16.246 1.00 86.50 378 LYS A C 1
ATOM 2992 O O . LYS A 1 378 ? 7.787 -5.815 -16.078 1.00 86.50 378 LYS A O 1
ATOM 2997 N N . VAL A 1 379 ? 8.736 -3.808 -16.477 1.00 79.31 379 VAL A N 1
ATOM 2998 C CA . VAL A 1 379 ? 10.124 -4.284 -16.565 1.00 79.31 379 VAL A CA 1
ATOM 2999 C C . VAL A 1 379 ? 10.610 -4.776 -15.202 1.00 79.31 379 VAL A C 1
ATOM 3001 O O . VAL A 1 379 ? 11.101 -5.898 -15.104 1.00 79.31 379 VAL A O 1
ATOM 3004 N N . GLY A 1 380 ? 10.417 -3.994 -14.138 1.00 79.31 380 GLY A N 1
ATOM 3005 C CA . GLY A 1 380 ? 10.843 -4.332 -12.777 1.00 79.31 380 GLY A CA 1
ATOM 3006 C C . GLY A 1 380 ? 10.181 -5.592 -12.223 1.00 79.31 380 GLY A C 1
ATOM 3007 O O . GLY A 1 380 ? 10.817 -6.368 -11.510 1.00 79.31 380 GLY A O 1
ATOM 3008 N N . ALA A 1 381 ? 8.930 -5.859 -12.602 1.00 86.75 381 ALA A N 1
ATOM 3009 C CA . ALA A 1 381 ? 8.221 -7.073 -12.209 1.00 86.75 381 ALA A CA 1
ATOM 3010 C C . ALA A 1 381 ? 8.729 -8.353 -12.902 1.00 86.75 381 ALA A C 1
ATOM 3012 O O . ALA A 1 381 ? 8.332 -9.453 -12.505 1.00 86.75 381 ALA A O 1
ATOM 3013 N N . THR A 1 382 ? 9.585 -8.254 -13.927 1.00 83.69 382 THR A N 1
ATOM 3014 C CA . THR A 1 382 ? 10.141 -9.437 -14.601 1.00 83.69 382 THR A CA 1
ATOM 3015 C C . THR A 1 382 ? 11.119 -10.198 -13.704 1.00 83.69 382 THR A C 1
ATOM 3017 O O . THR A 1 382 ? 11.802 -9.628 -12.851 1.00 83.69 382 THR A O 1
ATOM 3020 N N . LYS A 1 383 ? 11.238 -11.515 -13.928 1.00 85.12 383 LYS A N 1
ATOM 3021 C CA . LYS A 1 383 ? 12.231 -12.347 -13.228 1.00 85.12 383 LYS A CA 1
ATOM 3022 C C . LYS A 1 383 ? 13.657 -11.842 -13.475 1.00 85.12 383 LYS A C 1
ATOM 3024 O O . LYS A 1 383 ? 14.428 -11.756 -12.528 1.00 85.12 383 LYS A O 1
ATOM 3029 N N . ILE A 1 384 ? 13.964 -11.458 -14.717 1.00 75.25 384 ILE A N 1
ATOM 3030 C CA . ILE A 1 384 ? 15.283 -10.955 -15.123 1.00 75.25 384 ILE A CA 1
ATOM 3031 C C . ILE A 1 384 ? 15.632 -9.686 -14.340 1.00 75.25 384 ILE A C 1
ATOM 3033 O O . ILE A 1 384 ? 16.682 -9.636 -13.709 1.00 75.25 384 ILE A O 1
ATOM 3037 N N . ALA A 1 385 ? 14.731 -8.699 -14.281 1.00 73.81 385 ALA A N 1
ATOM 3038 C CA . ALA A 1 385 ? 14.983 -7.466 -13.534 1.00 73.81 385 ALA A CA 1
ATOM 3039 C C . ALA A 1 385 ? 15.209 -7.715 -12.034 1.00 73.81 385 ALA A C 1
ATOM 3041 O O . ALA A 1 385 ? 16.079 -7.089 -11.431 1.00 73.81 385 ALA A O 1
ATOM 3042 N N . ARG A 1 386 ? 14.475 -8.659 -11.430 1.00 84.44 386 ARG A N 1
ATOM 3043 C CA . ARG A 1 386 ? 14.680 -9.053 -10.025 1.00 84.44 386 ARG A CA 1
ATOM 3044 C C . ARG A 1 386 ? 16.023 -9.761 -9.807 1.00 84.44 386 ARG A C 1
ATOM 3046 O O . ARG A 1 386 ? 16.656 -9.533 -8.781 1.00 84.44 386 ARG A O 1
ATOM 3053 N N . VAL A 1 387 ? 16.473 -10.595 -10.748 1.00 76.69 387 VAL A N 1
ATOM 3054 C CA . VAL A 1 387 ? 17.809 -11.221 -10.699 1.00 76.69 387 VAL A CA 1
ATOM 3055 C C . VAL A 1 387 ? 18.899 -10.160 -10.819 1.00 76.69 387 VAL A C 1
ATOM 3057 O O . VAL A 1 387 ? 19.786 -10.121 -9.974 1.00 76.69 387 VAL A O 1
ATOM 3060 N N . LEU A 1 388 ? 18.789 -9.239 -11.778 1.00 68.56 388 LEU A N 1
ATOM 3061 C CA . LEU A 1 388 ? 19.733 -8.126 -11.922 1.00 68.56 388 LEU A CA 1
ATOM 3062 C C . LEU A 1 388 ? 19.789 -7.263 -10.654 1.00 68.56 388 LEU A C 1
ATOM 3064 O O . LEU A 1 388 ? 20.873 -6.935 -10.182 1.00 68.56 388 LEU A O 1
ATOM 3068 N N . LEU A 1 389 ? 18.640 -6.965 -10.037 1.00 76.50 389 LEU A N 1
ATOM 3069 C CA . LEU A 1 389 ? 18.587 -6.258 -8.755 1.00 76.50 389 LEU A CA 1
ATOM 3070 C C . LEU A 1 389 ? 19.336 -7.016 -7.643 1.00 76.50 389 LEU A C 1
ATOM 3072 O O . LEU A 1 389 ? 20.009 -6.393 -6.824 1.00 76.50 389 LEU A O 1
ATOM 3076 N N . ASN A 1 390 ? 19.263 -8.351 -7.620 1.00 75.69 390 ASN A N 1
ATOM 3077 C CA . ASN A 1 390 ? 20.008 -9.173 -6.663 1.00 75.69 390 ASN A CA 1
ATOM 3078 C C . ASN A 1 390 ? 21.525 -9.111 -6.861 1.00 75.69 390 ASN A C 1
ATOM 3080 O O . ASN A 1 390 ? 22.242 -9.261 -5.876 1.00 75.69 390 ASN A O 1
ATOM 3084 N N . LEU A 1 391 ? 22.021 -8.852 -8.069 1.00 71.56 391 LEU A N 1
ATOM 3085 C CA . LEU A 1 391 ? 23.459 -8.725 -8.329 1.00 71.56 391 LEU A CA 1
ATOM 3086 C C . LEU A 1 391 ? 24.009 -7.350 -7.916 1.00 71.56 391 LEU A C 1
ATOM 3088 O O . LEU A 1 391 ? 25.186 -7.222 -7.596 1.00 71.56 391 LEU A O 1
ATOM 3092 N N . LEU A 1 392 ? 23.161 -6.319 -7.858 1.00 65.06 392 LEU A N 1
ATOM 3093 C CA . LEU A 1 392 ? 23.594 -4.960 -7.531 1.00 65.06 392 LEU A CA 1
ATOM 3094 C C . LEU A 1 392 ? 23.866 -4.771 -6.022 1.00 65.06 392 LEU A C 1
ATOM 3096 O O . LEU A 1 392 ? 23.048 -5.180 -5.187 1.00 65.06 392 LEU A O 1
ATOM 3100 N N . PRO A 1 393 ? 24.962 -4.090 -5.632 1.00 71.38 393 PRO A N 1
ATOM 3101 C CA . PRO A 1 393 ? 25.168 -3.657 -4.251 1.00 71.38 393 PRO A CA 1
ATOM 3102 C C . PRO A 1 393 ? 24.077 -2.675 -3.795 1.00 71.38 393 PRO A C 1
ATOM 3104 O O . PRO A 1 393 ? 23.654 -1.797 -4.551 1.00 71.38 393 PRO A O 1
ATOM 3107 N N . THR A 1 394 ? 23.639 -2.766 -2.538 1.00 69.94 394 THR A N 1
ATOM 3108 C CA . THR A 1 394 ? 22.549 -1.929 -1.991 1.00 69.94 394 THR A CA 1
ATOM 3109 C C . THR A 1 394 ? 22.871 -0.436 -2.024 1.00 69.94 394 THR A C 1
ATOM 3111 O O . THR A 1 394 ? 22.005 0.367 -2.373 1.00 69.94 394 THR A O 1
ATOM 3114 N N . GLY A 1 395 ? 24.132 -0.065 -1.784 1.00 64.75 395 GLY A N 1
ATOM 3115 C CA . GLY A 1 395 ? 24.593 1.321 -1.891 1.00 64.75 395 GLY A CA 1
ATOM 3116 C C . GLY A 1 395 ? 24.448 1.904 -3.304 1.00 64.75 395 GLY A C 1
ATOM 3117 O O . GLY A 1 395 ? 24.146 3.089 -3.455 1.00 64.75 395 GLY A O 1
ATOM 3118 N N . VAL A 1 396 ? 24.585 1.081 -4.353 1.00 61.69 396 VAL A N 1
ATOM 3119 C CA . VAL A 1 396 ? 24.333 1.505 -5.743 1.00 61.69 396 VAL A CA 1
ATOM 3120 C C . VAL A 1 396 ? 22.842 1.761 -5.944 1.00 61.69 396 VAL A C 1
ATOM 3122 O O . VAL A 1 396 ? 22.467 2.809 -6.470 1.00 61.69 396 VAL A O 1
ATOM 3125 N N . VAL A 1 397 ? 21.985 0.860 -5.456 1.00 60.69 397 VAL A N 1
ATOM 3126 C CA . VAL A 1 397 ? 20.521 1.007 -5.530 1.00 60.69 397 VAL A CA 1
ATOM 3127 C C . VAL A 1 397 ? 20.056 2.295 -4.838 1.00 60.69 397 VAL A C 1
ATOM 3129 O O . VAL A 1 397 ? 19.264 3.047 -5.408 1.00 60.69 397 VAL A O 1
ATOM 3132 N N . GLN A 1 398 ? 20.594 2.606 -3.655 1.00 64.75 398 GLN A N 1
ATOM 3133 C CA . GLN A 1 398 ? 20.290 3.848 -2.933 1.00 64.75 398 GLN A CA 1
ATOM 3134 C C . GLN A 1 398 ? 20.730 5.092 -3.710 1.00 64.75 398 GLN A C 1
ATOM 3136 O O . GLN A 1 398 ? 19.938 6.022 -3.875 1.00 64.75 398 GLN A O 1
ATOM 3141 N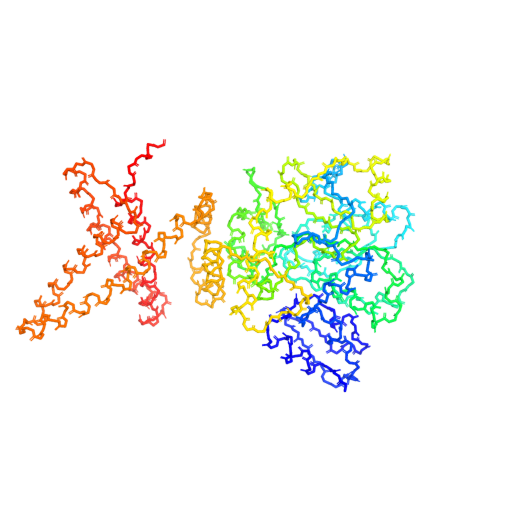 N . LYS A 1 399 ? 21.965 5.111 -4.232 1.00 63.22 399 LYS A N 1
ATOM 3142 C CA . LYS A 1 399 ? 22.484 6.239 -5.025 1.00 63.22 399 LYS A CA 1
ATOM 3143 C C . LYS A 1 399 ? 21.645 6.478 -6.282 1.00 63.22 399 LYS A C 1
ATOM 3145 O O . LYS A 1 399 ? 21.297 7.624 -6.569 1.00 63.22 399 LYS A O 1
ATOM 3150 N N . VAL A 1 400 ? 21.278 5.414 -6.998 1.00 58.50 400 VAL A N 1
ATOM 3151 C CA . VAL A 1 400 ? 20.414 5.493 -8.187 1.00 58.50 400 VAL A CA 1
ATOM 3152 C C . VAL A 1 400 ? 19.029 6.023 -7.812 1.00 58.50 400 VAL A C 1
ATOM 3154 O O . VAL A 1 400 ? 18.570 6.985 -8.425 1.00 58.50 400 VAL A O 1
ATOM 3157 N N . SER A 1 401 ? 18.397 5.474 -6.771 1.00 61.22 401 SER A N 1
ATOM 3158 C CA . SER A 1 401 ? 17.070 5.909 -6.310 1.00 61.22 401 SER A CA 1
ATOM 3159 C C . SER A 1 401 ? 17.050 7.381 -5.874 1.00 61.22 401 SER A C 1
ATOM 3161 O O . SER A 1 401 ? 16.170 8.139 -6.290 1.00 61.22 401 SER A O 1
ATOM 3163 N N . LYS A 1 402 ? 18.052 7.830 -5.102 1.00 62.84 402 LYS A N 1
ATOM 3164 C CA . LYS A 1 402 ? 18.190 9.242 -4.696 1.00 62.84 402 LYS A CA 1
ATOM 3165 C C . LYS A 1 402 ? 18.338 10.160 -5.907 1.00 62.84 402 LYS A C 1
ATOM 3167 O O . LYS A 1 402 ? 17.684 11.199 -5.963 1.00 62.84 402 LYS A O 1
ATOM 3172 N N . LYS A 1 403 ? 19.155 9.770 -6.890 1.00 57.31 403 LYS A N 1
ATOM 3173 C CA . LYS A 1 403 ? 19.397 10.569 -8.100 1.00 57.31 403 LYS A CA 1
ATOM 3174 C C . LYS A 1 403 ? 18.140 10.688 -8.965 1.00 57.31 403 LYS A C 1
ATOM 3176 O O . LYS A 1 403 ? 17.778 11.801 -9.318 1.00 57.31 403 LYS A O 1
ATOM 3181 N N . LEU A 1 404 ? 17.415 9.583 -9.169 1.00 52.97 404 LEU A N 1
ATOM 3182 C CA . LEU A 1 404 ? 16.140 9.563 -9.902 1.00 52.97 404 LEU A CA 1
ATOM 3183 C C . LEU A 1 404 ? 15.046 10.438 -9.264 1.00 52.97 404 LEU A C 1
ATOM 3185 O O . LEU A 1 404 ? 14.076 10.782 -9.934 1.00 52.97 404 LEU A O 1
ATOM 3189 N N . ARG A 1 405 ? 15.165 10.768 -7.969 1.00 49.66 405 ARG A N 1
ATOM 3190 C CA . ARG A 1 405 ? 14.141 11.501 -7.210 1.00 49.66 405 ARG A CA 1
ATOM 3191 C C . ARG A 1 405 ? 14.495 12.965 -6.916 1.00 49.66 405 ARG A C 1
ATOM 3193 O O . ARG A 1 405 ? 13.563 13.713 -6.630 1.00 49.66 405 ARG A O 1
ATOM 3200 N N . LYS A 1 406 ? 15.785 13.347 -6.954 1.00 44.91 406 LYS A N 1
ATOM 3201 C CA . LYS A 1 406 ? 16.281 14.722 -6.711 1.00 44.91 406 LYS A CA 1
ATOM 3202 C C . LYS A 1 406 ? 15.999 15.694 -7.860 1.00 44.91 406 LYS A C 1
ATOM 3204 O O . LYS A 1 406 ? 15.973 16.891 -7.612 1.00 44.91 406 LYS A O 1
ATOM 3209 N N . ASP A 1 407 ? 15.738 15.203 -9.067 1.00 37.47 407 ASP A N 1
ATOM 3210 C CA . ASP A 1 407 ? 15.175 16.049 -10.113 1.00 37.47 407 ASP A CA 1
ATOM 3211 C C . ASP A 1 407 ? 13.669 16.205 -9.822 1.00 37.47 407 ASP A C 1
ATOM 3213 O O . ASP A 1 407 ? 12.885 15.261 -9.967 1.00 37.47 407 ASP A O 1
ATOM 3217 N N . THR A 1 408 ? 13.259 17.394 -9.370 1.00 38.03 408 THR A N 1
ATOM 3218 C CA . THR A 1 408 ? 11.850 17.839 -9.327 1.00 38.03 408 THR A CA 1
ATOM 3219 C C . THR A 1 408 ? 11.175 17.664 -10.692 1.00 38.03 408 THR A C 1
ATOM 3221 O O . THR A 1 408 ? 9.988 17.362 -10.754 1.00 38.03 408 THR A O 1
ATOM 3224 N N . ASP A 1 409 ? 11.979 17.655 -11.756 1.00 35.38 409 ASP A N 1
ATOM 3225 C CA . ASP A 1 409 ? 11.649 17.167 -13.087 1.00 35.38 409 ASP A CA 1
ATOM 3226 C C . ASP A 1 409 ? 12.254 15.779 -13.336 1.00 35.38 409 ASP A C 1
ATOM 3228 O O . ASP A 1 409 ? 13.182 15.631 -14.132 1.00 35.38 409 ASP A O 1
ATOM 3232 N N . GLY A 1 410 ? 11.713 14.714 -12.732 1.00 37.22 410 GLY A N 1
ATOM 3233 C CA . GLY A 1 410 ? 12.109 13.318 -13.029 1.00 37.22 410 GLY A CA 1
ATOM 3234 C C . GLY A 1 410 ? 12.068 12.945 -14.530 1.00 37.22 410 GLY A C 1
ATOM 3235 O O . GLY A 1 410 ? 12.545 11.890 -14.943 1.00 37.22 410 GLY A O 1
ATOM 3236 N N . ILE A 1 411 ? 11.536 13.842 -15.361 1.00 36.41 411 ILE A N 1
ATOM 3237 C CA . ILE A 1 411 ? 11.592 13.869 -16.818 1.00 36.41 411 ILE A CA 1
ATOM 3238 C C . ILE A 1 411 ? 13.015 14.061 -17.334 1.00 36.41 411 ILE A C 1
ATOM 3240 O O . ILE A 1 411 ? 13.361 13.397 -18.294 1.00 36.41 411 ILE A O 1
ATOM 3244 N N . GLY A 1 412 ? 13.855 14.922 -16.755 1.00 41.22 412 GLY A N 1
ATOM 3245 C CA . GLY A 1 412 ? 15.173 15.243 -17.314 1.00 41.22 412 GLY A CA 1
ATOM 3246 C C . GLY A 1 412 ? 16.063 14.006 -17.408 1.00 41.22 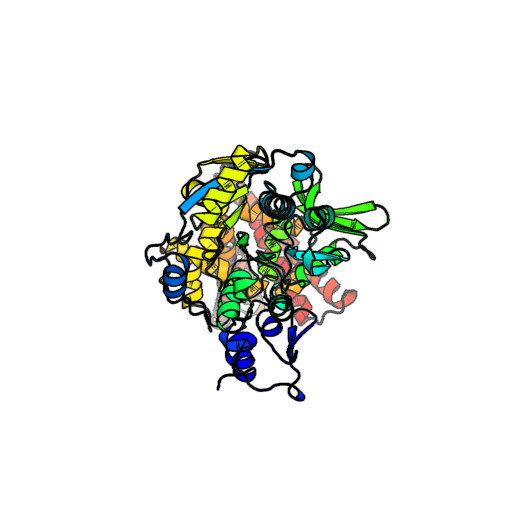412 GLY A C 1
ATOM 3247 O O . GLY A 1 412 ? 16.501 13.625 -18.495 1.00 41.22 412 GLY A O 1
ATOM 3248 N N . GLN A 1 413 ? 16.247 13.318 -16.280 1.00 44.94 413 GLN A N 1
ATOM 3249 C CA . GLN A 1 413 ? 17.068 12.114 -16.208 1.00 44.94 413 GLN A CA 1
ATOM 3250 C C . GLN A 1 413 ? 16.404 10.886 -16.844 1.00 44.94 413 GLN A C 1
ATOM 3252 O O . GLN A 1 413 ? 17.089 10.115 -17.513 1.00 44.94 413 GLN A O 1
ATOM 3257 N N . PHE A 1 414 ? 15.092 10.687 -16.683 1.00 43.84 414 PHE A N 1
ATOM 3258 C CA . PHE A 1 414 ? 14.423 9.549 -17.318 1.00 43.84 414 PHE A CA 1
ATOM 3259 C C . PHE A 1 414 ? 14.308 9.737 -18.839 1.00 43.84 414 PHE A C 1
ATOM 3261 O O . PHE A 1 414 ? 14.506 8.791 -19.590 1.00 43.84 414 PHE A O 1
ATOM 3268 N N . SER A 1 415 ? 14.097 10.966 -19.316 1.00 50.94 415 SER A N 1
ATOM 3269 C CA . SER A 1 415 ? 14.209 11.321 -20.735 1.00 50.94 415 SER A CA 1
ATOM 3270 C C . SER A 1 415 ? 15.622 11.088 -21.252 1.00 50.94 415 SER A C 1
ATOM 3272 O O . SER A 1 415 ? 15.763 10.636 -22.377 1.00 50.94 415 SER A O 1
ATOM 3274 N N . GLU A 1 416 ? 16.677 11.364 -20.478 1.00 64.38 416 GLU A N 1
ATOM 3275 C CA . GLU A 1 416 ? 18.051 11.004 -20.870 1.00 64.38 416 GLU A CA 1
ATOM 3276 C C . GLU A 1 416 ? 18.210 9.483 -21.008 1.00 64.38 416 GLU A C 1
ATOM 3278 O O . GLU A 1 416 ? 18.740 9.038 -22.015 1.00 64.38 416 GLU A O 1
ATOM 3283 N N . VAL A 1 417 ? 17.698 8.676 -20.070 1.00 62.50 417 VAL A N 1
ATOM 3284 C CA . VAL A 1 417 ? 17.756 7.202 -20.166 1.00 62.50 417 VAL A CA 1
ATOM 3285 C C . VAL A 1 417 ? 16.956 6.679 -21.363 1.00 62.50 417 VAL A C 1
ATOM 3287 O O . VAL A 1 417 ? 17.461 5.846 -22.111 1.00 62.50 417 VAL A O 1
ATOM 3290 N N . ILE A 1 418 ? 15.732 7.175 -21.589 1.00 54.44 418 ILE A N 1
ATOM 3291 C CA . ILE A 1 418 ? 14.927 6.786 -22.759 1.00 54.44 418 ILE A CA 1
ATOM 3292 C C . ILE A 1 418 ? 15.625 7.205 -24.046 1.00 54.44 418 ILE A C 1
ATOM 3294 O O . ILE A 1 418 ? 15.729 6.396 -24.960 1.00 54.44 418 ILE A O 1
ATOM 3298 N N . ARG A 1 419 ? 16.090 8.456 -24.140 1.00 63.50 419 ARG A N 1
ATOM 3299 C CA . ARG A 1 419 ? 16.790 8.950 -25.330 1.00 63.50 419 ARG A CA 1
ATOM 3300 C C . ARG A 1 419 ? 18.047 8.130 -25.576 1.00 63.50 419 ARG A C 1
ATOM 3302 O O . ARG A 1 419 ? 18.265 7.740 -26.711 1.00 63.50 419 ARG A O 1
ATOM 3309 N N . TYR A 1 420 ? 18.810 7.804 -24.535 1.00 79.75 420 TYR A N 1
ATOM 3310 C CA . TYR A 1 420 ? 19.974 6.929 -24.646 1.00 79.75 420 TYR A CA 1
ATOM 3311 C C . TYR A 1 420 ? 19.597 5.537 -25.160 1.00 79.75 420 TYR A C 1
ATOM 3313 O O . TYR A 1 420 ? 20.266 5.012 -26.040 1.00 79.75 420 TYR A O 1
ATOM 3321 N N . GLY A 1 421 ? 18.503 4.957 -24.660 1.00 69.06 421 GLY A N 1
ATOM 3322 C CA . GLY A 1 421 ? 17.993 3.671 -25.137 1.00 69.06 421 GLY A CA 1
ATOM 3323 C C . GLY A 1 421 ? 17.527 3.708 -26.597 1.00 69.06 421 GLY A C 1
ATOM 3324 O O . GLY A 1 421 ? 17.904 2.837 -27.370 1.00 69.06 421 GLY A O 1
ATOM 3325 N N . ILE A 1 422 ? 16.747 4.723 -26.990 1.00 66.44 422 ILE A N 1
ATOM 3326 C CA . ILE A 1 422 ? 16.261 4.906 -28.371 1.00 66.44 422 ILE A CA 1
ATOM 3327 C C . ILE A 1 422 ? 17.439 5.083 -29.325 1.00 66.44 422 ILE A C 1
ATOM 3329 O O . ILE A 1 422 ? 17.536 4.361 -30.313 1.00 66.44 422 ILE A O 1
ATOM 3333 N N . TRP A 1 423 ? 18.345 6.010 -29.013 1.00 78.19 423 TRP A N 1
ATOM 3334 C CA . TRP A 1 423 ? 19.516 6.256 -29.845 1.00 78.19 423 TRP A CA 1
ATOM 3335 C C . TRP A 1 423 ? 20.455 5.055 -29.859 1.00 78.19 423 TRP A C 1
ATOM 3337 O O . TRP A 1 423 ? 20.980 4.743 -30.911 1.00 78.19 423 TRP A O 1
ATOM 3347 N N . GLY A 1 424 ? 20.558 4.288 -28.769 1.00 75.88 424 GLY A N 1
ATOM 3348 C CA . GLY A 1 424 ? 21.279 3.014 -28.766 1.00 75.88 424 GLY A CA 1
ATOM 3349 C C . GLY A 1 424 ? 20.722 1.993 -29.768 1.00 75.88 424 GLY A C 1
ATOM 3350 O O . GLY A 1 424 ? 21.499 1.324 -30.442 1.00 75.88 424 GLY A O 1
ATOM 3351 N N . VAL A 1 425 ? 19.396 1.893 -29.923 1.00 70.69 425 VAL A N 1
ATOM 3352 C CA . VAL A 1 425 ? 18.777 1.035 -30.955 1.00 70.69 425 VAL A CA 1
ATOM 3353 C C . VAL A 1 425 ? 19.070 1.567 -32.359 1.00 70.69 425 VAL A C 1
ATOM 3355 O O . VAL A 1 425 ? 19.413 0.786 -33.244 1.00 70.69 425 VAL A O 1
ATOM 3358 N N . VAL A 1 426 ? 18.984 2.885 -32.561 1.00 69.75 426 VAL A N 1
ATOM 3359 C CA . VAL A 1 426 ? 19.329 3.526 -33.842 1.00 69.75 426 VAL A CA 1
ATOM 3360 C C . VAL A 1 426 ? 20.791 3.269 -34.206 1.00 69.75 426 VAL A C 1
ATOM 3362 O O . VAL A 1 426 ? 21.057 2.884 -35.337 1.00 69.75 426 VAL A O 1
ATOM 3365 N N . THR A 1 427 ? 21.716 3.372 -33.251 1.00 81.38 427 THR A N 1
ATOM 3366 C CA . THR A 1 427 ? 23.141 3.064 -33.436 1.00 81.38 427 THR A CA 1
ATOM 3367 C C . THR A 1 427 ? 23.360 1.622 -33.904 1.00 81.38 427 THR A C 1
ATOM 3369 O O . THR A 1 427 ? 24.171 1.377 -34.794 1.00 81.38 427 THR A O 1
ATOM 3372 N N . VAL A 1 428 ? 22.627 0.649 -33.348 1.00 77.88 428 VAL A N 1
ATOM 3373 C CA . VAL A 1 428 ? 22.723 -0.761 -33.777 1.00 77.88 428 VAL A CA 1
ATOM 3374 C C . VAL A 1 428 ? 22.225 -0.941 -35.213 1.00 77.88 428 VAL A C 1
ATOM 3376 O O . VAL A 1 428 ? 22.887 -1.602 -36.010 1.00 77.88 428 VAL A O 1
ATOM 3379 N N . LEU A 1 429 ? 21.086 -0.335 -35.559 1.00 69.44 429 LEU A N 1
ATOM 3380 C CA . LEU A 1 429 ? 20.540 -0.388 -36.919 1.00 69.44 429 LEU A CA 1
ATOM 3381 C C . LEU A 1 429 ? 21.458 0.310 -37.927 1.00 69.44 429 LEU A C 1
ATOM 3383 O O . LEU A 1 429 ? 21.691 -0.218 -39.012 1.00 69.44 429 LEU A O 1
ATOM 3387 N N . PHE A 1 430 ? 22.004 1.465 -37.547 1.00 78.75 430 PHE A N 1
ATOM 3388 C CA . PHE A 1 430 ? 22.954 2.220 -38.350 1.00 78.75 430 PHE A CA 1
ATOM 3389 C C . PHE A 1 430 ? 24.203 1.388 -38.639 1.00 78.75 430 PHE A C 1
ATOM 3391 O O . PHE A 1 430 ? 24.566 1.270 -39.800 1.00 78.75 430 PHE A O 1
ATOM 3398 N N . SER A 1 431 ? 24.776 0.729 -37.624 1.00 86.38 431 SER A N 1
ATOM 3399 C CA . SER A 1 431 ? 25.928 -0.174 -37.777 1.00 86.38 431 SER A CA 1
ATOM 3400 C C . SER A 1 431 ? 25.680 -1.292 -38.792 1.00 86.38 431 SER A C 1
ATOM 3402 O O . SER A 1 431 ? 26.523 -1.574 -39.649 1.00 86.38 431 SER A O 1
ATOM 3404 N N . TYR A 1 432 ? 24.503 -1.920 -38.726 1.00 80.31 432 TYR A N 1
ATOM 3405 C CA . TYR A 1 432 ? 24.137 -2.974 -39.667 1.00 80.31 432 TYR A CA 1
ATOM 3406 C C . TYR A 1 432 ? 23.979 -2.428 -41.091 1.00 80.31 4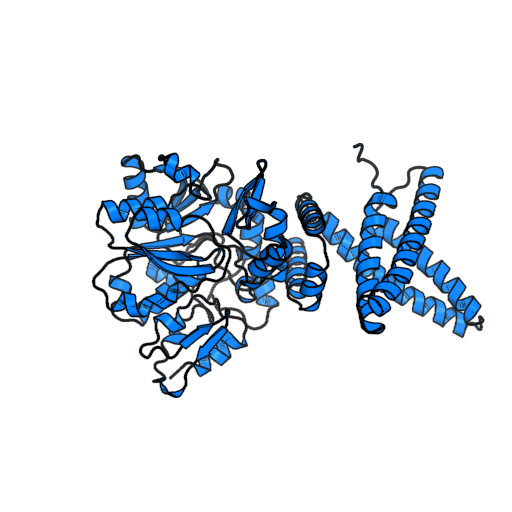32 TYR A C 1
ATOM 3408 O O . TYR A 1 432 ? 24.524 -3.000 -42.034 1.00 80.31 432 TYR A O 1
ATOM 3416 N N . LEU A 1 433 ? 23.285 -1.296 -41.246 1.00 77.75 433 LEU A N 1
ATOM 3417 C CA . LEU A 1 433 ? 23.040 -0.670 -42.544 1.00 77.75 433 LEU A CA 1
ATOM 3418 C C . LEU A 1 433 ? 24.330 -0.157 -43.195 1.00 77.75 433 LEU A C 1
ATOM 3420 O O . LEU A 1 433 ? 24.531 -0.381 -44.386 1.00 77.75 433 LEU A O 1
ATOM 3424 N N . SER A 1 434 ? 25.213 0.498 -42.434 1.00 86.88 434 SER A N 1
ATOM 3425 C CA . SER A 1 434 ? 26.491 0.992 -42.954 1.00 86.88 434 SER A CA 1
ATOM 3426 C C . SER A 1 434 ? 27.400 -0.150 -43.387 1.00 86.88 434 SER A C 1
ATOM 3428 O O . SER A 1 434 ? 28.031 -0.053 -44.434 1.00 86.88 434 SER A O 1
ATOM 3430 N N . TYR A 1 435 ? 27.433 -1.250 -42.631 1.00 90.50 435 TYR A N 1
ATOM 3431 C CA . TYR A 1 435 ? 28.167 -2.448 -43.033 1.00 90.50 435 TYR A CA 1
ATOM 3432 C C . TYR A 1 435 ? 27.597 -3.058 -44.321 1.00 90.50 435 TYR A C 1
ATOM 3434 O O . TYR A 1 435 ? 28.338 -3.269 -45.279 1.00 90.50 435 TYR A O 1
ATOM 3442 N N . TRP A 1 436 ? 26.284 -3.298 -44.360 1.00 92.56 436 TRP A N 1
ATOM 3443 C CA . TRP A 1 436 ? 25.611 -3.898 -45.512 1.00 92.56 436 TRP A CA 1
ATOM 3444 C C . TRP A 1 436 ? 25.805 -3.072 -46.789 1.00 92.56 436 TRP A C 1
ATOM 3446 O O . TRP A 1 436 ? 26.164 -3.627 -47.824 1.00 92.56 436 TRP A O 1
ATOM 3456 N N . LEU A 1 437 ? 25.646 -1.747 -46.709 1.00 89.81 437 LEU A N 1
ATOM 3457 C CA . LEU A 1 437 ? 25.819 -0.852 -47.852 1.00 89.81 437 LEU A CA 1
ATOM 3458 C C . LEU A 1 437 ? 27.247 -0.909 -48.410 1.00 89.81 437 LEU A C 1
ATOM 3460 O O . LEU A 1 437 ? 27.424 -0.990 -49.620 1.00 89.81 437 LEU A O 1
ATOM 3464 N N . LEU A 1 438 ? 28.263 -0.904 -47.543 1.00 92.25 438 LEU A N 1
ATOM 3465 C CA . LEU A 1 438 ? 29.665 -0.993 -47.964 1.00 92.25 438 LEU A CA 1
ATOM 3466 C C . LEU A 1 438 ? 29.962 -2.319 -48.672 1.00 92.25 438 LEU A C 1
ATOM 3468 O O . LEU A 1 438 ? 30.630 -2.320 -49.702 1.00 92.25 438 LEU A O 1
ATOM 3472 N N . VAL A 1 439 ? 29.423 -3.430 -48.165 1.00 89.94 439 VAL A N 1
ATOM 3473 C CA . VAL A 1 439 ? 29.567 -4.745 -48.809 1.00 89.94 439 VAL A CA 1
ATOM 3474 C C . VAL A 1 439 ? 28.877 -4.771 -50.177 1.00 89.94 439 VAL A C 1
ATOM 3476 O O . VAL A 1 439 ? 29.461 -5.258 -51.141 1.00 89.94 439 VAL A O 1
ATOM 3479 N N . VAL A 1 440 ? 27.670 -4.204 -50.301 1.00 92.69 440 VAL A N 1
ATOM 3480 C CA . VAL A 1 440 ? 26.948 -4.105 -51.587 1.00 92.69 440 VAL A CA 1
ATOM 3481 C C . VAL A 1 440 ? 27.695 -3.229 -52.599 1.00 92.69 440 VAL A C 1
ATOM 3483 O O . VAL A 1 440 ? 27.664 -3.510 -53.793 1.00 92.69 440 VAL A O 1
ATOM 3486 N N . LEU A 1 441 ? 28.415 -2.208 -52.132 1.00 94.75 441 LEU A N 1
ATOM 3487 C CA . LEU A 1 441 ? 29.283 -1.358 -52.955 1.00 94.75 441 LEU A CA 1
ATOM 3488 C C . LEU A 1 441 ? 30.632 -2.016 -53.310 1.00 94.75 441 LEU A C 1
ATOM 3490 O O . LEU A 1 441 ? 31.490 -1.364 -53.902 1.00 94.75 441 LEU A O 1
ATOM 3494 N N . GLY A 1 442 ? 30.833 -3.290 -52.959 1.00 92.25 442 GLY A N 1
ATOM 3495 C CA . GLY A 1 442 ? 32.028 -4.060 -53.310 1.00 92.25 442 GLY A CA 1
ATOM 3496 C C . GLY A 1 442 ? 33.221 -3.852 -52.375 1.00 92.25 442 GLY A C 1
ATOM 3497 O O . GLY A 1 442 ? 34.332 -4.257 -52.711 1.00 92.25 442 GLY A O 1
ATOM 3498 N N . VAL A 1 443 ? 33.029 -3.235 -51.204 1.00 94.62 443 VAL A N 1
ATOM 3499 C CA . VAL A 1 443 ? 34.091 -3.108 -50.196 1.00 94.62 443 VAL A CA 1
ATOM 3500 C C . VAL A 1 443 ? 34.283 -4.450 -49.492 1.00 94.62 443 VAL A C 1
ATOM 3502 O O . VAL A 1 443 ? 33.320 -5.053 -49.017 1.00 94.62 443 VAL A O 1
ATOM 3505 N N . ASP A 1 444 ? 35.539 -4.894 -49.375 1.00 96.06 444 ASP A N 1
ATOM 3506 C CA . ASP A 1 444 ? 35.889 -6.098 -48.615 1.00 96.06 444 ASP A CA 1
ATOM 3507 C C . ASP A 1 444 ? 35.276 -6.066 -47.207 1.00 96.06 444 ASP A C 1
ATOM 3509 O O . ASP A 1 444 ? 35.323 -5.051 -46.510 1.00 96.06 444 ASP A O 1
ATOM 3513 N N . TYR A 1 445 ? 34.724 -7.193 -46.759 1.00 85.69 445 TYR A N 1
ATOM 3514 C CA . TYR A 1 445 ? 33.933 -7.257 -45.533 1.00 85.69 445 TYR A CA 1
ATOM 3515 C C . TYR A 1 445 ? 34.716 -6.865 -44.265 1.00 85.69 445 TYR A C 1
ATOM 3517 O O . TYR A 1 445 ? 34.115 -6.366 -43.310 1.00 85.69 445 TYR A O 1
ATOM 3525 N N . LYS A 1 446 ? 36.043 -7.052 -44.222 1.00 85.50 446 LYS A N 1
ATOM 3526 C CA . LYS A 1 446 ? 36.870 -6.646 -43.071 1.00 85.50 446 LYS A CA 1
ATOM 3527 C C . LYS A 1 446 ? 37.012 -5.132 -43.040 1.00 85.50 446 LYS A C 1
ATOM 3529 O O . LYS A 1 446 ? 36.837 -4.515 -41.987 1.00 85.50 446 LYS A O 1
ATOM 3534 N N . VAL A 1 447 ? 37.275 -4.543 -44.207 1.00 88.19 447 VAL A N 1
ATOM 3535 C CA . VAL A 1 447 ? 37.364 -3.091 -44.396 1.00 88.19 447 VAL A CA 1
ATOM 3536 C C . VAL A 1 447 ? 35.999 -2.446 -44.138 1.00 88.19 447 VAL A C 1
ATOM 3538 O O . VAL A 1 447 ? 35.912 -1.476 -43.386 1.00 88.19 447 VAL A O 1
ATOM 3541 N N . ALA A 1 448 ? 34.917 -3.039 -44.645 1.00 86.25 448 ALA A N 1
ATOM 3542 C CA . ALA A 1 448 ? 33.543 -2.603 -44.414 1.00 86.25 448 ALA A CA 1
ATOM 3543 C C . ALA A 1 448 ? 33.168 -2.636 -42.925 1.00 86.25 448 ALA A C 1
ATOM 3545 O O . ALA A 1 448 ? 32.582 -1.683 -42.412 1.00 86.25 448 ALA A O 1
ATOM 3546 N N . ASN A 1 449 ? 33.539 -3.695 -42.198 1.00 84.31 449 ASN A N 1
ATOM 3547 C CA . ASN A 1 449 ? 33.298 -3.792 -40.758 1.00 84.31 449 ASN A CA 1
ATOM 3548 C C . ASN A 1 449 ? 34.087 -2.732 -39.975 1.00 84.31 449 ASN A C 1
ATOM 3550 O O . ASN A 1 449 ? 33.534 -2.082 -39.088 1.00 84.31 449 ASN A O 1
ATOM 3554 N N . PHE A 1 450 ? 35.358 -2.508 -40.320 1.00 88.19 450 PHE A N 1
ATOM 3555 C CA . PHE A 1 450 ? 36.169 -1.469 -39.683 1.00 88.19 450 PHE A CA 1
ATOM 3556 C C . PHE A 1 450 ? 35.585 -0.067 -39.907 1.00 88.19 450 PHE A C 1
ATOM 3558 O O . PHE A 1 450 ? 35.380 0.674 -38.942 1.00 88.19 450 PHE A O 1
ATOM 3565 N N . ILE A 1 451 ? 35.246 0.277 -41.154 1.00 87.75 451 ILE A N 1
ATOM 3566 C CA . ILE A 1 451 ? 34.615 1.559 -41.498 1.00 87.75 451 ILE A CA 1
ATOM 3567 C C . ILE A 1 451 ? 33.272 1.699 -40.769 1.00 87.75 451 ILE A C 1
ATOM 3569 O O . ILE A 1 451 ? 33.020 2.727 -40.139 1.00 87.75 451 ILE A O 1
ATOM 3573 N N . SER A 1 452 ? 32.439 0.653 -40.769 1.00 87.44 452 SER A N 1
ATOM 3574 C CA . SER A 1 452 ? 31.149 0.649 -40.069 1.00 87.44 452 SER A CA 1
ATOM 3575 C C . SER A 1 452 ? 31.301 0.899 -38.563 1.00 87.44 452 SER A C 1
ATOM 3577 O O . SER A 1 452 ? 30.559 1.696 -37.986 1.00 87.44 452 SER A O 1
ATOM 3579 N N . LEU A 1 453 ? 32.309 0.309 -37.912 1.00 86.62 453 LEU A N 1
ATOM 3580 C CA . LEU A 1 453 ? 32.589 0.541 -36.491 1.00 86.62 453 LEU A CA 1
ATOM 3581 C C . LEU A 1 453 ? 32.987 1.993 -36.196 1.00 86.62 453 LEU A C 1
ATOM 3583 O O . LEU A 1 453 ? 32.559 2.547 -35.178 1.00 86.62 453 LEU A O 1
ATOM 3587 N N . VAL A 1 454 ? 33.788 2.619 -37.063 1.00 88.69 454 VAL A N 1
ATOM 3588 C CA . VAL A 1 454 ? 34.174 4.035 -36.931 1.00 88.69 454 VAL A CA 1
ATOM 3589 C C . VAL A 1 454 ? 32.958 4.943 -37.111 1.00 88.69 454 VAL A C 1
ATOM 3591 O O . VAL A 1 454 ? 32.715 5.816 -36.271 1.00 88.69 454 VAL A O 1
ATOM 3594 N N . LEU A 1 455 ? 32.154 4.707 -38.150 1.00 86.56 455 LEU A N 1
ATOM 3595 C CA . LEU A 1 455 ? 30.920 5.453 -38.404 1.00 86.56 455 LEU A CA 1
ATOM 3596 C C . LEU A 1 455 ? 29.936 5.318 -37.236 1.00 86.56 455 LEU A C 1
ATOM 3598 O O . LEU A 1 455 ? 29.423 6.320 -36.746 1.00 86.56 455 LEU A O 1
ATOM 3602 N N . THR A 1 456 ? 29.742 4.104 -36.721 1.00 88.25 456 THR A N 1
ATOM 3603 C CA . THR A 1 456 ? 28.841 3.811 -35.595 1.00 88.25 456 THR A CA 1
ATOM 3604 C C . THR A 1 456 ? 29.277 4.513 -34.312 1.00 88.25 456 THR A C 1
ATOM 3606 O O . THR A 1 456 ? 28.459 5.100 -33.607 1.00 88.25 456 THR A O 1
ATOM 3609 N N . LYS A 1 457 ? 30.575 4.496 -33.983 1.00 88.94 457 LYS A N 1
ATOM 3610 C CA . LYS A 1 457 ? 31.091 5.205 -32.798 1.00 88.94 457 LYS A CA 1
ATOM 3611 C C . LYS A 1 457 ? 30.961 6.722 -32.939 1.00 88.94 457 LYS A C 1
ATOM 3613 O O . LYS A 1 457 ? 30.704 7.397 -31.941 1.00 88.94 457 LYS A O 1
ATOM 3618 N N . THR A 1 458 ? 31.118 7.238 -34.156 1.00 86.94 458 THR A N 1
ATOM 3619 C CA . THR A 1 458 ? 30.967 8.665 -34.467 1.00 86.94 458 THR A CA 1
ATOM 3620 C C . THR A 1 458 ? 29.508 9.095 -34.339 1.00 86.94 458 THR A C 1
ATOM 3622 O O . THR A 1 458 ? 29.217 10.061 -33.637 1.00 86.94 458 THR A O 1
ATOM 3625 N N . GLU A 1 459 ? 28.581 8.335 -34.924 1.00 87.31 459 GLU A N 1
ATOM 3626 C CA . GLU A 1 459 ? 27.136 8.526 -34.766 1.00 87.31 459 GLU A CA 1
ATOM 3627 C C . GLU A 1 459 ? 26.747 8.505 -33.285 1.00 87.31 459 GLU A C 1
ATOM 3629 O O . GLU A 1 459 ? 26.185 9.483 -32.794 1.00 87.31 459 GLU A O 1
ATOM 3634 N N . ALA A 1 460 ? 27.152 7.474 -32.540 1.00 85.69 460 ALA A N 1
ATOM 3635 C CA . ALA A 1 460 ? 26.839 7.350 -31.122 1.00 85.69 460 ALA A CA 1
ATOM 3636 C C . ALA A 1 460 ? 27.396 8.515 -30.291 1.00 85.69 460 ALA A C 1
ATOM 3638 O O . ALA A 1 460 ? 26.789 8.909 -29.294 1.00 85.69 460 ALA A O 1
ATOM 3639 N N . TYR A 1 461 ? 28.559 9.069 -30.646 1.00 90.25 461 TYR A N 1
ATOM 3640 C CA . TYR A 1 461 ? 29.083 10.271 -29.997 1.00 90.25 461 TYR A CA 1
ATOM 3641 C C . TYR A 1 461 ? 28.184 11.480 -30.275 1.00 90.25 461 TYR A C 1
ATOM 3643 O O . TYR A 1 461 ? 27.725 12.129 -29.330 1.00 90.25 461 TYR A O 1
ATOM 3651 N N . LEU A 1 462 ? 27.888 11.751 -31.549 1.00 84.31 462 LEU A N 1
ATOM 3652 C CA . LEU A 1 462 ? 27.081 12.897 -31.975 1.00 84.31 462 LEU A CA 1
ATOM 3653 C C . LEU A 1 462 ? 25.674 12.840 -31.377 1.00 84.31 462 LEU A C 1
ATOM 3655 O O . LEU A 1 462 ? 25.181 13.837 -30.843 1.00 84.31 462 LEU A O 1
ATOM 3659 N N . THR A 1 463 ? 25.032 11.675 -31.392 1.00 78.94 463 THR A N 1
ATOM 3660 C CA . THR A 1 463 ? 23.660 11.543 -30.904 1.00 78.94 463 THR A CA 1
ATOM 3661 C C . THR A 1 463 ? 23.575 11.621 -29.388 1.00 78.94 463 THR A C 1
ATOM 3663 O O . THR A 1 463 ? 22.688 12.295 -28.847 1.00 78.94 463 THR A O 1
ATOM 3666 N N . ASN A 1 464 ? 24.560 11.066 -28.679 1.00 84.56 464 ASN A N 1
ATOM 3667 C CA . ASN A 1 464 ? 24.669 11.255 -27.236 1.00 84.56 464 ASN A CA 1
ATOM 3668 C C . ASN A 1 464 ? 24.936 12.717 -26.861 1.00 84.56 464 ASN A C 1
ATOM 3670 O O . ASN A 1 464 ? 24.308 13.225 -25.928 1.00 84.56 464 ASN A O 1
ATOM 3674 N N . LYS A 1 465 ? 25.800 13.410 -27.608 1.00 84.62 465 LYS A N 1
ATOM 3675 C CA . LYS A 1 465 ? 26.105 14.830 -27.409 1.00 84.62 465 LYS A CA 1
ATOM 3676 C C . LYS A 1 465 ? 24.870 15.704 -27.595 1.00 84.62 465 LYS A C 1
ATOM 3678 O O . LYS A 1 465 ? 24.473 16.406 -26.666 1.00 84.62 465 LYS A O 1
ATOM 3683 N N . PHE A 1 466 ? 24.252 15.657 -28.774 1.00 74.94 466 PHE A N 1
ATOM 3684 C CA . PHE A 1 466 ? 23.214 16.610 -29.170 1.00 74.94 466 PHE A CA 1
ATOM 3685 C C . PHE A 1 466 ? 21.820 16.223 -28.683 1.00 74.94 466 PHE A C 1
ATOM 3687 O O . PHE A 1 466 ? 21.071 17.084 -28.222 1.00 74.94 466 PHE A O 1
ATOM 3694 N N . PHE A 1 467 ? 21.461 14.939 -28.734 1.00 68.56 467 PHE A N 1
ATOM 3695 C CA . PHE A 1 467 ? 20.088 14.512 -28.466 1.00 68.56 467 PHE A CA 1
ATOM 3696 C C . PHE A 1 467 ? 19.903 13.940 -27.066 1.00 68.56 467 PHE A C 1
ATOM 3698 O O . PHE A 1 467 ? 18.887 14.243 -26.432 1.00 68.56 467 PHE A O 1
ATOM 3705 N N . VAL A 1 468 ? 20.859 13.165 -26.544 1.00 74.62 468 VAL A N 1
ATOM 3706 C CA . VAL A 1 468 ? 20.723 12.537 -25.219 1.00 74.62 468 VAL A CA 1
ATOM 3707 C C . VAL A 1 468 ? 21.084 13.509 -24.100 1.00 74.62 468 VAL A C 1
ATOM 3709 O O . VAL A 1 468 ? 20.205 13.922 -23.342 1.00 74.62 468 VAL A O 1
ATOM 3712 N N . PHE A 1 469 ? 22.351 13.906 -24.002 1.00 80.88 469 PHE A N 1
ATOM 3713 C CA . PHE A 1 469 ? 22.874 14.685 -22.878 1.00 80.88 469 PHE A CA 1
ATOM 3714 C C . PHE A 1 469 ? 22.842 16.196 -23.115 1.00 80.88 469 PHE A C 1
ATOM 3716 O O . PHE A 1 469 ? 22.866 16.955 -22.143 1.00 80.88 469 PHE A O 1
ATOM 3723 N N . ARG A 1 470 ? 22.702 16.627 -24.378 1.00 76.38 470 ARG A N 1
ATOM 3724 C CA . ARG A 1 470 ? 22.668 18.039 -24.795 1.00 76.38 470 ARG A CA 1
ATOM 3725 C C . ARG A 1 470 ? 23.879 18.816 -24.256 1.00 76.38 470 ARG A C 1
ATOM 3727 O O . ARG A 1 470 ? 23.706 19.886 -23.671 1.00 76.38 470 ARG A O 1
ATOM 3734 N N . SER A 1 471 ? 25.086 18.254 -24.377 1.00 81.44 471 SER A N 1
ATOM 3735 C CA . SER A 1 471 ? 26.301 18.942 -23.920 1.00 81.44 471 SER A CA 1
ATOM 3736 C C . SER A 1 471 ? 26.693 20.060 -24.886 1.00 81.44 471 SER A C 1
ATOM 3738 O O . SER A 1 471 ? 26.523 19.948 -26.103 1.00 81.44 471 SER A O 1
ATOM 3740 N N . LYS A 1 472 ? 27.241 21.144 -24.334 1.00 77.06 472 LYS A N 1
ATOM 3741 C CA . LYS A 1 472 ? 27.853 22.243 -25.085 1.00 77.06 472 LYS A CA 1
ATOM 3742 C C . LYS A 1 472 ? 29.340 22.270 -24.750 1.00 77.06 472 LYS A C 1
ATOM 3744 O O . LYS A 1 472 ? 29.701 22.121 -23.587 1.00 77.06 472 LYS A O 1
ATOM 3749 N N . ALA A 1 473 ? 30.180 22.387 -25.773 1.00 79.50 473 ALA A N 1
ATOM 3750 C CA . ALA A 1 473 ? 31.620 22.544 -25.613 1.00 79.50 473 ALA A CA 1
ATOM 3751 C C . ALA A 1 473 ? 31.985 23.960 -26.063 1.00 79.50 473 ALA A C 1
ATOM 3753 O O . ALA A 1 473 ? 31.886 24.265 -27.248 1.00 79.50 473 ALA A O 1
ATOM 3754 N N . ASP A 1 474 ? 32.389 24.806 -25.118 1.00 76.56 474 ASP A N 1
ATOM 3755 C CA . ASP A 1 474 ? 32.552 26.249 -25.347 1.00 76.56 474 ASP A CA 1
ATOM 3756 C C . ASP A 1 474 ? 33.914 26.615 -25.978 1.00 76.56 474 ASP A C 1
ATOM 3758 O O . ASP A 1 474 ? 34.186 27.775 -26.270 1.00 76.56 474 ASP A O 1
ATOM 3762 N N . SER A 1 475 ? 34.794 25.631 -26.209 1.00 84.50 475 SER A N 1
ATOM 3763 C CA . SER A 1 475 ? 36.086 25.821 -26.883 1.00 84.50 475 SER A CA 1
ATOM 3764 C C . SER A 1 475 ? 36.541 24.572 -27.647 1.00 84.50 475 SER A C 1
ATOM 3766 O O . SER A 1 475 ? 36.150 23.447 -27.321 1.00 84.50 475 SER A O 1
ATOM 3768 N N . LYS A 1 476 ? 37.446 24.750 -28.624 1.00 82.88 476 LYS A N 1
ATOM 3769 C CA . LYS A 1 476 ? 38.084 23.635 -29.357 1.00 82.88 476 LYS A CA 1
ATOM 3770 C C . LYS A 1 476 ? 38.789 22.650 -28.412 1.00 82.88 476 LYS A C 1
ATOM 3772 O O . LYS A 1 476 ? 38.689 21.441 -28.600 1.00 82.88 476 LYS A O 1
ATOM 3777 N N . LYS A 1 477 ? 39.440 23.154 -27.355 1.00 83.81 477 LYS A N 1
ATOM 3778 C CA . LYS A 1 477 ? 40.105 22.329 -26.332 1.00 83.81 477 LYS A CA 1
ATOM 3779 C C . LYS A 1 477 ? 39.102 21.488 -25.534 1.00 83.81 477 LYS A C 1
ATOM 3781 O O . LYS A 1 477 ? 39.350 20.309 -25.298 1.00 83.81 477 LYS A O 1
ATOM 3786 N N . ALA A 1 478 ? 37.958 22.066 -25.164 1.00 83.25 478 ALA A N 1
ATOM 3787 C CA . ALA A 1 478 ? 36.894 21.342 -24.468 1.00 83.25 478 ALA A CA 1
ATOM 3788 C C . ALA A 1 478 ? 36.267 20.248 -25.346 1.00 83.25 478 ALA A C 1
ATOM 3790 O O . ALA A 1 478 ? 35.989 19.157 -24.855 1.00 83.25 478 ALA A O 1
ATOM 3791 N N . LEU A 1 479 ? 36.096 20.511 -26.647 1.00 85.62 479 LEU A N 1
ATOM 3792 C CA . LEU A 1 479 ? 35.582 19.524 -27.597 1.00 85.62 479 LEU A CA 1
ATOM 3793 C C . LEU A 1 479 ? 36.536 18.331 -27.759 1.00 85.62 479 LEU A C 1
ATOM 3795 O O . LEU A 1 479 ? 36.096 17.188 -27.678 1.00 85.62 479 LEU A O 1
ATOM 3799 N N . LEU A 1 480 ? 37.837 18.586 -27.932 1.00 87.69 480 LEU A N 1
ATOM 3800 C CA . LEU A 1 480 ? 38.842 17.522 -28.048 1.00 87.69 480 LEU A CA 1
ATOM 3801 C C . LEU A 1 480 ? 38.914 16.660 -26.782 1.00 87.69 480 LEU A C 1
ATOM 3803 O O . LEU A 1 480 ? 38.977 15.435 -26.877 1.00 87.69 480 LEU A O 1
ATOM 3807 N N . LEU A 1 481 ? 38.837 17.279 -25.601 1.00 86.69 481 LEU A N 1
ATOM 3808 C CA . LEU A 1 481 ? 38.808 16.552 -24.332 1.00 86.69 481 LEU A CA 1
ATOM 3809 C C . LEU A 1 481 ? 37.530 15.711 -24.176 1.00 86.69 481 LEU A C 1
ATOM 3811 O O . LEU A 1 481 ? 37.586 14.593 -23.669 1.00 86.69 481 LEU A O 1
ATOM 3815 N N . GLU A 1 482 ? 36.379 16.217 -24.628 1.00 90.62 482 GLU A N 1
ATOM 3816 C CA . GLU A 1 482 ? 35.117 15.468 -24.628 1.00 90.62 482 GLU A CA 1
ATOM 3817 C C . GLU A 1 482 ? 35.197 14.230 -25.536 1.00 90.62 482 GLU A C 1
ATOM 3819 O O . GLU A 1 482 ? 34.841 13.133 -25.102 1.00 90.62 482 GLU A O 1
ATOM 3824 N N . ILE A 1 483 ? 35.712 14.381 -26.762 1.00 89.38 483 ILE A N 1
ATOM 3825 C CA . ILE A 1 483 ? 35.915 13.272 -27.710 1.00 89.38 483 ILE A CA 1
ATOM 3826 C C . ILE A 1 483 ? 36.884 12.240 -27.126 1.00 89.38 483 ILE A C 1
ATOM 3828 O O . ILE A 1 483 ? 36.589 11.043 -27.137 1.00 89.38 483 ILE A O 1
ATOM 3832 N N . PHE A 1 484 ? 38.008 12.689 -26.561 1.00 91.12 484 PHE A N 1
ATOM 3833 C CA . PHE A 1 484 ? 38.978 11.807 -25.913 1.00 91.12 484 PHE A CA 1
ATOM 3834 C C . PHE A 1 484 ? 38.337 11.009 -24.772 1.00 91.12 484 PHE A C 1
ATOM 3836 O O . PHE A 1 484 ? 38.426 9.782 -24.746 1.00 91.12 484 PHE A O 1
ATOM 3843 N N . ASN A 1 485 ? 37.614 11.683 -23.873 1.00 89.62 485 ASN A N 1
ATOM 3844 C CA . ASN A 1 485 ? 36.913 11.032 -22.768 1.00 89.62 485 ASN A CA 1
ATOM 3845 C C . ASN A 1 485 ? 35.859 10.037 -23.265 1.00 89.62 485 ASN A C 1
ATOM 3847 O O . ASN A 1 485 ? 35.686 8.976 -22.661 1.00 89.62 485 ASN A O 1
ATOM 3851 N N . PHE A 1 486 ? 35.159 10.342 -24.360 1.00 91.44 486 PHE A N 1
ATOM 3852 C CA . PHE A 1 486 ? 34.220 9.404 -24.971 1.00 91.44 486 PHE A CA 1
ATOM 3853 C C . PHE A 1 486 ? 34.936 8.136 -25.438 1.00 91.44 486 PHE A C 1
ATOM 3855 O O . PHE A 1 486 ? 34.553 7.041 -25.036 1.00 91.44 486 PHE A O 1
ATOM 3862 N N . ILE A 1 487 ? 36.000 8.263 -26.232 1.00 89.81 487 ILE A N 1
ATOM 3863 C CA . ILE A 1 487 ? 36.746 7.110 -26.759 1.00 89.81 487 ILE A CA 1
ATOM 3864 C C . ILE A 1 487 ? 37.344 6.285 -25.614 1.00 89.81 487 ILE A C 1
ATOM 3866 O O . ILE A 1 487 ? 37.164 5.067 -25.574 1.00 89.81 487 ILE A O 1
ATOM 3870 N N . TRP A 1 488 ? 37.983 6.950 -24.650 1.00 90.44 488 TRP A N 1
ATOM 3871 C CA . TRP A 1 488 ? 38.614 6.314 -23.496 1.00 90.44 488 TRP A CA 1
ATOM 3872 C C . TRP A 1 488 ? 37.615 5.523 -22.646 1.00 90.44 488 TRP A C 1
ATOM 3874 O O . TRP A 1 488 ? 37.823 4.343 -22.361 1.00 90.44 488 TRP A O 1
ATOM 3884 N N . THR A 1 489 ? 36.485 6.139 -22.284 1.00 88.88 489 THR A N 1
ATOM 3885 C CA . THR A 1 489 ? 35.458 5.466 -21.471 1.00 88.88 489 THR A CA 1
ATOM 3886 C C . THR A 1 489 ? 34.820 4.288 -22.205 1.00 88.88 489 THR A C 1
ATOM 3888 O O . THR A 1 489 ? 34.555 3.265 -21.577 1.00 88.88 489 THR A O 1
ATOM 3891 N N . ARG A 1 490 ? 34.631 4.373 -23.529 1.00 89.69 490 ARG A N 1
ATOM 3892 C CA . ARG A 1 490 ? 34.149 3.244 -24.342 1.00 89.69 490 ARG A CA 1
ATOM 3893 C C . ARG A 1 490 ? 35.162 2.105 -24.412 1.00 89.69 490 ARG A C 1
ATOM 3895 O O . ARG A 1 490 ? 34.752 0.950 -24.349 1.00 89.69 490 ARG A O 1
ATOM 3902 N N . GLY A 1 491 ? 36.454 2.418 -24.499 1.00 87.81 491 GLY A N 1
ATOM 3903 C CA . GLY A 1 491 ? 37.527 1.425 -24.418 1.00 87.81 491 GLY A CA 1
ATOM 3904 C C . GLY A 1 491 ? 37.518 0.686 -23.080 1.00 87.81 491 GLY A C 1
ATOM 3905 O O . GLY A 1 491 ? 37.485 -0.541 -23.056 1.00 87.81 491 GLY A O 1
ATOM 3906 N N . LEU A 1 492 ? 37.433 1.425 -21.971 1.00 90.81 492 LEU A N 1
ATOM 3907 C CA . LEU A 1 492 ? 37.387 0.852 -20.622 1.00 90.81 492 LEU A CA 1
ATOM 3908 C C . LEU A 1 492 ? 36.159 -0.044 -20.423 1.00 90.81 492 LEU A C 1
ATOM 3910 O O . LEU A 1 492 ? 36.283 -1.162 -19.930 1.00 90.81 492 LEU A O 1
ATOM 3914 N N . VAL A 1 493 ? 34.974 0.401 -20.852 1.00 89.88 493 VAL A N 1
ATOM 3915 C CA . VAL A 1 493 ? 33.764 -0.434 -20.786 1.00 89.88 493 VAL A CA 1
ATOM 3916 C C . VAL A 1 493 ? 33.875 -1.662 -21.694 1.00 89.88 493 VAL A C 1
ATOM 3918 O O . VAL A 1 493 ? 33.353 -2.714 -21.338 1.00 89.88 493 VAL A O 1
ATOM 3921 N N . GLY A 1 494 ? 34.584 -1.569 -22.821 1.00 87.25 494 GLY A N 1
ATOM 3922 C CA . GLY A 1 494 ? 34.907 -2.722 -23.665 1.00 87.25 494 GLY A CA 1
ATOM 3923 C C . GLY A 1 494 ? 35.780 -3.760 -22.953 1.00 87.25 494 GLY A C 1
ATOM 3924 O O . GLY A 1 494 ? 35.502 -4.951 -23.051 1.00 87.25 494 GLY A O 1
ATOM 3925 N N . LEU A 1 495 ? 36.774 -3.329 -22.169 1.00 90.06 495 LEU A N 1
ATOM 3926 C CA . LEU A 1 495 ? 37.563 -4.239 -21.327 1.00 90.06 495 LEU A CA 1
ATOM 3927 C C . LEU A 1 495 ? 36.697 -4.893 -20.245 1.00 90.06 495 LEU A C 1
ATOM 3929 O O . LEU A 1 495 ? 36.826 -6.089 -19.992 1.00 90.06 495 LEU A O 1
ATOM 3933 N N . VAL A 1 496 ? 35.777 -4.131 -19.644 1.00 88.44 496 VAL A N 1
ATOM 3934 C CA . VAL A 1 496 ? 34.799 -4.678 -18.692 1.00 88.44 496 VAL A CA 1
ATOM 3935 C C . VAL A 1 496 ? 33.897 -5.715 -19.363 1.00 88.44 496 VAL A C 1
ATOM 3937 O O . VAL A 1 496 ? 33.650 -6.748 -18.752 1.00 88.44 496 VAL A O 1
ATOM 3940 N N . ASP A 1 497 ? 33.432 -5.481 -20.598 1.00 88.25 497 ASP A N 1
ATOM 3941 C CA . ASP A 1 497 ? 32.658 -6.468 -21.376 1.00 88.25 497 ASP A CA 1
ATOM 3942 C C . ASP A 1 497 ? 33.448 -7.766 -21.563 1.00 88.25 497 ASP A C 1
ATOM 3944 O O . ASP A 1 497 ? 32.940 -8.849 -21.277 1.00 88.25 497 ASP A O 1
ATOM 3948 N N . TYR A 1 498 ? 34.705 -7.636 -21.993 1.00 88.31 498 TYR A N 1
ATOM 3949 C CA . TYR A 1 498 ? 35.588 -8.757 -22.294 1.00 88.31 498 TYR A CA 1
ATOM 3950 C C . TYR A 1 498 ? 35.881 -9.612 -21.055 1.00 88.31 498 TYR A C 1
ATOM 3952 O O . TYR A 1 498 ? 35.525 -10.789 -21.014 1.00 88.31 498 TYR A O 1
ATOM 3960 N N . PHE A 1 499 ? 36.464 -9.019 -20.009 1.00 91.81 499 PHE A N 1
ATOM 3961 C CA . PHE A 1 499 ? 36.824 -9.757 -18.794 1.00 91.81 499 PHE A CA 1
ATOM 3962 C C . PHE A 1 499 ? 35.600 -10.166 -17.973 1.00 91.81 499 PHE A C 1
ATOM 3964 O O . PHE A 1 499 ? 35.602 -11.217 -17.337 1.00 91.81 499 PHE A O 1
ATOM 3971 N N . GLY A 1 500 ? 34.535 -9.362 -17.993 1.00 87.25 500 GLY A N 1
ATOM 3972 C CA . GLY A 1 500 ? 33.294 -9.687 -17.299 1.00 87.25 500 GLY A CA 1
ATOM 3973 C C . GLY A 1 500 ? 32.580 -10.893 -17.904 1.00 87.25 500 GLY A C 1
ATOM 3974 O O . GLY A 1 500 ? 32.020 -11.691 -17.156 1.00 87.25 500 GLY A O 1
ATOM 3975 N N . LEU A 1 501 ? 32.633 -11.078 -19.228 1.00 86.94 501 LEU A N 1
ATOM 3976 C CA . LEU A 1 501 ? 32.081 -12.274 -19.866 1.00 86.94 501 LEU A CA 1
ATOM 3977 C C . LEU A 1 501 ? 32.852 -13.535 -19.462 1.00 86.94 501 LEU A C 1
ATOM 3979 O O . LEU A 1 501 ? 32.218 -14.516 -19.081 1.00 86.94 501 LEU A O 1
ATOM 3983 N N . ILE A 1 502 ? 34.189 -13.481 -19.489 1.00 89.00 502 ILE A N 1
ATOM 3984 C CA . ILE A 1 502 ? 35.065 -14.580 -19.045 1.00 89.00 502 ILE A CA 1
ATOM 3985 C C . ILE A 1 502 ? 34.721 -14.960 -17.602 1.00 89.00 502 ILE A C 1
ATOM 3987 O O . ILE A 1 502 ? 34.394 -16.109 -17.326 1.00 89.00 502 ILE A O 1
ATOM 3991 N N . LEU A 1 503 ? 34.659 -13.971 -16.707 1.00 88.12 503 LEU A N 1
ATOM 3992 C CA . LEU A 1 503 ? 34.300 -14.174 -15.305 1.00 88.12 503 LEU A CA 1
ATOM 3993 C C . LEU A 1 503 ? 32.921 -14.842 -15.147 1.00 88.12 503 LEU A C 1
ATOM 3995 O O . LEU A 1 503 ? 32.753 -15.751 -14.337 1.00 88.12 503 LEU A O 1
ATOM 3999 N N . LEU A 1 504 ? 31.910 -14.404 -15.903 1.00 80.06 504 LEU A N 1
ATOM 4000 C CA . LEU A 1 504 ? 30.561 -14.972 -15.811 1.00 80.06 504 LEU A CA 1
ATOM 4001 C C . LEU A 1 504 ? 30.496 -16.425 -16.288 1.00 80.06 504 LEU A C 1
ATOM 4003 O O . LEU A 1 504 ? 29.810 -17.234 -15.662 1.00 80.06 504 LEU A O 1
ATOM 4007 N N . VAL A 1 505 ? 31.184 -16.748 -17.381 1.00 86.75 505 VAL A N 1
ATOM 4008 C CA . VAL A 1 505 ? 31.162 -18.092 -17.968 1.00 86.75 505 VAL A CA 1
ATOM 4009 C C . VAL A 1 505 ? 32.026 -19.051 -17.152 1.00 86.75 505 VAL A C 1
ATOM 4011 O O . VAL A 1 505 ? 31.538 -20.095 -16.725 1.00 86.75 505 VAL A O 1
ATOM 4014 N N . GLU A 1 506 ? 33.271 -18.679 -16.862 1.00 89.12 506 GLU A N 1
ATOM 4015 C CA . GLU A 1 506 ? 34.259 -19.571 -16.245 1.00 89.12 506 GLU A CA 1
ATOM 4016 C C . GLU A 1 506 ? 34.128 -19.648 -14.718 1.00 89.12 506 GLU A C 1
ATOM 4018 O O . GLU A 1 506 ? 34.258 -20.729 -14.147 1.00 89.12 506 GLU A O 1
ATOM 4023 N N . ASN A 1 507 ? 33.826 -18.537 -14.034 1.00 91.88 507 ASN A N 1
ATOM 4024 C CA . ASN A 1 507 ? 33.775 -18.514 -12.564 1.00 91.88 507 ASN A CA 1
ATOM 4025 C C . ASN A 1 507 ? 32.356 -18.623 -11.999 1.00 91.88 507 ASN A C 1
ATOM 4027 O O . ASN A 1 507 ? 32.179 -19.126 -10.890 1.00 91.88 507 ASN A O 1
ATOM 4031 N N . PHE A 1 508 ? 31.346 -18.142 -12.728 1.00 80.75 508 PHE A N 1
ATOM 4032 C CA . PHE A 1 508 ? 29.949 -18.171 -12.276 1.00 80.75 508 PHE A CA 1
ATOM 4033 C C . PHE A 1 508 ? 29.082 -19.212 -12.998 1.00 80.75 508 PHE A C 1
ATOM 4035 O O . PHE A 1 508 ? 27.905 -19.346 -12.657 1.00 80.75 508 PHE A O 1
ATOM 4042 N N . GLY A 1 509 ? 29.640 -19.959 -13.958 1.00 85.31 509 GLY A N 1
ATOM 4043 C CA . GLY A 1 509 ? 28.960 -21.065 -14.637 1.00 85.31 509 GLY A CA 1
ATOM 4044 C C . GLY A 1 509 ? 27.784 -20.632 -15.514 1.00 85.31 509 GLY A C 1
ATOM 4045 O O . GLY A 1 509 ? 26.848 -21.406 -15.728 1.00 85.31 509 GLY A O 1
ATOM 4046 N N . PHE A 1 510 ? 27.775 -19.385 -15.992 1.00 75.31 510 PHE A N 1
ATOM 4047 C CA . PHE A 1 510 ? 26.779 -18.950 -16.965 1.00 75.31 510 PHE A CA 1
ATOM 4048 C C . PHE A 1 510 ? 27.060 -19.622 -18.309 1.00 75.31 510 PHE A C 1
ATOM 4050 O O . PHE A 1 510 ? 28.200 -19.710 -18.751 1.00 75.31 510 PHE A O 1
ATOM 4057 N N . ASN A 1 511 ? 26.000 -20.019 -19.010 1.00 86.69 511 ASN A N 1
ATOM 4058 C CA . ASN A 1 511 ? 26.110 -20.255 -20.445 1.00 86.69 511 ASN A CA 1
ATOM 4059 C C . ASN A 1 511 ? 26.542 -18.944 -21.148 1.00 86.69 511 ASN A C 1
ATOM 4061 O O . ASN A 1 511 ? 26.135 -17.851 -20.742 1.00 86.69 511 ASN A O 1
ATOM 4065 N N . ASP A 1 512 ? 27.341 -19.071 -22.207 1.00 76.88 512 ASP A N 1
ATOM 4066 C CA . ASP A 1 512 ? 27.913 -17.982 -23.008 1.00 76.88 512 ASP A CA 1
ATOM 4067 C C . ASP A 1 512 ? 26.887 -16.922 -23.445 1.00 76.88 512 ASP A C 1
ATOM 4069 O O . ASP A 1 512 ? 27.093 -15.721 -23.244 1.00 76.88 512 ASP A O 1
ATOM 4073 N N . MET A 1 513 ? 25.734 -17.352 -23.953 1.00 72.12 513 MET A N 1
ATOM 4074 C CA . MET A 1 513 ? 24.652 -16.473 -24.386 1.00 72.12 513 MET A CA 1
ATOM 4075 C C . MET A 1 513 ? 24.028 -15.720 -23.205 1.00 72.12 513 MET A C 1
ATOM 4077 O O . MET A 1 513 ? 23.785 -14.512 -23.283 1.00 72.12 513 MET A O 1
ATOM 4081 N N . ALA A 1 514 ? 23.802 -16.401 -22.078 1.00 69.06 514 ALA A N 1
ATOM 4082 C CA . ALA A 1 514 ? 23.286 -15.768 -20.864 1.00 69.06 514 ALA A CA 1
ATOM 4083 C C . ALA A 1 514 ? 24.279 -14.742 -20.292 1.00 69.06 514 ALA A C 1
ATOM 4085 O O . ALA A 1 514 ? 23.875 -13.632 -19.930 1.00 69.06 514 ALA A O 1
ATOM 4086 N N . GLY A 1 515 ? 25.571 -15.079 -20.263 1.00 75.19 515 GLY A N 1
ATOM 4087 C CA . GLY A 1 515 ? 26.648 -14.170 -19.874 1.00 75.19 515 GLY A CA 1
ATOM 4088 C C . GLY A 1 515 ? 26.702 -12.939 -20.778 1.00 75.19 515 GLY A C 1
ATOM 4089 O O . GLY A 1 515 ? 26.745 -11.808 -20.285 1.00 75.19 515 GLY A O 1
ATOM 4090 N N . LYS A 1 516 ? 26.586 -13.126 -22.098 1.00 77.88 516 LYS A N 1
ATOM 4091 C CA . LYS A 1 516 ? 26.626 -12.020 -23.063 1.00 77.88 516 LYS A CA 1
ATOM 4092 C C . LYS A 1 516 ? 25.450 -11.061 -22.906 1.00 77.88 516 LYS A C 1
ATOM 4094 O O . LYS A 1 516 ? 25.646 -9.849 -22.962 1.00 77.88 516 LYS A O 1
ATOM 4099 N N . VAL A 1 517 ? 24.245 -11.568 -22.643 1.00 71.50 517 VAL A N 1
ATOM 4100 C CA . VAL A 1 517 ? 23.068 -10.724 -22.365 1.00 71.50 517 VAL A CA 1
ATOM 4101 C C . VAL A 1 517 ? 23.257 -9.907 -21.083 1.00 71.50 517 VAL A C 1
ATOM 4103 O O . VAL A 1 517 ? 22.931 -8.718 -21.061 1.00 71.50 517 VAL A O 1
ATOM 4106 N N . VAL A 1 518 ? 23.805 -10.506 -20.021 1.00 73.75 518 VAL A N 1
ATOM 4107 C CA . VAL A 1 518 ? 24.095 -9.791 -18.765 1.00 73.75 518 VAL A CA 1
ATOM 4108 C C . VAL A 1 518 ? 25.119 -8.681 -18.998 1.00 73.75 518 VAL A C 1
ATOM 4110 O O . VAL A 1 518 ? 24.881 -7.539 -18.590 1.00 73.75 518 VAL A O 1
ATOM 4113 N N . MET A 1 519 ? 26.214 -8.983 -19.696 1.00 88.19 519 MET A N 1
ATOM 4114 C CA . MET A 1 519 ? 27.260 -8.001 -19.984 1.00 88.19 519 MET A CA 1
ATOM 4115 C C . MET A 1 519 ? 26.778 -6.886 -20.905 1.00 88.19 519 MET A C 1
ATOM 4117 O O . MET A 1 519 ? 27.079 -5.723 -20.643 1.00 88.19 519 MET A O 1
ATOM 4121 N N . LEU A 1 520 ? 25.932 -7.181 -21.893 1.00 80.88 520 LEU A N 1
ATOM 4122 C CA . LEU A 1 520 ? 25.305 -6.166 -22.740 1.00 80.88 520 LEU A CA 1
ATOM 4123 C C . LEU A 1 520 ? 24.495 -5.155 -21.915 1.00 80.88 520 LEU A C 1
ATOM 4125 O O . LEU A 1 520 ? 24.610 -3.944 -22.113 1.00 80.88 520 LEU A O 1
ATOM 4129 N N . VAL A 1 521 ? 23.689 -5.630 -20.962 1.00 73.88 521 VAL A N 1
ATOM 4130 C CA . VAL A 1 521 ? 22.903 -4.748 -20.085 1.00 73.88 521 VAL A CA 1
ATOM 4131 C C . VAL A 1 521 ? 23.825 -3.930 -19.180 1.00 73.88 521 VAL A C 1
ATOM 4133 O O . VAL A 1 521 ? 23.664 -2.713 -19.07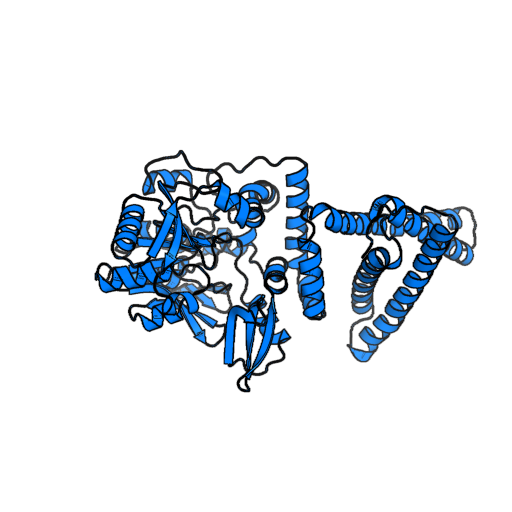0 1.00 73.88 521 VAL A O 1
ATOM 4136 N N . LEU A 1 522 ? 24.810 -4.576 -18.554 1.00 76.38 522 LEU A N 1
ATOM 4137 C CA . LEU A 1 522 ? 25.740 -3.937 -17.623 1.00 76.38 522 LEU A CA 1
ATOM 4138 C C . LEU A 1 522 ? 26.586 -2.857 -18.309 1.00 76.38 522 LEU A C 1
ATOM 4140 O O . LEU A 1 522 ? 26.673 -1.732 -17.816 1.00 76.38 522 LEU A O 1
ATOM 4144 N N . THR A 1 523 ? 27.155 -3.161 -19.471 1.00 84.69 523 THR A N 1
ATOM 4145 C CA . THR A 1 523 ? 27.984 -2.231 -20.250 1.00 84.69 523 THR A CA 1
ATOM 4146 C C . THR A 1 523 ? 27.160 -1.078 -20.810 1.00 84.69 523 THR A C 1
ATOM 4148 O O . THR A 1 523 ? 27.615 0.064 -20.782 1.00 84.69 523 THR A O 1
ATOM 4151 N N . THR A 1 524 ? 25.915 -1.317 -21.232 1.00 80.25 524 THR A N 1
ATOM 4152 C CA . THR A 1 524 ? 24.986 -0.250 -21.644 1.00 80.25 524 THR A CA 1
ATOM 4153 C C . THR A 1 524 ? 24.708 0.719 -20.493 1.00 80.25 524 THR A C 1
ATOM 4155 O O . THR A 1 524 ? 24.761 1.938 -20.675 1.00 80.25 524 THR A O 1
ATOM 4158 N N . ILE A 1 525 ? 24.474 0.197 -19.284 1.00 75.44 525 ILE A N 1
ATOM 4159 C CA . ILE A 1 525 ? 24.263 1.012 -18.081 1.00 75.44 525 ILE A CA 1
ATOM 4160 C C . ILE A 1 525 ? 25.528 1.809 -17.730 1.00 75.44 525 ILE A C 1
ATOM 4162 O O . ILE A 1 525 ? 25.443 3.015 -17.483 1.00 75.44 525 ILE A O 1
ATOM 4166 N N . LEU A 1 526 ? 26.700 1.169 -17.732 1.00 79.81 526 LEU A N 1
ATOM 4167 C CA . LEU A 1 526 ? 27.979 1.837 -17.467 1.00 79.81 526 LEU A CA 1
ATOM 4168 C C . LEU A 1 526 ? 28.250 2.952 -18.477 1.00 79.81 526 LEU A C 1
ATOM 4170 O O . LEU A 1 526 ? 28.569 4.072 -18.080 1.00 79.81 526 LEU A O 1
ATOM 4174 N N . ASN A 1 527 ? 28.051 2.682 -19.767 1.00 88.06 527 ASN A N 1
ATOM 4175 C CA . ASN A 1 527 ? 28.240 3.662 -20.829 1.00 88.06 527 ASN A CA 1
ATOM 4176 C C . ASN A 1 527 ? 27.319 4.882 -20.670 1.00 88.06 527 ASN A C 1
ATOM 4178 O O . ASN A 1 527 ? 27.754 6.008 -20.913 1.00 88.06 527 ASN A O 1
ATOM 4182 N N . PHE A 1 528 ? 26.071 4.691 -20.228 1.00 85.12 528 PHE A N 1
ATOM 4183 C CA . PHE A 1 528 ? 25.174 5.804 -19.913 1.00 85.12 528 PHE A CA 1
ATOM 4184 C C . PHE A 1 528 ? 25.715 6.661 -18.760 1.00 85.12 528 PHE A C 1
ATOM 4186 O O . PHE A 1 528 ? 25.778 7.888 -18.866 1.00 85.12 528 PHE A O 1
ATOM 4193 N N . PHE A 1 529 ? 26.112 6.030 -17.651 1.00 80.62 529 PHE A N 1
ATOM 4194 C CA . PHE A 1 529 ? 26.566 6.761 -16.468 1.00 80.62 529 PHE A CA 1
ATOM 4195 C C . PHE A 1 529 ? 27.897 7.475 -16.696 1.00 80.62 529 PHE A C 1
ATOM 4197 O O . PHE A 1 529 ? 27.983 8.660 -16.376 1.00 80.62 529 PHE A O 1
ATOM 4204 N N . LEU A 1 530 ? 28.888 6.802 -17.288 1.00 84.25 530 LEU A N 1
ATOM 4205 C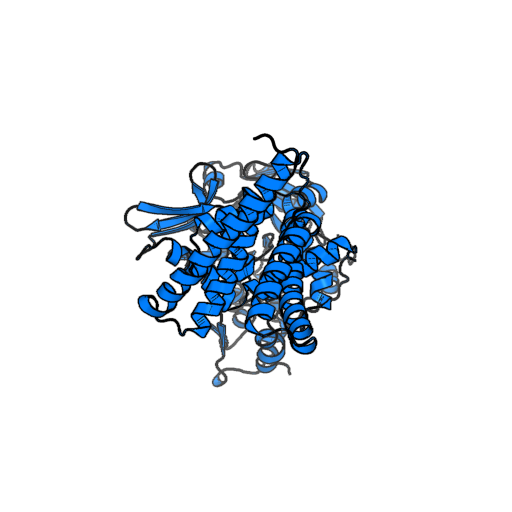 CA . LEU A 1 530 ? 30.185 7.395 -17.632 1.00 84.25 530 LEU A CA 1
ATOM 4206 C C . LEU A 1 530 ? 30.022 8.501 -18.676 1.00 84.25 530 LEU A C 1
ATOM 4208 O O . LEU A 1 530 ? 30.596 9.580 -18.520 1.00 84.25 530 LEU A O 1
ATOM 4212 N N . GLY A 1 531 ? 29.162 8.276 -19.675 1.00 84.38 531 GLY A N 1
ATOM 4213 C CA . GLY A 1 531 ? 28.760 9.294 -20.638 1.00 84.38 531 GLY A CA 1
ATOM 4214 C C . GLY A 1 531 ? 28.236 10.546 -19.941 1.00 84.38 531 GLY A C 1
ATOM 4215 O O . GLY A 1 531 ? 28.683 11.646 -20.230 1.00 84.38 531 GLY A O 1
ATOM 4216 N N . LYS A 1 532 ? 27.356 10.398 -18.951 1.00 82.69 532 LYS A N 1
ATOM 4217 C CA . LYS A 1 532 ? 26.785 11.538 -18.224 1.00 82.69 532 LYS A CA 1
ATOM 4218 C C . LYS A 1 532 ? 27.767 12.236 -17.276 1.00 82.69 532 LYS A C 1
ATOM 4220 O O . LYS A 1 532 ? 27.696 13.451 -17.123 1.00 82.69 532 LYS A O 1
ATOM 4225 N N . SER A 1 533 ? 28.596 11.489 -16.546 1.00 79.75 533 SER A N 1
ATOM 4226 C CA . SER A 1 533 ? 29.420 12.055 -15.465 1.00 79.75 533 SER A CA 1
ATOM 4227 C C . SER A 1 533 ? 30.802 12.515 -15.912 1.00 79.75 533 SER A C 1
ATOM 4229 O O . SER A 1 533 ? 31.346 13.447 -15.322 1.00 79.75 533 SER A O 1
ATOM 4231 N N . ILE A 1 534 ? 31.378 11.849 -16.914 1.00 83.81 534 ILE A N 1
ATOM 4232 C CA . ILE A 1 534 ? 32.760 12.071 -17.352 1.00 83.81 534 ILE A CA 1
ATOM 4233 C C . ILE A 1 534 ? 32.786 12.771 -18.706 1.00 83.81 534 ILE A C 1
ATOM 4235 O O . ILE A 1 534 ? 33.512 13.750 -18.860 1.00 83.81 534 ILE A O 1
ATOM 4239 N N . VAL A 1 535 ? 31.986 12.291 -19.661 1.00 85.19 535 VAL A N 1
ATOM 4240 C CA . VAL A 1 535 ? 32.044 12.750 -21.054 1.00 85.19 535 VAL A CA 1
ATOM 4241 C C . VAL A 1 535 ? 31.229 14.031 -21.250 1.00 85.19 535 VAL A C 1
ATOM 4243 O O . VAL A 1 535 ? 31.784 15.104 -21.443 1.00 85.19 535 VAL A O 1
ATOM 4246 N N . PHE A 1 536 ? 29.907 13.950 -21.143 1.00 84.75 536 PHE A N 1
ATOM 4247 C CA . PHE A 1 536 ? 28.964 14.992 -21.539 1.00 84.75 536 PHE A CA 1
ATOM 4248 C C . PHE A 1 536 ? 28.553 15.873 -20.351 1.00 84.75 536 PHE A C 1
ATOM 4250 O O . PHE A 1 536 ? 27.403 15.852 -19.900 1.00 84.75 536 PHE A O 1
ATOM 4257 N N . LYS A 1 537 ? 29.501 16.655 -19.820 1.00 74.81 537 LYS A N 1
ATOM 4258 C CA . LYS A 1 537 ? 29.220 17.631 -18.751 1.00 74.81 537 LYS A CA 1
ATOM 4259 C C . LYS A 1 537 ? 28.371 18.791 -19.299 1.00 74.81 537 LYS A C 1
ATOM 4261 O O . LYS A 1 537 ? 28.651 19.322 -20.368 1.00 74.81 537 LYS A O 1
ATOM 4266 N N . LYS A 1 538 ? 27.318 19.192 -18.575 1.00 61.94 538 LYS A N 1
ATOM 4267 C CA . LYS A 1 538 ? 26.521 20.390 -18.911 1.00 61.94 538 LYS A CA 1
ATOM 4268 C C . LYS A 1 538 ? 27.261 21.641 -18.425 1.00 61.94 538 LYS A C 1
ATOM 4270 O O . LYS A 1 538 ? 27.725 21.651 -17.286 1.00 61.94 538 LYS A O 1
ATOM 4275 N N . ALA A 1 539 ? 27.341 22.679 -19.258 1.00 47.38 539 ALA A N 1
ATOM 4276 C CA . ALA A 1 539 ? 27.827 23.991 -18.835 1.00 47.38 539 ALA A CA 1
ATOM 4277 C C . ALA A 1 539 ? 26.939 24.520 -17.687 1.00 47.38 539 ALA A C 1
ATOM 4279 O O . ALA A 1 539 ? 25.714 24.515 -17.814 1.00 47.38 539 ALA A O 1
ATOM 4280 N N . GLY A 1 540 ? 27.548 24.915 -16.560 1.00 43.94 540 GLY A N 1
ATOM 4281 C CA . GLY A 1 540 ? 26.845 25.555 -15.435 1.00 43.94 540 GLY A CA 1
ATOM 4282 C C . GLY A 1 540 ? 26.535 24.699 -14.196 1.00 43.94 540 GLY A C 1
ATOM 4283 O O . GLY A 1 540 ? 25.535 24.944 -13.529 1.00 43.94 540 GLY A O 1
ATOM 4284 N N . ARG A 1 541 ? 27.366 23.713 -13.839 1.00 36.72 541 ARG A N 1
ATOM 4285 C CA . ARG A 1 541 ? 27.456 23.239 -12.442 1.00 36.72 541 ARG A CA 1
ATOM 4286 C C . ARG A 1 541 ? 28.900 23.352 -11.968 1.00 36.72 541 ARG A C 1
ATOM 4288 O O . ARG A 1 541 ? 29.662 22.392 -12.058 1.00 36.72 541 ARG A O 1
ATOM 4295 N N . THR A 1 542 ? 29.273 24.545 -11.515 1.00 30.14 542 THR A N 1
ATOM 4296 C CA . THR A 1 542 ? 30.271 24.669 -10.449 1.00 30.14 542 THR A CA 1
ATOM 4297 C C . THR A 1 542 ? 29.776 23.882 -9.232 1.00 30.14 542 THR A C 1
ATOM 4299 O O . THR A 1 542 ? 28.566 23.717 -9.055 1.00 30.14 542 THR A O 1
ATOM 4302 N N . ALA A 1 543 ? 30.736 23.281 -8.528 1.00 32.72 543 ALA A N 1
ATOM 4303 C CA . ALA A 1 543 ? 30.555 22.281 -7.478 1.00 32.72 543 ALA A CA 1
ATOM 4304 C C . ALA A 1 543 ? 29.582 22.697 -6.368 1.00 32.72 543 ALA A C 1
ATOM 4306 O O . ALA A 1 543 ? 29.531 23.908 -6.060 1.00 32.72 543 ALA A O 1
#

Radius of gyration: 27.26 Å; chains: 1; bounding box: 66×58×81 Å

Sequence (543 aa):
MRNWCDLKSEVIKKDLCCLCGTCIGVCPTNTISIEKEKLHFNTKKCISCGKCIASCPGKGFDFPEYNRKLFGTDHVDQELGYYRRIEKGAVLDKALLDKVGSGGIATAIALYLLQKREIDGVICIREKAPAEYTAAVLSNPDDIIQAAGSKYSLVPTNILLSEIAKKQEKYLYIGLPCQVQGLLKAMECVDGLKERIYMTISLFCGFNMEYKATKYLIRKSGFKKVSRFQYRGKKDGETGVLISDDNGKEFFIDKHGYTFLNVFYAPKRCWKCYDYSGEFADVSLGDAWEVKNGSRIISRNERAARLIDEMKSSGVIETSPSAKNDILKTQDKVVTYKKKDIALRAQKLKNFPDYNTSFHELSIEERKKAKIFLLCLKVGATKIARVLLNLLPTGVVQKVSKKLRKDTDGIGQFSEVIRYGIWGVVTVLFSYLSYWLLVVLGVDYKVANFISLVLTKTEAYLTNKFFVFRSKADSKKALLLEIFNFIWTRGLVGLVDYFGLILLVENFGFNDMAGKVVMLVLTTILNFFLGKSIVFKKAGRTA